Protein AF-0000000084537808 (afdb_homodimer)

pLDDT: mean 97.52, std 3.74, range [56.78, 99.0]

Sequence (458 aa):
MDVKEINKYGQELVDCLKLKTSPVAVKLIPKGGEIPEGMKEVDEAMRHCQLVDRVRRTGEEFYTLIDDQMCKGGAGAMGLGEMPPKVASGEFYFNKLKQFSTQGAARRTLERVPKLPPHSTEAILYSPLEKATFTPDVVVVISNPKQIMLLTQAAMYKTGGRIEASFAGKQSLCSDGVVNVYKEGKIGVTVGCSGSRTYSKIADEEMIMGIPIELLADVTAGLKEICPKMDVKEINKYGQELVDCLKLKTSPVAVKLIPKGGEIPEGMKEVDEAMRHCQLVDRVRRTGEEFYTLIDDQMCKGGAGAMGLGEMPPKVASGEFYFNKLKQFSTQGAARRTLERVPKLPPHSTEAILYSPLEKATFTPDVVVVISNPKQIMLLTQAAMYKTGGRIEASFAGKQSLCSDGVVNVYKEGKIGVTVGCSGSRTYSKIADEEMIMGIPIELLADVTAGLKEICPK

Nearest PDB structures (foldseek):
  2x5d-assembly1_C  TM=3.780E-01  e=2.005E+00  Pseudomonas aeruginosa PAO1
  2x5d-assembly1_C  TM=3.778E-01  e=1.940E+00  Pseudomonas aeruginosa PAO1

Radius of gyration: 22.18 Å; Cα contacts (8 Å, |Δi|>4): 1164; chains: 2; bounding box: 52×70×47 Å

Structure (mmCIF, N/CA/C/O backbone):
data_AF-0000000084537808-model_v1
#
loop_
_entity.id
_entity.type
_entity.pdbx_description
1 polymer 'DUF169 domain-containing protein'
#
loop_
_atom_site.group_PDB
_atom_site.id
_atom_site.type_symbol
_atom_site.label_atom_id
_atom_site.label_alt_id
_atom_site.label_comp_id
_atom_site.label_asym_id
_atom_site.label_entity_id
_atom_site.label_seq_id
_atom_site.pdbx_PDB_ins_code
_atom_site.Cartn_x
_atom_site.Cartn_y
_atom_site.Cartn_z
_atom_site.occupancy
_atom_site.B_iso_or_equiv
_atom_site.auth_seq_id
_atom_site.auth_comp_id
_atom_site.auth_asym_id
_atom_site.auth_atom_id
_atom_site.pdbx_PDB_model_num
ATOM 1 N N . MET A 1 1 ? -19.844 20.438 4.668 1 83.81 1 MET A N 1
ATOM 2 C CA . MET A 1 1 ? -19.906 19.531 5.812 1 83.81 1 MET A CA 1
ATOM 3 C C . MET A 1 1 ? -19.609 20.266 7.109 1 83.81 1 MET A C 1
ATOM 5 O O . MET A 1 1 ? -18.688 21.094 7.164 1 83.81 1 MET A O 1
ATOM 9 N N . ASP A 1 2 ? -20.484 20.078 8.062 1 93.62 2 ASP A N 1
ATOM 10 C CA . ASP A 1 2 ? -20.266 20.75 9.336 1 93.62 2 ASP A CA 1
ATOM 11 C C . ASP A 1 2 ? -19.328 19.953 10.234 1 93.62 2 ASP A C 1
ATOM 13 O O . ASP A 1 2 ? -19.203 18.734 10.078 1 93.62 2 ASP A O 1
ATOM 17 N N . VAL A 1 3 ? -18.578 20.641 11.109 1 97.62 3 VAL A N 1
ATOM 18 C CA . VAL A 1 3 ? -17.547 20.047 11.953 1 97.62 3 VAL A CA 1
ATOM 19 C C . VAL A 1 3 ? -18.156 18.938 12.805 1 97.62 3 VAL A C 1
ATOM 21 O O . VAL A 1 3 ? -17.5 17.922 13.062 1 97.62 3 VAL A O 1
ATOM 24 N N . LYS A 1 4 ? -19.406 19.078 13.234 1 97.81 4 LYS A N 1
ATOM 25 C CA . LYS A 1 4 ? -20.062 18.047 14.031 1 97.81 4 LYS A CA 1
ATOM 26 C C . LYS A 1 4 ? -20.25 16.766 13.227 1 97.81 4 LYS A C 1
ATOM 28 O O . LYS A 1 4 ? -20.094 15.664 13.75 1 97.81 4 LYS A O 1
ATOM 33 N N . GLU A 1 5 ? -20.641 16.906 12.039 1 98.12 5 GLU A N 1
ATOM 34 C CA . GLU A 1 5 ? -20.75 15.758 11.141 1 98.12 5 GLU A CA 1
ATOM 35 C C . GLU A 1 5 ? -19.406 15.078 10.93 1 98.12 5 GLU A C 1
ATOM 37 O O . GLU A 1 5 ? -19.312 13.852 10.914 1 98.12 5 GLU A O 1
ATOM 42 N N . ILE A 1 6 ? -18.375 15.906 10.805 1 98.69 6 ILE A N 1
ATOM 43 C CA . ILE A 1 6 ? -17.016 15.398 10.625 1 98.69 6 ILE A CA 1
ATOM 44 C C . ILE A 1 6 ? -16.609 14.594 11.852 1 98.69 6 ILE A C 1
ATOM 46 O O . ILE A 1 6 ? -16.031 13.508 11.727 1 98.69 6 ILE A O 1
ATOM 50 N N . ASN A 1 7 ? -16.953 15.109 13 1 98.88 7 ASN A N 1
ATOM 51 C CA . ASN A 1 7 ? -16.641 14.414 14.242 1 98.88 7 ASN A CA 1
ATOM 52 C C . ASN A 1 7 ? -17.344 13.062 14.32 1 98.88 7 ASN A C 1
ATOM 54 O O . ASN A 1 7 ? -16.766 12.07 14.766 1 98.88 7 ASN A O 1
ATOM 58 N N . LYS A 1 8 ? -18.562 13.055 13.875 1 98.56 8 LYS A N 1
ATOM 59 C CA . LYS A 1 8 ? -19.328 11.805 13.844 1 98.56 8 LYS A CA 1
ATOM 60 C C . LYS A 1 8 ? -18.672 10.789 12.914 1 98.56 8 LYS A C 1
ATOM 62 O O . LYS A 1 8 ? -18.547 9.609 13.266 1 98.56 8 LYS A O 1
ATOM 67 N N . TYR A 1 9 ? -18.25 11.25 11.727 1 98.75 9 TYR A N 1
ATOM 68 C CA . TYR A 1 9 ? -17.531 10.367 10.805 1 98.75 9 TYR A CA 1
ATOM 69 C C . TYR A 1 9 ? -16.266 9.836 11.445 1 98.75 9 TYR A C 1
ATOM 71 O O . TYR A 1 9 ? -15.922 8.656 11.281 1 98.75 9 TYR A O 1
ATOM 79 N N . GLY A 1 10 ? -15.531 10.719 12.156 1 98.81 10 GLY A N 1
ATOM 80 C CA . GLY A 1 10 ? -14.344 10.281 12.875 1 98.81 10 GLY A CA 1
ATOM 81 C C . GLY A 1 10 ? -14.625 9.156 13.859 1 98.81 10 GLY A C 1
ATOM 82 O O . GLY A 1 10 ? -13.898 8.164 13.898 1 98.81 10 GLY A O 1
ATOM 83 N N . GLN A 1 11 ? -15.695 9.336 14.609 1 98.56 11 GLN A N 1
ATOM 84 C CA . GLN A 1 11 ? -16.078 8.32 15.586 1 98.56 11 GLN A CA 1
ATOM 85 C C . GLN A 1 11 ? -16.469 7.02 14.898 1 98.56 11 GLN A C 1
ATOM 87 O O . GLN A 1 11 ? -16.156 5.93 15.383 1 98.56 11 GLN A O 1
ATOM 92 N N . GLU A 1 12 ? -17.188 7.129 13.828 1 98.12 12 GLU A N 1
ATOM 93 C CA . GLU A 1 12 ? -17.594 5.949 13.07 1 98.12 12 GLU A CA 1
ATOM 94 C C . GLU A 1 12 ? -16.375 5.188 12.547 1 98.12 12 GLU A C 1
ATOM 96 O O . GLU A 1 12 ? -16.359 3.955 12.555 1 98.12 12 GLU A O 1
ATOM 101 N N . LEU A 1 13 ? -15.352 5.898 12.047 1 98.69 13 LEU A N 1
ATOM 102 C CA . LEU A 1 13 ? -14.117 5.254 11.609 1 98.69 13 LEU A CA 1
ATOM 103 C C . LEU A 1 13 ? -13.484 4.469 12.75 1 98.69 13 LEU A C 1
ATOM 105 O O . LEU A 1 13 ? -13.102 3.307 12.578 1 98.69 13 LEU A O 1
ATOM 109 N N . VAL A 1 14 ? -13.406 5.113 13.898 1 98.56 14 VAL A N 1
ATOM 110 C CA . VAL A 1 14 ? -12.789 4.484 15.062 1 98.56 14 VAL A CA 1
ATOM 111 C C . VAL A 1 14 ? -13.57 3.225 15.438 1 98.56 14 VAL A C 1
ATOM 113 O O . VAL A 1 14 ? -12.977 2.162 15.648 1 98.56 14 VAL A O 1
ATOM 116 N N . ASP A 1 15 ? -14.859 3.348 15.492 1 97.62 15 ASP A N 1
ATOM 117 C CA . ASP A 1 15 ? -15.711 2.254 15.961 1 97.62 15 ASP A CA 1
ATOM 118 C C . ASP A 1 15 ? -15.711 1.101 14.961 1 97.62 15 ASP A C 1
ATOM 120 O O . ASP A 1 15 ? -15.508 -0.055 15.336 1 97.62 15 ASP A O 1
ATOM 124 N N . CYS A 1 16 ? -15.922 1.406 13.68 1 97.62 16 CYS A N 1
ATOM 125 C CA . CYS A 1 16 ? -16.062 0.37 12.664 1 97.62 16 CYS A CA 1
ATOM 126 C C . CYS A 1 16 ? -14.75 -0.359 12.438 1 97.62 16 CYS A C 1
ATOM 128 O O . CYS A 1 16 ? -14.734 -1.576 12.242 1 97.62 16 CYS A O 1
ATOM 130 N N . LEU A 1 17 ? -13.672 0.361 12.492 1 98.12 17 LEU A N 1
ATOM 131 C CA . LEU A 1 17 ? -12.367 -0.225 12.188 1 98.12 17 LEU A CA 1
ATOM 132 C C . LEU A 1 17 ? -11.672 -0.704 13.453 1 98.12 17 LEU A C 1
ATOM 134 O O . LEU A 1 17 ? -10.609 -1.318 13.391 1 98.12 17 LEU A O 1
ATOM 138 N N . LYS A 1 18 ? -12.289 -0.338 14.594 1 97.62 18 LYS A N 1
ATOM 139 C CA . LYS A 1 18 ? -11.672 -0.653 15.883 1 97.62 18 LYS A CA 1
ATOM 140 C C . LYS A 1 18 ? -10.242 -0.106 15.945 1 97.62 18 LYS A C 1
ATOM 142 O O . LYS A 1 18 ? -9.312 -0.828 16.312 1 97.62 18 LYS A O 1
ATOM 147 N N . LEU A 1 19 ? -10.133 1.111 15.602 1 98.31 19 LEU A N 1
ATOM 148 C CA . LEU A 1 19 ? -8.828 1.762 15.602 1 98.31 19 LEU A CA 1
ATOM 149 C C . LEU A 1 19 ? -8.305 1.921 17.031 1 98.31 19 LEU A C 1
ATOM 151 O O . LEU A 1 19 ? -9.07 2.236 17.938 1 98.31 19 LEU A O 1
ATOM 155 N N . LYS A 1 20 ? -6.969 1.734 17.188 1 97.81 20 LYS A N 1
ATOM 156 C CA . LYS A 1 20 ? -6.34 1.907 18.5 1 97.81 20 LYS A CA 1
ATOM 157 C C . LYS A 1 20 ? -6.035 3.379 18.766 1 97.81 20 LYS A C 1
ATOM 159 O O . LYS A 1 20 ? -5.918 3.789 19.922 1 97.81 20 LYS A O 1
ATOM 164 N N . THR A 1 21 ? -5.863 4.141 17.734 1 98.62 21 THR A N 1
ATOM 165 C CA . THR A 1 21 ? -5.605 5.574 17.828 1 98.62 21 THR A CA 1
ATOM 166 C C . THR A 1 21 ? -6.516 6.355 16.891 1 98.62 21 THR A C 1
ATOM 168 O O . THR A 1 21 ? -7.109 5.781 15.977 1 98.62 21 THR A O 1
ATOM 171 N N . SER A 1 22 ? -6.633 7.602 17.062 1 98.94 22 SER A N 1
ATOM 172 C CA . SER A 1 22 ? -7.582 8.438 16.344 1 98.94 22 SER A CA 1
ATOM 173 C C . SER A 1 22 ? -7.133 8.68 14.906 1 98.94 22 SER A C 1
ATOM 175 O O . SER A 1 22 ? -5.938 8.836 14.648 1 98.94 22 SER A O 1
ATOM 177 N N . PRO A 1 23 ? -8.094 8.664 13.922 1 98.94 23 PRO A N 1
ATOM 178 C CA . PRO A 1 23 ? -7.762 9.375 12.68 1 98.94 23 PRO A CA 1
ATOM 179 C C . PRO A 1 23 ? -7.418 10.844 12.914 1 98.94 23 PRO A C 1
ATOM 181 O O . PRO A 1 23 ? -7.969 11.477 13.82 1 98.94 23 PRO A O 1
ATOM 184 N N . VAL A 1 24 ? -6.555 11.383 12.133 1 99 24 VAL A N 1
ATOM 185 C CA . VAL A 1 24 ? -6.055 12.727 12.414 1 99 24 VAL A CA 1
ATOM 186 C C . VAL A 1 24 ? -6.516 13.695 11.328 1 99 24 VAL A C 1
ATOM 188 O O . VAL A 1 24 ? -6.32 13.438 10.133 1 99 24 VAL A O 1
ATOM 191 N N . ALA A 1 25 ? -7.152 14.773 11.719 1 98.94 25 ALA A N 1
ATOM 192 C CA . ALA A 1 25 ? -7.508 15.898 10.859 1 98.94 25 ALA A CA 1
ATOM 193 C C . ALA A 1 25 ? -6.309 16.812 10.617 1 98.94 25 ALA A C 1
ATOM 195 O O . ALA A 1 25 ? -5.691 17.297 11.57 1 98.94 25 ALA A O 1
ATOM 196 N N . VAL A 1 26 ? -5.973 17.062 9.391 1 99 26 VAL A N 1
ATOM 197 C CA . VAL A 1 26 ? -4.883 17.969 9.031 1 99 26 VAL A CA 1
ATOM 198 C C . VAL A 1 26 ? -5.41 19.062 8.109 1 99 26 VAL A C 1
ATOM 200 O O . VAL A 1 26 ? -6.078 18.797 7.113 1 99 26 VAL A O 1
ATOM 203 N N . LYS A 1 27 ? -5.184 20.25 8.438 1 98.94 27 LYS A N 1
ATOM 204 C CA . LYS A 1 27 ? -5.539 21.391 7.605 1 98.94 27 LYS A CA 1
ATOM 205 C C . LYS A 1 27 ? -4.309 22.234 7.254 1 98.94 27 LYS A C 1
ATOM 207 O O . LYS A 1 27 ? -3.523 22.578 8.133 1 98.94 27 LYS A O 1
ATOM 212 N N . LEU A 1 28 ? -4.082 22.484 6.027 1 98.94 28 LEU A N 1
ATOM 213 C CA . LEU A 1 28 ? -3.049 23.391 5.535 1 98.94 28 LEU A CA 1
ATOM 214 C C . LEU A 1 28 ? -3.611 24.797 5.332 1 98.94 28 LEU A C 1
ATOM 216 O O . LEU A 1 28 ? -4.316 25.047 4.352 1 98.94 28 LEU A O 1
ATOM 220 N N . ILE A 1 29 ? -3.307 25.688 6.238 1 98.88 29 ILE A N 1
ATOM 221 C CA . ILE A 1 29 ? -3.756 27.062 6.105 1 98.88 29 ILE A CA 1
ATOM 222 C C . ILE A 1 29 ? -2.943 27.766 5.023 1 98.88 29 ILE A C 1
ATOM 224 O O . ILE A 1 29 ? -1.716 27.859 5.117 1 98.88 29 ILE A O 1
ATOM 228 N N . PRO A 1 30 ? -3.547 28.25 3.984 1 98.5 30 PRO A N 1
ATOM 229 C CA . PRO A 1 30 ? -2.781 28.938 2.936 1 98.5 30 PRO A CA 1
ATOM 230 C C . PRO A 1 30 ? -2.123 30.219 3.424 1 98.5 30 PRO A C 1
ATOM 232 O O . PRO A 1 30 ? -2.557 30.797 4.422 1 98.5 30 PRO A O 1
ATOM 235 N N . LYS A 1 31 ? -1.129 30.609 2.664 1 98.25 31 LYS A N 1
ATOM 236 C CA . LYS A 1 31 ? -0.464 31.875 2.965 1 98.25 31 LYS A CA 1
ATOM 237 C C . LYS A 1 31 ? -1.479 33 3.143 1 98.25 31 LYS A C 1
ATOM 239 O O . LYS A 1 31 ? -2.371 33.188 2.311 1 98.25 31 LYS A O 1
ATOM 244 N N . GLY A 1 32 ? -1.34 33.719 4.211 1 97.56 32 GLY A N 1
ATOM 245 C CA . GLY A 1 32 ? -2.24 34.844 4.484 1 97.56 32 GLY A CA 1
ATOM 246 C C . GLY A 1 32 ? -3.533 34.406 5.152 1 97.56 32 GLY A C 1
ATOM 247 O O . GLY A 1 32 ? -4.348 35.25 5.539 1 97.56 32 GLY A O 1
ATOM 248 N N . GLY A 1 33 ? -3.736 33.062 5.297 1 97.94 33 GLY A N 1
ATOM 249 C CA . GLY A 1 33 ? -4.934 32.562 5.949 1 97.94 33 GLY A CA 1
ATOM 250 C C . GLY A 1 33 ? -4.91 32.719 7.457 1 97.94 33 GLY A C 1
ATOM 251 O O . GLY A 1 33 ? -3.869 33.062 8.031 1 97.94 33 GLY A O 1
ATOM 252 N N . GLU A 1 34 ? -6.039 32.531 8.094 1 97.12 34 GLU A N 1
ATOM 253 C CA . GLU A 1 34 ? -6.176 32.781 9.523 1 97.12 34 GLU A CA 1
ATOM 254 C C . GLU A 1 34 ? -6.156 31.469 10.305 1 97.12 34 GLU A C 1
ATOM 256 O O . GLU A 1 34 ? -6.742 30.469 9.875 1 97.12 34 GLU A O 1
ATOM 261 N N . ILE A 1 35 ? -5.508 31.453 11.344 1 97.75 35 ILE A N 1
ATOM 262 C CA . ILE A 1 35 ? -5.555 30.391 12.336 1 97.75 35 ILE A CA 1
ATOM 263 C C . ILE A 1 35 ? -6.773 30.578 13.242 1 97.75 35 ILE A C 1
ATOM 265 O O . ILE A 1 35 ? -7.074 31.688 13.672 1 97.75 35 ILE A O 1
ATOM 269 N N . PRO A 1 36 ? -7.477 29.562 13.438 1 97.25 36 PRO A N 1
ATOM 270 C CA . PRO A 1 36 ? -8.664 29.703 14.289 1 97.25 36 PRO A CA 1
ATOM 271 C C . PRO A 1 36 ? -8.352 30.312 15.648 1 97.25 36 PRO A C 1
ATOM 273 O O . PRO A 1 36 ? -7.355 29.953 16.281 1 97.25 36 PRO A O 1
ATOM 276 N N . GLU A 1 37 ? -9.273 31.188 16.031 1 96.69 37 GLU A N 1
ATOM 277 C CA . GLU A 1 37 ? -9.094 31.844 17.328 1 96.69 37 GLU A CA 1
ATOM 278 C C . GLU A 1 37 ? -9.086 30.844 18.469 1 96.69 37 GLU A C 1
ATOM 280 O O . GLU A 1 37 ? -9.898 29.906 18.484 1 96.69 37 GLU A O 1
ATOM 285 N N . GLY A 1 38 ? -8.141 31.016 19.359 1 97.06 38 GLY A N 1
ATOM 286 C CA . GLY A 1 38 ? -8.117 30.188 20.562 1 97.06 38 GLY A CA 1
ATOM 287 C C . GLY A 1 38 ? -7.297 28.922 20.406 1 97.06 38 GLY A C 1
ATOM 288 O O . GLY A 1 38 ? -6.941 28.281 21.391 1 97.06 38 GLY A O 1
ATOM 289 N N . MET A 1 39 ? -7.02 28.547 19.172 1 98.12 39 MET A N 1
ATOM 290 C CA . MET A 1 39 ? -6.195 27.359 18.984 1 98.12 39 MET A CA 1
ATOM 291 C C . MET A 1 39 ? -4.758 27.609 19.422 1 98.12 39 MET A C 1
ATOM 293 O O . MET A 1 39 ? -4.18 28.656 19.094 1 98.12 39 MET A O 1
ATOM 297 N N . LYS A 1 40 ? -4.242 26.688 20.125 1 98.44 40 LYS A N 1
ATOM 298 C CA . LYS A 1 40 ? -2.898 26.859 20.672 1 98.44 40 LYS A CA 1
ATOM 299 C C . LYS A 1 40 ? -1.844 26.359 19.688 1 98.44 40 LYS A C 1
ATOM 301 O O . LYS A 1 40 ? -2.076 25.391 18.953 1 98.44 40 LYS A O 1
ATOM 306 N N . GLU A 1 41 ? -0.771 27.016 19.688 1 98.69 41 GLU A N 1
ATOM 307 C CA . GLU A 1 41 ? 0.41 26.516 18.984 1 98.69 41 GLU A CA 1
ATOM 308 C C . GLU A 1 41 ? 1.021 25.328 19.719 1 98.69 41 GLU A C 1
ATOM 310 O O . GLU A 1 41 ? 0.918 25.234 20.938 1 98.69 41 GLU A O 1
ATOM 315 N N . VAL A 1 42 ? 1.579 24.438 19.016 1 98.81 42 VAL A N 1
ATOM 316 C CA . VAL A 1 42 ? 2.238 23.297 19.656 1 98.81 42 VAL A CA 1
ATOM 317 C C . VAL A 1 42 ? 3.291 23.781 20.641 1 98.81 42 VAL A C 1
ATOM 319 O O . VAL A 1 42 ? 3.889 24.844 20.438 1 98.81 42 VAL A O 1
ATOM 322 N N . ASP A 1 43 ? 3.549 23.031 21.609 1 98.5 43 ASP A N 1
ATOM 323 C CA . ASP A 1 43 ? 4.402 23.5 22.703 1 98.5 43 ASP A CA 1
ATOM 324 C C . ASP A 1 43 ? 5.848 23.047 22.5 1 98.5 43 ASP A C 1
ATOM 326 O O . ASP A 1 43 ? 6.734 23.438 23.266 1 98.5 43 ASP A O 1
ATOM 330 N N . GLU A 1 44 ? 6.078 22.188 21.578 1 98.12 44 GLU A N 1
ATOM 331 C CA . GLU A 1 44 ? 7.422 21.703 21.281 1 98.12 44 GLU A CA 1
ATOM 332 C C . GLU A 1 44 ? 7.586 21.406 19.797 1 98.12 44 GLU A C 1
ATOM 334 O O . GLU A 1 44 ? 6.668 20.891 19.156 1 98.12 44 GLU A O 1
ATOM 339 N N . ALA A 1 45 ? 8.773 21.781 19.266 1 98.5 45 ALA A N 1
ATOM 340 C CA . ALA A 1 45 ? 9.055 21.469 17.875 1 98.5 45 ALA A CA 1
ATOM 341 C C . ALA A 1 45 ? 9.164 19.969 17.641 1 98.5 45 ALA A C 1
ATOM 343 O O . ALA A 1 45 ? 9.773 19.266 18.438 1 98.5 45 ALA A O 1
ATOM 344 N N . MET A 1 46 ? 8.539 19.516 16.625 1 98.56 46 MET A N 1
ATOM 345 C CA . MET A 1 46 ? 8.555 18.109 16.234 1 98.56 46 MET A CA 1
ATOM 346 C C . MET A 1 46 ? 8.469 17.969 14.711 1 98.56 46 MET A C 1
ATOM 348 O O . MET A 1 46 ? 8.289 18.953 14 1 98.56 46 MET A O 1
ATOM 352 N N . ARG A 1 47 ? 8.734 16.797 14.258 1 98.62 47 ARG A N 1
ATOM 353 C CA . ARG A 1 47 ? 8.516 16.484 12.852 1 98.62 47 ARG A CA 1
ATOM 354 C C . ARG A 1 47 ? 7.035 16.312 12.555 1 98.62 47 ARG A C 1
ATOM 356 O O . ARG A 1 47 ? 6.27 15.875 13.414 1 98.62 47 ARG A O 1
ATOM 363 N N . HIS A 1 48 ? 6.602 16.609 11.328 1 98.88 48 HIS A N 1
ATOM 364 C CA . HIS A 1 48 ? 5.207 16.438 10.938 1 98.88 48 HIS A CA 1
ATOM 365 C C . HIS A 1 48 ? 4.699 15.055 11.32 1 98.88 48 HIS A C 1
ATOM 367 O O . HIS A 1 48 ? 3.602 14.914 11.867 1 98.88 48 HIS A O 1
ATOM 373 N N . CYS A 1 49 ? 5.527 14 11 1 98.88 49 CYS A N 1
ATOM 374 C CA . CYS A 1 49 ? 5.094 12.641 11.305 1 98.88 49 CYS A CA 1
ATOM 375 C C . CYS A 1 49 ? 4.949 12.438 12.812 1 98.88 49 CYS A C 1
ATOM 377 O O . CYS A 1 49 ? 4.059 11.719 13.258 1 98.88 49 CYS A O 1
ATOM 379 N N . GLN A 1 50 ? 5.758 13.094 13.609 1 98.81 50 GLN A N 1
ATOM 380 C CA . GLN A 1 50 ? 5.645 13.055 15.062 1 98.81 50 GLN A CA 1
ATOM 381 C C . GLN A 1 50 ? 4.395 13.789 15.531 1 98.81 50 GLN A C 1
ATOM 383 O O . GLN A 1 50 ? 3.75 13.375 16.5 1 98.81 50 GLN A O 1
ATOM 388 N N . LEU A 1 51 ? 4.145 14.883 14.875 1 98.94 51 LEU A N 1
ATOM 389 C CA . LEU A 1 51 ? 2.973 15.672 15.234 1 98.94 51 LEU A CA 1
ATOM 390 C C . LEU A 1 51 ? 1.691 14.883 14.984 1 98.94 51 LEU A C 1
ATOM 392 O O . LEU A 1 51 ? 0.798 14.852 15.836 1 98.94 51 LEU A O 1
ATOM 396 N N . VAL A 1 52 ? 1.624 14.219 13.844 1 98.94 52 VAL A N 1
ATOM 397 C CA . VAL A 1 52 ? 0.477 13.375 13.539 1 98.94 52 VAL A CA 1
ATOM 398 C C . VAL A 1 52 ? 0.376 12.25 14.562 1 98.94 52 VAL A C 1
ATOM 400 O O . VAL A 1 52 ? -0.708 11.961 15.07 1 98.94 52 VAL A O 1
ATOM 403 N N . ASP A 1 53 ? 1.541 11.656 14.867 1 98.88 53 ASP A N 1
ATOM 404 C CA . ASP A 1 53 ? 1.582 10.562 15.828 1 98.88 53 ASP A CA 1
ATOM 405 C C . ASP A 1 53 ? 1.138 11.031 17.219 1 98.88 53 ASP A C 1
ATOM 407 O O . ASP A 1 53 ? 0.394 10.328 17.906 1 98.88 53 ASP A O 1
ATOM 411 N N . ARG A 1 54 ? 1.602 12.156 17.609 1 98.81 54 ARG A N 1
ATOM 412 C CA . ARG A 1 54 ? 1.208 12.719 18.906 1 98.81 54 ARG A CA 1
ATOM 413 C C . ARG A 1 54 ? -0.302 12.914 18.969 1 98.81 54 ARG A C 1
ATOM 415 O O . ARG A 1 54 ? -0.944 12.492 19.938 1 98.81 54 ARG A O 1
ATOM 422 N N . VAL A 1 55 ? -0.866 13.461 18 1 98.88 55 VAL A N 1
ATOM 423 C CA . VAL A 1 55 ? -2.287 13.789 17.984 1 98.88 55 VAL A CA 1
ATOM 424 C C . VAL A 1 55 ? -3.115 12.5 18.016 1 98.88 55 VAL A C 1
ATOM 426 O O . VAL A 1 55 ? -4.078 12.398 18.781 1 98.88 55 VAL A O 1
ATOM 429 N N . ARG A 1 56 ? -2.721 11.492 17.188 1 98.88 56 ARG A N 1
ATOM 430 C CA . ARG A 1 56 ? -3.533 10.281 17.109 1 98.88 56 ARG A CA 1
ATOM 431 C C . ARG A 1 56 ? -3.541 9.539 18.438 1 98.88 56 ARG A C 1
ATOM 433 O O . ARG A 1 56 ? -4.492 8.82 18.75 1 98.88 56 ARG A O 1
ATOM 440 N N . ARG A 1 57 ? -2.514 9.711 19.266 1 98.62 57 ARG A N 1
ATOM 441 C CA . ARG A 1 57 ? -2.371 8.961 20.516 1 98.62 57 ARG A CA 1
ATOM 442 C C . ARG A 1 57 ? -2.928 9.758 21.703 1 98.62 57 ARG A C 1
ATOM 444 O O . ARG A 1 57 ? -3.5 9.188 22.625 1 98.62 57 ARG A O 1
ATOM 451 N N . THR A 1 58 ? -2.76 11.062 21.688 1 98.44 58 THR A N 1
ATOM 452 C CA . THR A 1 58 ? -3.043 11.859 22.891 1 98.44 58 THR A CA 1
ATOM 453 C C . THR A 1 58 ? -4.391 12.555 22.766 1 98.44 58 THR A C 1
ATOM 455 O O . THR A 1 58 ? -4.977 12.977 23.766 1 98.44 58 THR A O 1
ATOM 458 N N . GLY A 1 59 ? -4.797 12.875 21.547 1 98.69 59 GLY A N 1
ATOM 459 C CA . GLY A 1 59 ? -6.062 13.555 21.328 1 98.69 59 GLY A CA 1
ATOM 460 C C . GLY A 1 59 ? -5.949 15.062 21.391 1 98.69 59 GLY A C 1
ATOM 461 O O . GLY A 1 59 ? -6.961 15.766 21.453 1 98.69 59 GLY A O 1
ATOM 462 N N . GLU A 1 60 ? -4.762 15.57 21.312 1 98.62 60 GLU A N 1
ATOM 463 C CA . GLU A 1 60 ? -4.547 17.016 21.391 1 98.62 60 GLU A CA 1
ATOM 464 C C . GLU A 1 60 ? -4.871 17.688 20.062 1 98.62 60 GLU A C 1
ATOM 466 O O . GLU A 1 60 ? -4.875 17.047 19.016 1 98.62 60 GLU A O 1
ATOM 471 N N . GLU A 1 61 ? -5.199 18.922 20.156 1 98.81 61 GLU A N 1
ATOM 472 C CA . GLU A 1 61 ? -5.395 19.797 19 1 98.81 61 GLU A CA 1
ATOM 473 C C . GLU A 1 61 ? -4.465 21 19.078 1 98.81 61 GLU A C 1
ATOM 475 O O . GLU A 1 61 ? -4.332 21.641 20.125 1 98.81 61 GLU A O 1
ATOM 480 N N . PHE A 1 62 ? -3.775 21.328 18 1 98.94 62 PHE A N 1
ATOM 481 C CA . PHE A 1 62 ? -2.887 22.484 17.953 1 98.94 62 PHE A CA 1
ATOM 482 C C . PHE A 1 62 ? -2.545 22.859 16.516 1 98.94 62 PHE A C 1
ATOM 484 O O . PHE A 1 62 ? -2.91 22.141 15.586 1 98.94 62 PHE A O 1
ATOM 491 N N . TYR A 1 63 ? -1.96 24 16.328 1 98.94 63 TYR A N 1
ATOM 492 C CA . TYR A 1 63 ? -1.391 24.375 15.039 1 98.94 63 TYR A CA 1
ATOM 493 C C . TYR A 1 63 ? 0.127 24.484 15.125 1 98.94 63 TYR A C 1
ATOM 495 O O . TYR A 1 63 ? 0.695 24.5 16.219 1 98.94 63 TYR A O 1
ATOM 503 N N . THR A 1 64 ? 0.752 24.453 13.992 1 98.88 64 THR A N 1
ATOM 504 C CA . THR A 1 64 ? 2.199 24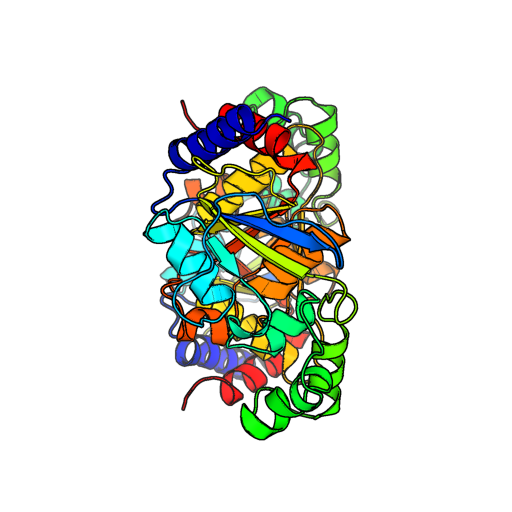.594 13.891 1 98.88 64 THR A CA 1
ATOM 505 C C . THR A 1 64 ? 2.568 25.625 12.82 1 98.88 64 THR A C 1
ATOM 507 O O . THR A 1 64 ? 1.832 25.797 11.844 1 98.88 64 THR A O 1
ATOM 510 N N . LEU A 1 65 ? 3.648 26.281 13.062 1 98.62 65 LEU A N 1
ATOM 511 C CA . LEU A 1 65 ? 4.328 27.141 12.094 1 98.62 65 LEU A CA 1
ATOM 512 C C . LEU A 1 65 ? 5.633 26.5 11.625 1 98.62 65 LEU A C 1
ATOM 514 O O . LEU A 1 65 ? 5.988 25.406 12.078 1 98.62 65 LEU A O 1
ATOM 518 N N . ILE A 1 66 ? 6.27 27.141 10.688 1 98.44 66 ILE A N 1
ATOM 519 C CA . ILE A 1 66 ? 7.48 26.578 10.086 1 98.44 66 ILE A CA 1
ATOM 520 C C . ILE A 1 66 ? 8.516 26.297 11.18 1 98.44 66 ILE A C 1
ATOM 522 O O . ILE A 1 66 ? 9.234 25.312 11.125 1 98.44 66 ILE A O 1
ATOM 526 N N . ASP A 1 67 ? 8.617 27.125 12.18 1 98.19 67 ASP A N 1
ATOM 527 C CA . ASP A 1 67 ? 9.633 27 13.219 1 98.19 67 ASP A CA 1
ATOM 528 C C . ASP A 1 67 ? 9.336 25.812 14.141 1 98.19 67 ASP A C 1
ATOM 530 O O . ASP A 1 67 ? 10.219 25.344 14.859 1 98.19 67 ASP A O 1
ATOM 534 N N . ASP A 1 68 ? 8.102 25.344 14.188 1 98.75 68 ASP A N 1
ATOM 535 C CA . ASP A 1 68 ? 7.699 24.219 15.016 1 98.75 68 ASP A CA 1
ATOM 536 C C . ASP A 1 68 ? 8.008 22.891 14.328 1 98.75 68 ASP A C 1
ATOM 538 O O . ASP A 1 68 ? 7.879 21.828 14.93 1 98.75 68 ASP A O 1
ATOM 542 N N . GLN A 1 69 ? 8.391 22.969 13.055 1 98.69 69 GLN A N 1
ATOM 543 C CA . GLN A 1 69 ? 8.664 21.766 12.266 1 98.69 69 GLN A CA 1
ATOM 544 C C . GLN A 1 69 ? 10.164 21.453 12.25 1 98.69 69 GLN A C 1
ATOM 546 O O . GLN A 1 69 ? 10.953 22.172 11.641 1 98.69 69 GLN A O 1
ATOM 551 N N . MET A 1 70 ? 10.5 20.312 12.852 1 98.44 70 MET A N 1
ATOM 552 C CA . MET A 1 70 ? 11.906 19.938 12.961 1 98.44 70 MET A CA 1
ATOM 553 C C . MET A 1 70 ? 12.422 19.391 11.633 1 98.44 70 MET A C 1
ATOM 555 O O . MET A 1 70 ? 13.586 19.594 11.281 1 98.44 70 MET A O 1
ATOM 559 N N . CYS A 1 71 ? 11.594 18.641 10.953 1 98.12 71 CYS A N 1
ATOM 560 C CA . CYS A 1 71 ? 11.977 18.141 9.633 1 98.12 71 CYS A CA 1
ATOM 561 C C . CYS A 1 71 ? 11.648 19.156 8.547 1 98.12 71 CYS A C 1
ATOM 563 O O . CYS A 1 71 ? 10.484 19.359 8.203 1 98.12 71 CYS A O 1
ATOM 565 N N . LYS A 1 72 ? 12.695 19.703 7.973 1 97.62 72 LYS A N 1
ATOM 566 C CA . LYS A 1 72 ? 12.492 20.766 6.996 1 97.62 72 LYS A CA 1
ATOM 567 C C . LYS A 1 72 ? 12.156 20.188 5.621 1 97.62 72 LYS A C 1
ATOM 569 O O . LYS A 1 72 ? 11.641 20.906 4.758 1 97.62 72 LYS A O 1
ATOM 574 N N . GLY A 1 73 ? 12.516 18.875 5.402 1 97.25 73 GLY A N 1
ATOM 575 C CA . GLY A 1 73 ? 12.039 18.219 4.195 1 97.25 73 GLY A CA 1
ATOM 576 C C . GLY A 1 73 ? 10.523 18.125 4.137 1 97.25 73 GLY A C 1
ATOM 577 O O . GLY A 1 73 ? 9.906 18.562 3.164 1 97.25 73 GLY A O 1
ATOM 578 N N . GLY A 1 74 ? 9.93 17.594 5.238 1 98.25 74 GLY A N 1
ATOM 579 C CA . GLY A 1 74 ? 8.484 17.484 5.32 1 98.25 74 GLY A CA 1
ATOM 580 C C . GLY A 1 74 ? 7.789 18.844 5.332 1 98.25 74 GLY A C 1
ATOM 581 O O . GLY A 1 74 ? 6.773 19.031 4.66 1 98.25 74 GLY A O 1
ATOM 582 N N . ALA A 1 75 ? 8.344 19.781 6.09 1 98.69 75 ALA A N 1
ATOM 583 C CA . ALA A 1 75 ? 7.77 21.125 6.148 1 98.69 75 ALA A CA 1
ATOM 584 C C . ALA A 1 75 ? 7.77 21.781 4.773 1 98.69 75 ALA A C 1
ATOM 586 O O . ALA A 1 75 ? 6.781 22.406 4.375 1 98.69 75 ALA A O 1
ATOM 587 N N . GLY A 1 76 ? 8.93 21.625 4.094 1 98.5 76 GLY A N 1
ATOM 588 C CA . GLY A 1 76 ? 9.031 22.172 2.75 1 98.5 76 GLY A CA 1
ATOM 589 C C . GLY A 1 76 ? 8.062 21.531 1.772 1 98.5 76 GLY A C 1
ATOM 590 O O . GLY A 1 76 ? 7.461 22.234 0.949 1 98.5 76 GLY A O 1
ATOM 591 N N . ALA A 1 77 ? 7.922 20.234 1.828 1 98.56 77 ALA A N 1
ATOM 592 C CA . ALA A 1 77 ? 6.977 19.547 0.954 1 98.56 77 ALA A CA 1
ATOM 593 C C . ALA A 1 77 ? 5.559 20.062 1.159 1 98.56 77 ALA A C 1
ATOM 595 O O . ALA A 1 77 ? 4.777 20.141 0.208 1 98.56 77 ALA A O 1
ATOM 596 N N . MET A 1 78 ? 5.234 20.453 2.42 1 98.81 78 MET A N 1
ATOM 597 C CA . MET A 1 78 ? 3.881 20.891 2.748 1 98.81 78 MET A CA 1
ATOM 598 C C . MET A 1 78 ? 3.732 22.406 2.568 1 98.81 78 MET A C 1
ATOM 600 O O . MET A 1 78 ? 2.699 22.969 2.92 1 98.81 78 MET A O 1
ATOM 604 N N . GLY A 1 79 ? 4.766 23.078 2.086 1 98.75 79 GLY A N 1
ATOM 605 C CA . GLY A 1 79 ? 4.664 24.453 1.629 1 98.75 79 GLY A CA 1
ATOM 606 C C . GLY A 1 79 ? 4.91 25.469 2.73 1 98.75 79 GLY A C 1
ATOM 607 O O . GLY A 1 79 ? 4.719 26.672 2.531 1 98.75 79 GLY A O 1
ATOM 608 N N . LEU A 1 80 ? 5.324 25.016 3.891 1 98.69 80 LEU A N 1
ATOM 609 C CA . LEU A 1 80 ? 5.57 25.938 4.988 1 98.69 80 LEU A CA 1
ATOM 610 C C . LEU A 1 80 ? 6.797 26.797 4.707 1 98.69 80 LEU A C 1
ATOM 612 O O . LEU A 1 80 ? 6.895 27.922 5.203 1 98.69 80 LEU A O 1
ATOM 616 N N . GLY A 1 81 ? 7.688 26.312 3.939 1 97.75 81 GLY A N 1
ATOM 617 C CA . GLY A 1 81 ? 8.938 26.938 3.547 1 97.75 81 GLY A CA 1
ATOM 618 C C . GLY A 1 81 ? 9.609 26.25 2.373 1 97.75 81 GLY A C 1
ATOM 619 O O . GLY A 1 81 ? 8.977 25.469 1.662 1 97.75 81 GLY A O 1
ATOM 620 N N . GLU A 1 82 ? 10.859 26.562 2.227 1 96.56 82 GLU A N 1
ATOM 621 C CA . GLU A 1 82 ? 11.633 25.906 1.182 1 96.56 82 GLU A CA 1
ATOM 622 C C . GLU A 1 82 ? 12.18 24.562 1.66 1 96.56 82 GLU A C 1
ATOM 624 O O . GLU A 1 82 ? 12.625 24.438 2.801 1 96.56 82 GLU A O 1
ATOM 629 N N . MET A 1 83 ? 12.039 23.562 0.787 1 95.62 83 MET A N 1
ATOM 630 C CA . MET A 1 83 ? 12.773 22.328 1.063 1 95.62 83 MET A CA 1
ATOM 631 C C . MET A 1 83 ? 14.281 22.562 0.981 1 95.62 83 MET A C 1
ATOM 633 O O . MET A 1 83 ? 14.766 23.188 0.037 1 95.62 83 MET A O 1
ATOM 637 N N . PRO A 1 84 ? 15 22.109 1.978 1 96.06 84 PRO A N 1
ATOM 638 C CA . PRO A 1 84 ? 16.453 22.281 1.886 1 96.06 84 PRO A CA 1
ATOM 639 C C . PRO A 1 84 ? 17.031 21.734 0.581 1 96.06 84 PRO A C 1
ATOM 641 O O . PRO A 1 84 ? 16.641 20.656 0.127 1 96.06 84 PRO A O 1
ATOM 644 N N . PRO A 1 85 ? 17.984 22.422 -0.002 1 95.81 85 PRO A N 1
ATOM 645 C CA . PRO A 1 85 ? 18.5 22.047 -1.323 1 95.81 85 PRO A CA 1
ATOM 646 C C . PRO A 1 85 ? 19.047 20.625 -1.356 1 95.81 85 PRO A C 1
ATOM 648 O O . PRO A 1 85 ? 18.828 19.891 -2.334 1 95.81 85 PRO A O 1
ATOM 651 N N . LYS A 1 86 ? 19.734 20.203 -0.303 1 95.25 86 LYS A N 1
ATOM 652 C CA . LYS A 1 86 ? 20.328 18.875 -0.279 1 95.25 86 LYS A CA 1
ATOM 653 C C . LYS A 1 86 ? 19.25 17.797 -0.217 1 95.25 86 LYS A C 1
ATOM 655 O O . LYS A 1 86 ? 19.453 16.672 -0.703 1 95.25 86 LYS A O 1
ATOM 660 N N . VAL A 1 87 ? 18.109 18.125 0.365 1 94.88 87 VAL A N 1
ATOM 661 C CA . VAL A 1 87 ? 16.969 17.203 0.39 1 94.88 87 VAL A CA 1
ATOM 662 C C . VAL A 1 87 ? 16.281 17.188 -0.975 1 94.88 87 VAL A C 1
ATOM 664 O O . VAL A 1 87 ? 16.031 16.125 -1.538 1 94.88 87 VAL A O 1
ATOM 667 N N . ALA A 1 88 ? 16.094 18.328 -1.555 1 94.75 88 ALA A N 1
ATOM 668 C CA . ALA A 1 88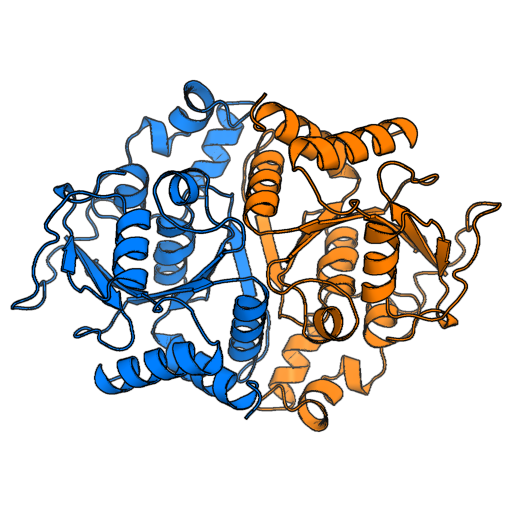 ? 15.383 18.484 -2.82 1 94.75 88 ALA A CA 1
ATOM 669 C C . ALA A 1 88 ? 16.141 17.812 -3.963 1 94.75 88 ALA A C 1
ATOM 671 O O . ALA A 1 88 ? 15.539 17.25 -4.871 1 94.75 88 ALA A O 1
ATOM 672 N N . SER A 1 89 ? 17.438 17.859 -3.896 1 94.88 89 SER A N 1
ATOM 673 C CA . SER A 1 89 ? 18.266 17.344 -4.984 1 94.88 89 SER A CA 1
ATOM 674 C C . SER A 1 89 ? 18.5 15.852 -4.832 1 94.88 89 SER A C 1
ATOM 676 O O . SER A 1 89 ? 19 15.195 -5.754 1 94.88 89 SER A O 1
ATOM 678 N N . GLY A 1 90 ? 18.188 15.328 -3.639 1 95.81 90 GLY A N 1
ATOM 679 C CA . GLY A 1 90 ? 18.453 13.93 -3.355 1 95.81 90 GLY A CA 1
ATOM 680 C C . GLY A 1 90 ? 19.844 13.695 -2.783 1 95.81 90 GLY A C 1
ATOM 681 O O . GLY A 1 90 ? 20.156 12.578 -2.369 1 95.81 90 GLY A O 1
ATOM 682 N N . GLU A 1 91 ? 20.641 14.766 -2.682 1 95.75 91 GLU A N 1
ATOM 683 C CA . GLU A 1 91 ? 22.016 14.641 -2.191 1 95.75 91 GLU A CA 1
ATOM 684 C C . GLU A 1 91 ? 22.047 14.102 -0.765 1 95.75 91 GLU A C 1
ATOM 686 O O . GLU A 1 91 ? 22.906 13.281 -0.424 1 95.75 91 GLU A O 1
ATOM 691 N N . PHE A 1 92 ? 21.188 14.547 0.018 1 94.19 92 PHE A N 1
ATOM 692 C CA . PHE A 1 92 ? 21.094 14.078 1.397 1 94.19 92 PHE A CA 1
ATOM 693 C C . PHE A 1 92 ? 20.875 12.578 1.45 1 94.19 92 PHE A C 1
ATOM 695 O O . PHE A 1 92 ? 21.547 11.867 2.195 1 94.19 92 PHE A O 1
ATOM 702 N N . TYR A 1 93 ? 20.016 12 0.645 1 93.75 93 TYR A N 1
ATOM 703 C CA . TYR A 1 93 ? 19.656 10.594 0.647 1 93.75 93 TYR A CA 1
ATOM 704 C C . TYR A 1 93 ? 20.75 9.742 0.024 1 93.75 93 TYR A C 1
ATOM 706 O O . TYR A 1 93 ? 20.984 8.602 0.441 1 93.75 93 TYR A O 1
ATOM 714 N N . PHE A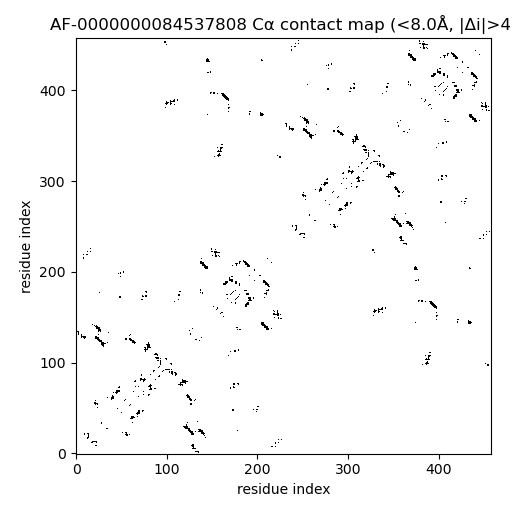 1 94 ? 21.453 10.289 -1.007 1 95.38 94 PHE A N 1
ATOM 715 C CA . PHE A 1 94 ? 22.516 9.562 -1.689 1 95.38 94 PHE A CA 1
ATOM 716 C C . PHE A 1 94 ? 23.812 9.602 -0.874 1 95.38 94 PHE A C 1
ATOM 718 O O . PHE A 1 94 ? 24.359 8.555 -0.537 1 95.38 94 PHE A O 1
ATOM 725 N N . ASN A 1 95 ? 24.203 10.742 -0.39 1 93.06 95 ASN A N 1
ATOM 726 C CA . ASN A 1 95 ? 25.516 10.914 0.225 1 93.06 95 ASN A CA 1
ATOM 727 C C . ASN A 1 95 ? 25.469 10.609 1.72 1 93.06 95 ASN A C 1
ATOM 729 O O . ASN A 1 95 ? 26.391 9.984 2.256 1 93.06 95 ASN A O 1
ATOM 733 N N . LYS A 1 96 ? 24.453 11.055 2.346 1 89 96 LYS A N 1
ATOM 734 C CA . LYS A 1 96 ? 24.422 10.922 3.801 1 89 96 LYS A CA 1
ATOM 735 C C . LYS A 1 96 ? 23.781 9.609 4.219 1 89 96 LYS A C 1
ATOM 737 O O . LYS A 1 96 ? 24.359 8.852 5.008 1 89 96 LYS A O 1
ATOM 742 N N . LEU A 1 97 ? 22.672 9.227 3.613 1 89.88 97 LEU A N 1
ATOM 743 C CA . LEU A 1 97 ? 21.938 8.055 4.07 1 89.88 97 LEU A CA 1
ATOM 744 C C . LEU A 1 97 ? 22.312 6.824 3.236 1 89.88 97 LEU A C 1
ATOM 746 O O . LEU A 1 97 ? 21.969 5.699 3.605 1 89.88 97 LEU A O 1
ATOM 750 N N . LYS A 1 98 ? 22.984 6.992 2.074 1 92.5 98 LYS A N 1
ATOM 751 C CA . LYS A 1 98 ? 23.422 5.918 1.189 1 92.5 98 LYS A CA 1
ATOM 752 C C . LYS A 1 98 ? 22.25 5.023 0.781 1 92.5 98 LYS A C 1
ATOM 754 O O . LYS A 1 98 ? 22.375 3.797 0.803 1 92.5 98 LYS A O 1
ATOM 759 N N . GLN A 1 99 ? 21.188 5.703 0.358 1 95.38 99 GLN A N 1
ATOM 760 C CA . GLN A 1 99 ? 19.953 4.965 0.074 1 95.38 99 GLN A CA 1
ATOM 761 C C . GLN A 1 99 ? 19.719 4.848 -1.429 1 95.38 99 GLN A C 1
ATOM 763 O O . GLN A 1 99 ? 18.672 4.379 -1.862 1 95.38 99 GLN A O 1
ATOM 768 N N . PHE A 1 100 ? 20.719 5.312 -2.184 1 97.75 100 PHE A N 1
ATOM 769 C CA . PHE A 1 100 ? 20.672 5.188 -3.635 1 97.75 100 PHE A CA 1
ATOM 770 C C . PHE A 1 100 ? 22.047 4.84 -4.191 1 97.75 100 PHE A C 1
ATOM 772 O O . PHE A 1 100 ? 23.078 5.148 -3.576 1 97.75 100 PHE A O 1
ATOM 779 N N . SER A 1 101 ? 22.031 4.238 -5.383 1 97.25 101 SER A N 1
ATOM 780 C CA . SER A 1 101 ? 23.281 3.832 -5.996 1 97.25 101 SER A CA 1
ATOM 781 C C . SER A 1 101 ? 23.969 5.004 -6.691 1 97.25 101 SER A C 1
ATOM 783 O O . SER A 1 101 ? 25.188 4.996 -6.883 1 97.25 101 SER A O 1
ATOM 785 N N . THR A 1 102 ? 23.172 6.039 -7.141 1 97.88 102 THR A N 1
ATOM 786 C CA . THR A 1 102 ? 23.703 7.223 -7.805 1 97.88 102 THR A CA 1
ATOM 787 C C . THR A 1 102 ? 22.938 8.469 -7.387 1 97.88 102 THR A C 1
ATOM 789 O O . THR A 1 102 ? 21.797 8.383 -6.938 1 97.88 102 THR A O 1
ATOM 792 N N . GLN A 1 103 ? 23.562 9.555 -7.617 1 97.38 103 GLN A N 1
ATOM 793 C CA . GLN A 1 103 ? 22.891 10.836 -7.402 1 97.38 103 GLN A CA 1
ATOM 794 C C . GLN A 1 103 ? 21.688 11 -8.328 1 97.38 103 GLN A C 1
ATOM 796 O O . GLN A 1 103 ? 20.688 11.609 -7.953 1 97.38 103 GLN A O 1
ATOM 801 N N . GLY A 1 104 ? 21.844 10.523 -9.578 1 98.19 104 GLY A N 1
ATOM 802 C CA . GLY A 1 104 ? 20.75 10.586 -10.523 1 98.19 104 GLY A CA 1
ATOM 803 C C . GLY A 1 104 ? 19.5 9.852 -10.039 1 98.19 104 GLY A C 1
ATOM 804 O O . GLY A 1 104 ? 18.391 10.359 -10.172 1 98.19 104 GLY A O 1
ATOM 805 N N . ALA A 1 105 ? 19.656 8.672 -9.43 1 98.19 105 ALA A N 1
ATOM 806 C CA . ALA A 1 105 ? 18.547 7.902 -8.883 1 98.19 105 ALA A CA 1
ATOM 807 C C . ALA A 1 105 ? 17.859 8.664 -7.758 1 98.19 105 ALA A C 1
ATOM 809 O O . ALA A 1 105 ? 16.625 8.719 -7.699 1 98.19 105 ALA A O 1
ATOM 810 N N . ALA A 1 106 ? 18.641 9.234 -6.891 1 97.81 106 ALA A N 1
ATOM 811 C CA . ALA A 1 106 ? 18.094 10.023 -5.785 1 97.81 106 ALA A CA 1
ATOM 812 C C . ALA A 1 106 ? 17.297 11.219 -6.297 1 97.81 106 ALA A C 1
ATOM 814 O O . ALA A 1 106 ? 16.172 11.469 -5.84 1 97.81 106 ALA A O 1
ATOM 815 N N . ARG A 1 107 ? 17.859 11.914 -7.266 1 97.56 107 ARG A N 1
ATOM 816 C CA . ARG A 1 107 ? 17.219 13.094 -7.832 1 97.56 107 ARG A CA 1
ATOM 817 C C . ARG A 1 107 ? 15.883 12.734 -8.469 1 97.56 107 ARG A C 1
ATOM 819 O O . ARG A 1 107 ? 14.883 13.43 -8.266 1 97.56 107 ARG A O 1
ATOM 826 N N . ARG A 1 108 ? 15.836 11.68 -9.25 1 97.56 108 ARG A N 1
ATOM 827 C CA . ARG A 1 108 ? 14.609 11.25 -9.914 1 97.56 108 ARG A CA 1
ATOM 828 C C . ARG A 1 108 ? 13.508 10.953 -8.891 1 97.56 108 ARG A C 1
ATOM 830 O O . ARG A 1 108 ? 12.336 11.25 -9.133 1 97.56 108 ARG A O 1
ATOM 837 N N . THR A 1 109 ? 13.898 10.344 -7.723 1 97.88 109 THR A N 1
ATOM 838 C CA . THR A 1 109 ? 12.945 10.016 -6.676 1 97.88 109 THR A CA 1
ATOM 839 C C . THR A 1 109 ? 12.398 11.281 -6.016 1 97.88 109 THR A C 1
ATOM 841 O O . THR A 1 109 ? 11.188 11.453 -5.898 1 97.88 109 THR A O 1
ATOM 844 N N . LEU A 1 110 ? 13.305 12.195 -5.688 1 96.69 110 LEU A N 1
ATOM 845 C CA . LEU A 1 110 ? 12.906 13.359 -4.902 1 96.69 110 LEU A CA 1
ATOM 846 C C . LEU A 1 110 ? 12.203 14.391 -5.777 1 96.69 110 LEU A C 1
ATOM 848 O O . LEU A 1 110 ? 11.328 15.117 -5.305 1 96.69 110 LEU A O 1
ATOM 852 N N . GLU A 1 111 ? 12.484 14.414 -7.082 1 96.38 111 GLU A N 1
ATOM 853 C CA . GLU A 1 111 ? 11.789 15.297 -8.008 1 96.38 111 GLU A CA 1
ATOM 854 C C . GLU A 1 111 ? 10.328 14.883 -8.18 1 96.38 111 GLU A C 1
ATOM 856 O O . GLU A 1 111 ? 9.477 15.703 -8.508 1 96.38 111 GLU A O 1
ATOM 861 N N . ARG A 1 112 ? 10.062 13.633 -7.926 1 96.69 112 ARG A N 1
ATOM 862 C CA . ARG A 1 112 ? 8.711 13.109 -8.125 1 96.69 112 ARG A CA 1
ATOM 863 C C . ARG A 1 112 ? 7.906 13.164 -6.832 1 96.69 112 ARG A C 1
ATOM 865 O O . ARG A 1 112 ? 6.723 12.82 -6.816 1 96.69 112 ARG A O 1
ATOM 872 N N . VAL A 1 113 ? 8.516 13.602 -5.766 1 96.44 113 VAL A N 1
ATOM 873 C CA . VAL A 1 113 ? 7.812 13.758 -4.496 1 96.44 113 VAL A CA 1
ATOM 874 C C . VAL A 1 113 ? 6.781 14.875 -4.609 1 96.44 113 VAL A C 1
ATOM 876 O O . VAL A 1 113 ? 7.109 16 -5.012 1 96.44 113 VAL A O 1
ATOM 879 N N . PRO A 1 114 ? 5.488 14.586 -4.297 1 98 114 PRO A N 1
ATOM 880 C CA . PRO A 1 114 ? 4.508 15.672 -4.285 1 98 114 PRO A CA 1
ATOM 881 C C . PRO A 1 114 ? 4.879 16.797 -3.316 1 98 114 PRO A C 1
ATOM 883 O O . PRO A 1 114 ? 5.254 16.531 -2.172 1 98 114 PRO A O 1
ATOM 886 N N . LYS A 1 115 ? 4.848 17.953 -3.754 1 98.25 115 LYS A N 1
ATOM 887 C CA . LYS A 1 115 ? 5.168 19.125 -2.93 1 98.25 115 LYS A CA 1
ATOM 888 C C . LYS A 1 115 ? 4.273 20.312 -3.275 1 98.25 115 LYS A C 1
ATOM 890 O O . LYS A 1 115 ? 3.74 20.391 -4.383 1 98.25 115 LYS A O 1
ATOM 895 N N . LEU A 1 116 ? 4.059 21.156 -2.316 1 98.69 116 LEU A N 1
ATOM 896 C CA . LEU A 1 116 ? 3.408 22.453 -2.537 1 98.69 116 LEU A CA 1
ATOM 897 C C . LEU A 1 116 ? 4.441 23.547 -2.77 1 98.69 116 LEU A C 1
ATOM 899 O O . LEU A 1 116 ? 5.598 23.422 -2.357 1 98.69 116 LEU A O 1
ATOM 903 N N . PRO A 1 117 ? 4.016 24.672 -3.422 1 98.44 117 PRO A N 1
ATOM 904 C CA . PRO A 1 117 ? 4.973 25.766 -3.592 1 98.44 117 PRO A CA 1
ATOM 905 C C . PRO A 1 117 ? 5.516 26.281 -2.264 1 98.44 117 PRO A C 1
ATOM 907 O O . PRO A 1 117 ? 4.77 26.375 -1.282 1 98.44 117 PRO A O 1
ATOM 910 N N . PRO A 1 118 ? 6.797 26.625 -2.275 1 98.44 118 PRO A N 1
ATOM 911 C CA . PRO A 1 118 ? 7.359 27.188 -1.041 1 98.44 118 PRO A CA 1
ATOM 912 C C . PRO A 1 118 ? 6.566 28.375 -0.515 1 98.44 118 PRO A C 1
ATOM 914 O O . PRO A 1 118 ? 6.133 29.219 -1.297 1 98.44 118 PRO A O 1
ATOM 917 N N . HIS A 1 119 ? 6.336 28.422 0.754 1 98.44 119 HIS A N 1
ATOM 918 C CA . HIS A 1 119 ? 5.711 29.5 1.494 1 98.44 119 HIS A CA 1
ATOM 919 C C . HIS A 1 119 ? 4.25 29.672 1.091 1 98.44 119 HIS A C 1
ATOM 921 O O . HIS A 1 119 ? 3.674 30.75 1.27 1 98.44 119 HIS A O 1
ATOM 927 N N . SER A 1 120 ? 3.66 28.641 0.503 1 98.81 120 SER A N 1
ATOM 928 C CA . SER A 1 120 ? 2.246 28.703 0.154 1 98.81 120 SER A CA 1
ATOM 929 C C . SER A 1 120 ? 1.368 28.312 1.341 1 98.81 120 SER A C 1
ATOM 931 O O . SER A 1 120 ? 0.158 28.547 1.326 1 98.81 120 SER A O 1
ATOM 933 N N . THR A 1 121 ? 1.909 27.734 2.395 1 98.88 121 THR A N 1
ATOM 934 C CA . THR A 1 121 ? 1.211 27.344 3.613 1 98.88 121 THR A CA 1
ATOM 935 C C . THR A 1 121 ? 1.642 28.219 4.789 1 98.88 121 THR A C 1
ATOM 937 O O . THR A 1 121 ? 2.838 28.391 5.031 1 98.88 121 THR A O 1
ATOM 940 N N . GLU A 1 122 ? 0.681 28.797 5.438 1 98.75 122 GLU A N 1
ATOM 941 C CA . GLU A 1 122 ? 0.935 29.656 6.586 1 98.75 122 GLU A CA 1
ATOM 942 C C . GLU A 1 122 ? 1.114 28.844 7.863 1 98.75 122 GLU A C 1
ATOM 944 O O . GLU A 1 122 ? 1.98 29.141 8.688 1 98.75 122 GLU A O 1
ATOM 949 N N . ALA A 1 123 ? 0.29 27.875 8.031 1 98.88 123 ALA A N 1
ATOM 950 C CA . ALA A 1 123 ? 0.235 27.047 9.234 1 98.88 123 ALA A CA 1
ATOM 951 C C . ALA A 1 123 ? -0.424 25.703 8.938 1 98.88 123 ALA A C 1
ATOM 953 O O . ALA A 1 123 ? -1.116 25.547 7.93 1 98.88 123 ALA A O 1
ATOM 954 N N . ILE A 1 124 ? -0.13 24.734 9.758 1 98.94 124 ILE A N 1
ATOM 955 C CA . ILE A 1 124 ? -0.798 23.438 9.672 1 98.94 124 ILE A CA 1
ATOM 956 C C . ILE A 1 124 ? -1.528 23.141 10.977 1 98.94 124 ILE A C 1
ATOM 958 O O . ILE A 1 124 ? -0.966 23.312 12.062 1 98.94 124 ILE A O 1
ATOM 962 N N . LEU A 1 125 ? -2.764 22.781 10.898 1 98.94 125 LEU A N 1
ATOM 963 C CA . LEU A 1 125 ? -3.582 22.406 12.055 1 98.94 125 LEU A CA 1
ATOM 964 C C . LEU A 1 125 ? -3.701 20.891 12.188 1 98.94 125 LEU A C 1
ATOM 966 O O . LEU A 1 125 ? -3.83 20.188 11.18 1 98.94 125 LEU A O 1
ATOM 970 N N . TYR A 1 126 ? -3.645 20.438 13.422 1 98.94 126 TYR A N 1
ATOM 971 C CA . TYR A 1 126 ? -3.785 19.016 13.734 1 98.94 126 TYR A CA 1
ATOM 972 C C . TYR A 1 126 ? -4.848 18.797 14.812 1 98.94 126 TYR A C 1
ATOM 974 O O . TYR A 1 126 ? -4.926 19.562 15.773 1 98.94 126 TYR A O 1
ATOM 982 N N . SER A 1 127 ? -5.617 17.75 14.664 1 98.94 127 SER A N 1
ATOM 983 C CA . SER A 1 127 ? -6.598 17.344 15.664 1 98.94 127 SER A CA 1
ATOM 984 C C . SER A 1 127 ? -7.051 15.906 15.445 1 98.94 127 SER A C 1
ATOM 986 O O . SER A 1 127 ? -7.035 15.406 14.32 1 98.94 127 SER A O 1
ATOM 988 N N . PRO A 1 128 ? -7.383 15.18 16.547 1 98.94 128 PRO A N 1
ATOM 989 C CA . PRO A 1 128 ? -8.18 13.984 16.266 1 98.94 128 PRO A CA 1
ATOM 990 C C . PRO A 1 128 ? -9.469 14.297 15.516 1 98.94 128 PRO A C 1
ATOM 992 O O . PRO A 1 128 ? -10.133 15.297 15.805 1 98.94 128 PRO A O 1
ATOM 995 N N . LEU A 1 129 ? -9.773 13.461 14.578 1 98.94 129 LEU A N 1
ATOM 996 C CA . LEU A 1 129 ? -10.898 13.758 13.695 1 98.94 129 LEU A CA 1
ATOM 997 C C . LEU A 1 129 ? -12.195 13.859 14.484 1 98.94 129 LEU A C 1
ATOM 999 O O . LEU A 1 129 ? -13.039 14.711 14.188 1 98.94 129 LEU A O 1
ATOM 1003 N N . GLU A 1 130 ? -12.391 13.008 15.492 1 98.75 130 GLU A N 1
ATOM 1004 C CA . GLU A 1 130 ? -13.648 12.906 16.234 1 98.75 130 GLU A CA 1
ATOM 1005 C C . GLU A 1 130 ? -13.844 14.094 17.156 1 98.75 130 GLU A C 1
ATOM 1007 O O . GLU A 1 130 ? -14.914 14.258 17.75 1 98.75 130 GLU A O 1
ATOM 1012 N N . LYS A 1 131 ? -12.82 14.992 17.25 1 98.31 131 LYS A N 1
ATOM 1013 C CA . LYS A 1 131 ? -12.922 16.141 18.156 1 98.31 131 LYS A CA 1
ATOM 1014 C C . LYS A 1 131 ? -12.453 17.422 17.453 1 98.31 131 LYS A C 1
ATOM 1016 O O . LYS A 1 131 ? -12.25 18.453 18.109 1 98.31 131 LYS A O 1
ATOM 1021 N N . ALA A 1 132 ? -12.188 17.359 16.219 1 98.62 132 ALA A N 1
ATOM 1022 C CA . ALA A 1 132 ? -11.641 18.5 15.492 1 98.62 132 ALA A CA 1
ATOM 1023 C C . ALA A 1 132 ? -12.578 19.703 15.57 1 98.62 132 ALA A C 1
ATOM 1025 O O . ALA A 1 132 ? -13.797 19.547 15.484 1 98.62 132 ALA A O 1
ATOM 1026 N N . THR A 1 133 ? -12.086 20.859 15.695 1 98.56 133 THR A N 1
ATOM 1027 C CA . THR A 1 133 ? -12.883 22.094 15.773 1 98.56 133 THR A CA 1
ATOM 1028 C C . THR A 1 133 ? -12.789 22.875 14.469 1 98.56 133 THR A C 1
ATOM 1030 O O . THR A 1 133 ? -13.242 24.016 14.398 1 98.56 133 THR A O 1
ATOM 1033 N N . PHE A 1 134 ? -12.164 22.406 13.516 1 98.31 134 PHE A N 1
ATOM 1034 C CA . PHE A 1 134 ? -12 22.984 12.188 1 98.31 134 PHE A CA 1
ATOM 1035 C C . PHE A 1 134 ? -12.297 21.953 11.109 1 98.31 134 PHE A C 1
ATOM 1037 O O . PHE A 1 134 ? -12.336 20.75 11.383 1 98.31 134 PHE A O 1
ATOM 1044 N N . THR A 1 135 ? -12.586 22.391 9.883 1 98.5 135 THR A N 1
ATOM 1045 C CA . THR A 1 135 ? -12.719 21.5 8.742 1 98.5 135 THR A CA 1
ATOM 1046 C C . THR A 1 135 ? -11.344 21.156 8.164 1 98.5 135 THR A C 1
ATOM 1048 O O . THR A 1 135 ? -10.648 22.031 7.648 1 98.5 135 THR A O 1
ATOM 1051 N N . PRO A 1 136 ? -10.953 19.922 8.242 1 98.81 136 PRO A N 1
ATOM 1052 C CA . PRO A 1 136 ? -9.648 19.562 7.699 1 98.81 136 PRO A CA 1
ATOM 1053 C C . PRO A 1 136 ? -9.641 19.5 6.172 1 98.81 136 PRO A C 1
ATOM 1055 O O . PRO A 1 136 ? -10.703 19.484 5.547 1 98.81 136 PRO A O 1
ATOM 1058 N N . ASP A 1 137 ? -8.438 19.547 5.566 1 98.88 137 ASP A N 1
ATOM 1059 C CA . ASP A 1 137 ? -8.258 19.266 4.148 1 98.88 137 ASP A CA 1
ATOM 1060 C C . ASP A 1 137 ? -8.102 17.766 3.904 1 98.88 137 ASP A C 1
ATOM 1062 O O . ASP A 1 137 ? -8.594 17.234 2.908 1 98.88 137 ASP A O 1
ATOM 1066 N N . VAL A 1 138 ? -7.395 17.094 4.824 1 98.94 138 VAL A N 1
ATOM 1067 C CA . VAL A 1 138 ? -7.039 15.688 4.691 1 98.94 138 VAL A CA 1
ATOM 1068 C C . VAL A 1 138 ? -7.25 14.977 6.027 1 98.94 138 VAL A C 1
ATOM 1070 O O . VAL A 1 138 ? -6.941 15.523 7.086 1 98.94 138 VAL A O 1
ATOM 1073 N N . VAL A 1 139 ? -7.777 13.805 5.98 1 98.94 139 VAL A N 1
ATOM 1074 C CA . VAL A 1 139 ? -7.832 12.891 7.121 1 98.94 139 VAL A CA 1
ATOM 1075 C C . VAL A 1 139 ? -6.758 11.82 6.973 1 98.94 139 VAL A C 1
ATOM 1077 O O . VAL A 1 139 ? -6.699 11.125 5.953 1 98.94 139 VAL A O 1
ATOM 1080 N N . VAL A 1 140 ? -5.906 11.711 7.969 1 98.94 140 VAL A N 1
ATOM 1081 C CA . VAL A 1 140 ? -4.832 10.727 7.953 1 98.94 140 VAL A CA 1
ATOM 1082 C C . VAL A 1 140 ? -5.18 9.57 8.891 1 98.94 140 VAL A C 1
ATOM 1084 O O . VAL A 1 140 ? -5.418 9.781 10.086 1 98.94 140 VAL A O 1
ATOM 1087 N N . VAL A 1 141 ? -5.23 8.406 8.352 1 98.94 141 VAL A N 1
ATOM 1088 C CA . VAL A 1 141 ? -5.461 7.195 9.133 1 98.94 141 VAL A CA 1
ATOM 1089 C C . VAL A 1 141 ? -4.191 6.344 9.156 1 98.94 141 VAL A C 1
ATOM 1091 O O . VAL A 1 141 ? -3.648 6.008 8.102 1 98.94 141 VAL A O 1
ATOM 1094 N N . ILE A 1 142 ? -3.658 6.09 10.289 1 98.88 142 ILE A N 1
ATOM 1095 C CA . ILE A 1 142 ? -2.545 5.168 10.492 1 98.88 142 ILE A CA 1
ATOM 1096 C C . ILE A 1 142 ? -3.053 3.869 11.109 1 98.88 142 ILE A C 1
ATOM 1098 O O . ILE A 1 142 ? -3.566 3.871 12.234 1 98.88 142 ILE A O 1
ATOM 1102 N N . SER A 1 143 ? -2.988 2.789 10.422 1 98.69 143 SER A N 1
ATOM 1103 C CA . SER A 1 143 ? -3.559 1.528 10.883 1 98.69 143 SER A CA 1
ATOM 1104 C C . SER A 1 143 ? -2.975 0.343 10.125 1 98.69 143 SER A C 1
ATOM 1106 O O . SER A 1 143 ? -2.01 0.497 9.367 1 98.69 143 SER A O 1
ATOM 1108 N N . ASN A 1 144 ? -3.432 -0.897 10.43 1 98.75 144 ASN A N 1
ATOM 1109 C CA . ASN A 1 144 ? -2.861 -2.094 9.82 1 98.75 144 ASN A CA 1
ATOM 1110 C C . ASN A 1 144 ? -3.463 -2.361 8.445 1 98.75 144 ASN A C 1
ATOM 1112 O O . ASN A 1 144 ? -4.461 -1.746 8.062 1 98.75 144 ASN A O 1
ATOM 1116 N N . PRO A 1 145 ? -2.867 -3.275 7.66 1 98.81 145 PRO A N 1
ATOM 1117 C CA . PRO A 1 145 ? -3.285 -3.535 6.281 1 98.81 145 PRO A CA 1
ATOM 1118 C C . PRO A 1 145 ? -4.734 -4.008 6.184 1 98.81 145 PRO A C 1
ATOM 1120 O O . PRO A 1 145 ? -5.438 -3.66 5.23 1 98.81 145 PRO A O 1
ATOM 1123 N N . LYS A 1 146 ? -5.234 -4.781 7.129 1 98.62 146 LYS A N 1
ATOM 1124 C CA . LYS A 1 146 ? -6.633 -5.203 7.078 1 98.62 146 LYS A CA 1
ATOM 1125 C C . LYS A 1 146 ? -7.57 -4.004 7.156 1 98.62 146 LYS A C 1
ATOM 1127 O O . LYS A 1 146 ? -8.539 -3.914 6.402 1 98.62 146 LYS A O 1
ATOM 1132 N N . GLN A 1 147 ? -7.305 -3.129 8.07 1 98.56 147 GLN A N 1
ATOM 1133 C CA . GLN A 1 147 ? -8.125 -1.936 8.234 1 98.56 147 GLN A CA 1
ATOM 1134 C C . GLN A 1 147 ? -8.062 -1.045 6.996 1 98.56 147 GLN A C 1
ATOM 1136 O O . GLN A 1 147 ? -9.07 -0.485 6.574 1 98.56 147 GLN A O 1
ATOM 1141 N N . ILE A 1 148 ? -6.879 -0.944 6.398 1 98.81 148 ILE A N 1
ATOM 1142 C CA . ILE A 1 148 ? -6.73 -0.172 5.168 1 98.81 148 ILE A CA 1
ATOM 1143 C C . ILE A 1 148 ? -7.477 -0.865 4.031 1 98.81 148 ILE A C 1
ATOM 1145 O O . ILE A 1 148 ? -8.047 -0.204 3.16 1 98.81 148 ILE A O 1
ATOM 1149 N N . MET A 1 149 ? -7.477 -2.184 4.012 1 98.5 149 MET A N 1
ATOM 1150 C CA . MET A 1 149 ? -8.281 -2.928 3.047 1 98.5 149 MET A CA 1
ATOM 1151 C C . MET A 1 149 ? -9.758 -2.564 3.172 1 98.5 149 MET A C 1
ATOM 1153 O O . MET A 1 149 ? -10.422 -2.291 2.17 1 98.5 149 MET A O 1
ATOM 1157 N N . LEU A 1 150 ? -10.25 -2.533 4.398 1 98.19 150 LEU A N 1
ATOM 1158 C CA . LEU A 1 150 ? -11.656 -2.199 4.621 1 98.19 150 LEU A CA 1
ATOM 1159 C C . LEU A 1 150 ? -11.953 -0.777 4.16 1 98.19 150 LEU A C 1
ATOM 1161 O O . LEU A 1 150 ? -12.992 -0.528 3.533 1 98.19 150 LEU A O 1
ATOM 1165 N N . LEU A 1 151 ? -11.062 0.113 4.438 1 98.69 151 LEU A N 1
ATOM 1166 C CA . LEU A 1 151 ? -11.227 1.49 3.984 1 98.69 151 LEU A CA 1
ATOM 1167 C C . LEU A 1 151 ? -11.211 1.568 2.461 1 98.69 151 LEU A C 1
ATOM 1169 O O . LEU A 1 151 ? -11.953 2.354 1.868 1 98.69 151 LEU A O 1
ATOM 1173 N N . THR A 1 152 ? -10.328 0.789 1.854 1 98.56 152 THR A N 1
ATOM 1174 C CA . THR A 1 152 ? -10.258 0.717 0.399 1 98.56 152 THR A CA 1
ATOM 1175 C C . THR A 1 152 ? -11.586 0.236 -0.181 1 98.56 152 THR A C 1
ATOM 1177 O O . THR A 1 152 ? -12.125 0.853 -1.101 1 98.56 152 THR A O 1
ATOM 1180 N N . GLN A 1 153 ? -12.086 -0.833 0.393 1 98.06 153 GLN A N 1
ATOM 1181 C CA . GLN A 1 153 ? -13.367 -1.376 -0.057 1 98.06 153 GLN A CA 1
ATOM 1182 C C . GLN A 1 153 ? -14.492 -0.373 0.158 1 98.06 153 GLN A C 1
ATOM 1184 O O . GLN A 1 153 ? -15.375 -0.227 -0.694 1 98.06 153 GLN A O 1
ATOM 1189 N N . ALA A 1 154 ? -14.469 0.312 1.266 1 98.44 154 ALA A N 1
ATOM 1190 C CA . ALA A 1 154 ? -15.461 1.343 1.565 1 98.44 154 ALA A CA 1
ATOM 1191 C C . ALA A 1 154 ? -15.414 2.465 0.532 1 98.44 154 ALA A C 1
ATOM 1193 O O . ALA A 1 154 ? -16.453 2.963 0.102 1 98.44 154 ALA A O 1
ATOM 1194 N N . ALA A 1 155 ? -14.227 2.828 0.143 1 98.44 155 ALA A N 1
ATOM 1195 C CA . ALA A 1 155 ? -14.039 3.904 -0.828 1 98.44 155 ALA A CA 1
ATOM 1196 C C . ALA A 1 155 ? -14.625 3.525 -2.186 1 98.44 155 ALA A C 1
ATOM 1198 O O . ALA A 1 155 ? -15.023 4.395 -2.959 1 98.44 155 ALA A O 1
ATOM 1199 N N . MET A 1 156 ? -14.656 2.223 -2.48 1 97.81 156 MET A N 1
ATOM 1200 C CA . MET A 1 156 ? -15.148 1.747 -3.77 1 97.81 156 MET A CA 1
ATOM 1201 C C . MET A 1 156 ? -16.656 1.501 -3.717 1 97.81 156 MET A C 1
ATOM 1203 O O . MET A 1 156 ? -17.281 1.282 -4.75 1 97.81 156 MET A O 1
ATOM 1207 N N . TYR A 1 157 ? -17.281 1.637 -2.57 1 98.12 157 TYR A N 1
ATOM 1208 C CA . TYR A 1 157 ? -18.641 1.185 -2.357 1 98.12 157 TYR A CA 1
ATOM 1209 C C . TYR A 1 157 ? -19.609 1.938 -3.258 1 98.12 157 TYR A C 1
ATOM 1211 O O . TYR A 1 157 ? -20.469 1.331 -3.904 1 98.12 157 TYR A O 1
ATOM 1219 N N . LYS A 1 158 ? -19.453 3.182 -3.291 1 97.81 158 LYS A N 1
ATOM 1220 C CA . LYS A 1 158 ? -20.438 4.016 -3.967 1 97.81 158 LYS A CA 1
ATOM 1221 C C . LYS A 1 158 ? -20.203 4.035 -5.473 1 97.81 158 LYS A C 1
ATOM 1223 O O . LYS A 1 158 ? -21.141 3.863 -6.258 1 97.81 158 LYS A O 1
ATOM 1228 N N . THR A 1 159 ? -18.969 4.203 -5.938 1 97.69 159 THR A N 1
ATOM 1229 C CA . THR A 1 159 ? -18.734 4.484 -7.352 1 97.69 159 THR A CA 1
ATOM 1230 C C . THR A 1 159 ? -17.906 3.375 -7.992 1 97.69 159 THR A C 1
ATOM 1232 O O . THR A 1 159 ? -17.828 3.281 -9.219 1 97.69 159 THR A O 1
ATOM 1235 N N . GLY A 1 160 ? -17.359 2.52 -7.219 1 97.94 160 GLY A N 1
ATOM 1236 C CA . GLY A 1 160 ? -16.453 1.517 -7.746 1 97.94 160 GLY A CA 1
ATOM 1237 C C . GLY A 1 160 ? -15.094 2.08 -8.117 1 97.94 160 GLY A C 1
ATOM 1238 O O . GLY A 1 160 ? -14.734 3.18 -7.691 1 97.94 160 GLY A O 1
ATOM 1239 N N . GLY A 1 161 ? -14.297 1.234 -8.742 1 97.75 161 GLY A N 1
ATOM 1240 C CA . GLY A 1 161 ? -12.984 1.667 -9.188 1 97.75 161 GLY A CA 1
ATOM 1241 C C . GLY A 1 161 ? -11.852 0.986 -8.445 1 97.75 161 GLY A C 1
ATOM 1242 O O . GLY A 1 161 ? -11.945 -0.196 -8.102 1 97.75 161 GLY A O 1
ATOM 1243 N N . ARG A 1 162 ? -10.742 1.644 -8.375 1 98.12 162 ARG A N 1
ATOM 1244 C CA . ARG A 1 162 ? -9.531 1.195 -7.703 1 98.12 162 ARG A CA 1
ATOM 1245 C C . ARG A 1 162 ? -8.812 2.361 -7.031 1 98.12 162 ARG A C 1
ATOM 1247 O O . ARG A 1 162 ? -8.969 3.514 -7.441 1 98.12 162 ARG A O 1
ATOM 1254 N N . ILE A 1 163 ? -8.094 2.111 -5.973 1 98.31 163 ILE A N 1
ATOM 1255 C CA . ILE A 1 163 ? -7.141 3.08 -5.434 1 98.31 163 ILE A CA 1
ATOM 1256 C C . ILE A 1 163 ? -5.836 3.018 -6.227 1 98.31 163 ILE A C 1
ATOM 1258 O O . ILE A 1 163 ? -5.293 1.934 -6.449 1 98.31 163 ILE A O 1
ATOM 1262 N N . GLU A 1 164 ? -5.402 4.203 -6.688 1 98.19 164 GLU A N 1
ATOM 1263 C CA . GLU A 1 164 ? -4.074 4.367 -7.277 1 98.19 164 GLU A CA 1
ATOM 1264 C C . GLU A 1 164 ? -3.113 5.023 -6.293 1 98.19 164 GLU A C 1
ATOM 1266 O O . GLU A 1 164 ? -3.211 6.223 -6.027 1 98.19 164 GLU A O 1
ATOM 1271 N N . ALA A 1 165 ? -2.215 4.223 -5.762 1 98 165 ALA A N 1
ATOM 1272 C CA . ALA A 1 165 ? -1.257 4.711 -4.773 1 98 165 ALA A CA 1
ATOM 1273 C C . ALA A 1 165 ? 0.122 4.906 -5.398 1 98 165 ALA A C 1
ATOM 1275 O O . ALA A 1 165 ? 0.521 4.152 -6.289 1 98 165 ALA A O 1
ATOM 1276 N N . SER A 1 166 ? 0.832 5.914 -4.973 1 98.19 166 SER A N 1
ATOM 1277 C CA . SER A 1 166 ? 2.186 6.23 -5.414 1 98.19 166 SER A CA 1
ATOM 1278 C C . SER A 1 166 ? 3.088 6.57 -4.234 1 98.19 166 SER A C 1
ATOM 1280 O O . SER A 1 166 ? 2.816 7.516 -3.49 1 98.19 166 SER A O 1
ATOM 1282 N N . PHE A 1 167 ? 4.133 5.734 -4.055 1 98.5 167 PHE A N 1
ATOM 1283 C CA . PHE A 1 167 ? 5.008 5.992 -2.914 1 98.5 167 PHE A CA 1
ATOM 1284 C C . PHE A 1 167 ? 6.414 5.473 -3.178 1 98.5 167 PHE A C 1
ATOM 1286 O O . PHE A 1 167 ? 6.613 4.633 -4.059 1 98.5 167 PHE A O 1
ATOM 1293 N N . ALA A 1 168 ? 7.406 6 -2.406 1 97.75 168 ALA A N 1
ATOM 1294 C CA . ALA A 1 168 ? 8.805 5.609 -2.574 1 97.75 168 ALA A CA 1
ATOM 1295 C C . ALA A 1 168 ? 9.406 5.148 -1.252 1 97.75 168 ALA A C 1
ATOM 1297 O O . ALA A 1 168 ? 10.602 4.848 -1.179 1 97.75 168 ALA A O 1
ATOM 1298 N N . GLY A 1 169 ? 8.57 5.078 -0.224 1 96.88 169 GLY A N 1
ATOM 1299 C CA . GLY A 1 169 ? 9.125 4.809 1.094 1 96.88 169 GLY A CA 1
ATOM 1300 C C . GLY A 1 169 ? 9.93 5.969 1.648 1 96.88 169 GLY A C 1
ATOM 1301 O O . GLY A 1 169 ? 10.82 5.773 2.482 1 96.88 169 GLY A O 1
ATOM 1302 N N . LYS A 1 170 ? 9.781 7.09 1.064 1 95.81 170 LYS A N 1
ATOM 1303 C CA . LYS A 1 170 ? 10.367 8.375 1.428 1 95.81 170 LYS A CA 1
ATOM 1304 C C . LYS A 1 170 ? 9.32 9.477 1.443 1 95.81 170 LYS A C 1
ATOM 1306 O O . LYS A 1 170 ? 8.375 9.453 0.655 1 95.81 170 LYS A O 1
ATOM 1311 N N . GLN A 1 171 ? 9.5 10.43 2.361 1 96.19 171 GLN A N 1
ATOM 1312 C CA . GLN A 1 171 ? 8.555 11.539 2.438 1 96.19 171 GLN A CA 1
ATOM 1313 C C . GLN A 1 171 ? 7.113 11.023 2.395 1 96.19 171 GLN A C 1
ATOM 1315 O O . GLN A 1 171 ? 6.32 11.461 1.56 1 96.19 171 GLN A O 1
ATOM 1320 N N . SER A 1 172 ? 6.816 10.18 3.377 1 97.69 172 SER A N 1
ATOM 1321 C CA . SER A 1 172 ? 5.586 9.398 3.301 1 97.69 172 SER A CA 1
ATOM 1322 C C . SER A 1 172 ? 4.426 10.125 3.975 1 97.69 172 SER A C 1
ATOM 1324 O O . SER A 1 172 ? 3.49 10.562 3.305 1 97.69 172 SER A O 1
ATOM 1326 N N . LEU A 1 173 ? 4.492 10.359 5.273 1 98.5 173 LEU A N 1
ATOM 1327 C CA . LEU A 1 173 ? 3.367 10.93 6.004 1 98.5 173 LEU A CA 1
ATOM 1328 C C . LEU A 1 173 ? 3.094 12.359 5.547 1 98.5 173 LEU A C 1
ATOM 1330 O O . LEU A 1 173 ? 1.94 12.797 5.512 1 98.5 173 LEU A O 1
ATOM 1334 N N . CYS A 1 174 ? 4.168 13.078 5.168 1 98.81 174 CYS A N 1
ATOM 1335 C CA . CYS A 1 174 ? 4.031 14.477 4.773 1 98.81 174 CYS A CA 1
ATOM 1336 C C . CYS A 1 174 ? 3.605 14.594 3.316 1 98.81 174 CYS A C 1
ATOM 1338 O O . CYS A 1 174 ? 2.553 15.156 3.016 1 98.81 174 CYS A O 1
ATOM 1340 N N . SER A 1 175 ? 4.359 13.977 2.418 1 98.69 175 SER A N 1
ATOM 1341 C CA . SER A 1 175 ? 4.098 14.148 0.994 1 98.69 175 SER A CA 1
ATOM 1342 C C . SER A 1 175 ? 3.018 13.195 0.508 1 98.69 175 SER A C 1
ATOM 1344 O O . SER A 1 175 ? 1.981 13.625 -0.002 1 98.69 175 SER A O 1
ATOM 1346 N N . ASP A 1 176 ? 3.23 11.93 0.708 1 98.62 176 ASP A N 1
ATOM 1347 C CA . ASP A 1 176 ? 2.291 10.938 0.19 1 98.62 176 ASP A CA 1
ATOM 1348 C C . ASP A 1 176 ? 0.963 11 0.943 1 98.62 176 ASP A C 1
ATOM 1350 O O . ASP A 1 176 ? -0.106 10.906 0.336 1 98.62 176 ASP A O 1
ATOM 1354 N N . GLY A 1 177 ? 1.02 11.156 2.252 1 98.62 177 GLY A N 1
ATOM 1355 C CA . GLY A 1 177 ? -0.163 11.062 3.094 1 98.62 177 GLY A CA 1
ATOM 1356 C C . GLY A 1 177 ? -0.971 12.344 3.135 1 98.62 177 GLY A C 1
ATOM 1357 O O . GLY A 1 177 ? -2.18 12.312 3.373 1 98.62 177 GLY A O 1
ATOM 1358 N N . VAL A 1 178 ? -0.302 13.508 2.898 1 98.94 178 VAL A N 1
ATOM 1359 C CA . VAL A 1 178 ? -1.021 14.773 3.045 1 98.94 178 VAL A CA 1
ATOM 1360 C C . VAL A 1 178 ? -0.991 15.539 1.724 1 98.94 178 VAL A C 1
ATOM 1362 O O . VAL A 1 178 ? -2.039 15.812 1.132 1 98.94 178 VAL A O 1
ATOM 1365 N N . VAL A 1 179 ? 0.177 15.789 1.196 1 98.94 179 VAL A N 1
ATOM 1366 C CA . VAL A 1 179 ? 0.312 16.719 0.077 1 98.94 179 VAL A CA 1
ATOM 1367 C C . VAL A 1 179 ? -0.341 16.125 -1.168 1 98.94 179 VAL A C 1
ATOM 1369 O O . VAL A 1 179 ? -1.128 16.781 -1.844 1 98.94 179 VAL A O 1
ATOM 1372 N N . ASN A 1 180 ? 0.01 14.891 -1.47 1 98.81 180 ASN A N 1
ATOM 1373 C CA . ASN A 1 180 ? -0.565 14.242 -2.643 1 98.81 180 ASN A CA 1
ATOM 1374 C C . ASN A 1 180 ? -2.09 14.211 -2.578 1 98.81 180 ASN A C 1
ATOM 1376 O O . ASN A 1 180 ? -2.762 14.492 -3.572 1 98.81 180 ASN A O 1
ATOM 1380 N N . VAL A 1 181 ? -2.629 13.914 -1.447 1 98.88 181 VAL A N 1
ATOM 1381 C CA . VAL A 1 181 ? -4.066 13.828 -1.209 1 98.88 181 VAL A CA 1
ATOM 1382 C C . VAL A 1 181 ? -4.699 15.211 -1.359 1 98.88 181 VAL A C 1
ATOM 1384 O O . VAL A 1 181 ? -5.73 15.359 -2.02 1 98.88 181 VAL A O 1
ATOM 1387 N N . TYR A 1 182 ? -4.043 16.172 -0.797 1 98.81 182 TYR A N 1
ATOM 1388 C CA . TYR A 1 182 ? -4.492 17.562 -0.86 1 98.81 182 TYR A CA 1
ATOM 1389 C C . TYR A 1 182 ? -4.512 18.062 -2.299 1 98.81 182 TYR A C 1
ATOM 1391 O O . TYR A 1 182 ? -5.496 18.656 -2.74 1 98.81 182 TYR A O 1
ATOM 1399 N N . LYS A 1 183 ? -3.467 17.75 -3.09 1 98.38 183 LYS A N 1
ATOM 1400 C CA . LYS A 1 183 ? -3.297 18.25 -4.445 1 98.38 183 LYS A CA 1
ATOM 1401 C C . LYS A 1 183 ? -4.246 17.547 -5.418 1 98.38 183 LYS A C 1
ATOM 1403 O O . LYS A 1 183 ? -4.828 18.188 -6.297 1 98.38 183 LYS A O 1
ATOM 1408 N N . GLU A 1 184 ? -4.426 16.281 -5.254 1 98.19 184 GLU A N 1
ATOM 1409 C CA . GLU A 1 184 ? -5.105 15.484 -6.27 1 98.19 184 GLU A CA 1
ATOM 1410 C C . GLU A 1 184 ? -6.582 15.297 -5.926 1 98.19 184 GLU A C 1
ATOM 1412 O O . GLU A 1 184 ? -7.387 14.945 -6.789 1 98.19 184 GLU A O 1
ATOM 1417 N N . GLY A 1 185 ? -6.941 15.5 -4.68 1 98.38 185 GLY A N 1
ATOM 1418 C CA . GLY A 1 185 ? -8.305 15.219 -4.254 1 98.38 185 GLY A CA 1
ATOM 1419 C C . GLY A 1 185 ? -8.656 13.75 -4.32 1 98.38 185 GLY A C 1
ATOM 1420 O O . GLY A 1 185 ? -9.812 13.391 -4.559 1 98.38 185 GLY A O 1
ATOM 1421 N N . LYS A 1 186 ? -7.688 12.883 -4.234 1 98.56 186 LYS A N 1
ATOM 1422 C CA . LYS A 1 186 ? -7.848 11.43 -4.266 1 98.56 186 LYS A CA 1
ATOM 1423 C C . LYS A 1 186 ? -7.219 10.781 -3.039 1 98.56 186 LYS A C 1
ATOM 1425 O O . LYS A 1 186 ? -6.332 11.367 -2.408 1 98.56 186 LYS A O 1
ATOM 1430 N N . ILE A 1 187 ? -7.676 9.641 -2.736 1 98.81 187 ILE A N 1
ATOM 1431 C CA . ILE A 1 187 ? -7.141 8.883 -1.607 1 98.81 187 ILE A CA 1
ATOM 1432 C C . ILE A 1 187 ? -5.691 8.5 -1.882 1 98.81 187 ILE A C 1
ATOM 1434 O O . ILE A 1 187 ? -5.348 8.094 -2.996 1 98.81 187 ILE A O 1
ATOM 1438 N N . GLY A 1 188 ? -4.848 8.742 -0.897 1 98.56 188 GLY A N 1
ATOM 1439 C CA . GLY A 1 188 ? -3.473 8.273 -0.95 1 98.56 188 GLY A CA 1
ATOM 1440 C C . GLY A 1 188 ? -3.178 7.172 0.049 1 98.56 188 GLY A C 1
ATOM 1441 O O . GLY A 1 188 ? -3.715 7.172 1.159 1 98.56 188 GLY A O 1
ATOM 1442 N N . VAL A 1 189 ? -2.375 6.211 -0.365 1 98.81 189 VAL A N 1
ATOM 1443 C CA . VAL A 1 189 ? -1.919 5.141 0.518 1 98.81 189 VAL A CA 1
ATOM 1444 C C . VAL A 1 189 ? -0.399 5.023 0.442 1 98.81 189 VAL A C 1
ATOM 1446 O O . VAL A 1 189 ? 0.186 5.137 -0.638 1 98.81 189 VAL A O 1
ATOM 1449 N N . THR A 1 190 ? 0.26 4.867 1.577 1 98.81 190 THR A N 1
ATOM 1450 C CA . THR A 1 190 ? 1.709 4.707 1.615 1 98.81 190 THR A CA 1
ATOM 1451 C C . THR A 1 190 ? 2.121 3.789 2.764 1 98.81 190 THR A C 1
ATOM 1453 O O . THR A 1 190 ? 1.331 3.535 3.676 1 98.81 190 THR A O 1
ATOM 1456 N N . VAL A 1 191 ? 3.301 3.324 2.713 1 98.69 191 VAL A N 1
ATOM 1457 C CA . VAL A 1 191 ? 3.787 2.328 3.662 1 98.69 191 VAL A CA 1
ATOM 1458 C C . VAL A 1 191 ? 4.691 2.998 4.695 1 98.69 191 VAL A C 1
ATOM 1460 O O . VAL A 1 191 ? 5.367 2.318 5.473 1 98.69 191 VAL A O 1
ATOM 1463 N N . GLY A 1 192 ? 4.719 4.316 4.766 1 98.12 192 GLY A N 1
ATOM 1464 C CA . GLY A 1 192 ? 5.617 5.031 5.656 1 98.12 192 GLY A CA 1
ATOM 1465 C C . GLY A 1 192 ? 7.023 5.172 5.105 1 98.12 192 GLY A C 1
ATOM 1466 O O . GLY A 1 192 ? 7.293 4.77 3.971 1 98.12 192 GLY A O 1
ATOM 1467 N N . CYS A 1 193 ? 7.891 5.852 5.824 1 97.75 193 CYS A N 1
ATOM 1468 C CA . CYS A 1 193 ? 9.297 6 5.461 1 97.75 193 CYS A CA 1
ATOM 1469 C C . CYS A 1 193 ? 10.203 5.758 6.664 1 97.75 193 CYS A C 1
ATOM 1471 O O . CYS A 1 193 ? 9.719 5.633 7.793 1 97.75 193 CYS A O 1
ATOM 1473 N N . SER A 1 194 ? 11.461 5.652 6.414 1 95.44 194 SER A N 1
ATOM 1474 C CA . SER A 1 194 ? 12.406 5.387 7.492 1 95.44 194 SER A CA 1
ATOM 1475 C C . SER A 1 194 ? 12.336 6.465 8.57 1 95.44 194 SER A C 1
ATOM 1477 O O . SER A 1 194 ? 12.398 6.164 9.766 1 95.44 194 SER A O 1
ATOM 1479 N N . GLY A 1 195 ? 12.18 7.711 8.156 1 95.62 195 GLY A N 1
ATOM 1480 C CA . GLY A 1 195 ? 12.086 8.805 9.109 1 95.62 195 GLY A CA 1
ATOM 1481 C C . GLY A 1 195 ? 10.859 8.711 10 1 95.62 195 GLY A C 1
ATOM 1482 O O . GLY A 1 195 ? 10.961 8.836 11.219 1 95.62 195 GLY A O 1
ATOM 1483 N N . SER A 1 196 ? 9.711 8.477 9.383 1 96.88 196 SER A N 1
ATOM 1484 C CA . SER A 1 196 ? 8.484 8.391 10.18 1 96.88 196 SER A CA 1
ATOM 1485 C C . SER A 1 196 ? 8.555 7.234 11.164 1 96.88 196 SER A C 1
ATOM 1487 O O . SER A 1 196 ? 8.023 7.328 12.273 1 96.88 196 SER A O 1
ATOM 1489 N N . ARG A 1 197 ? 9.18 6.152 10.812 1 97.19 197 ARG A N 1
ATOM 1490 C CA . ARG A 1 197 ? 9.242 5.008 11.719 1 97.19 197 ARG A CA 1
ATOM 1491 C C . ARG A 1 197 ? 10.328 5.203 12.773 1 97.19 197 ARG A C 1
ATOM 1493 O O . ARG A 1 197 ? 10.195 4.723 13.898 1 97.19 197 ARG A O 1
ATOM 1500 N N . THR A 1 198 ? 11.359 5.934 12.477 1 97.12 198 THR A N 1
ATOM 1501 C CA . THR A 1 198 ? 12.43 6.203 13.43 1 97.12 198 THR A CA 1
ATOM 1502 C C . THR A 1 198 ? 11.977 7.199 14.492 1 97.12 198 THR A C 1
ATOM 1504 O O . THR A 1 198 ? 12.305 7.055 15.672 1 97.12 198 THR A O 1
ATOM 1507 N N . TYR A 1 199 ? 11.148 8.18 14.086 1 97.94 199 TYR A N 1
ATOM 1508 C CA . TYR A 1 199 ? 10.938 9.336 14.953 1 97.94 199 TYR A CA 1
ATOM 1509 C C . TYR A 1 199 ? 9.531 9.32 15.547 1 97.94 199 TYR A C 1
ATOM 1511 O O . TYR A 1 199 ? 9.172 10.211 16.328 1 97.94 199 TYR A O 1
ATOM 1519 N N . SER A 1 200 ? 8.742 8.406 15.18 1 98.12 200 SER A N 1
ATOM 1520 C CA . SER A 1 200 ? 7.398 8.289 15.742 1 98.12 200 SER A CA 1
ATOM 1521 C C . SER A 1 200 ? 7.152 6.891 16.297 1 98.12 200 SER A C 1
ATOM 1523 O O . SER A 1 200 ? 8.078 6.082 16.391 1 98.12 200 SER A O 1
ATOM 1525 N N . LYS A 1 201 ? 5.941 6.637 16.781 1 98.25 201 LYS A N 1
ATOM 1526 C CA . LYS A 1 201 ? 5.57 5.336 17.328 1 98.25 201 LYS A CA 1
ATOM 1527 C C . LYS A 1 201 ? 4.777 4.516 16.312 1 98.25 201 LYS A C 1
ATOM 1529 O O . LYS A 1 201 ? 4.004 3.635 16.688 1 98.25 201 LYS A O 1
ATOM 1534 N N . ILE A 1 202 ? 4.91 4.949 15.039 1 98.19 202 ILE A N 1
ATOM 1535 C CA . ILE A 1 202 ? 4.305 4.121 14 1 98.19 202 ILE A CA 1
ATOM 1536 C C . ILE A 1 202 ? 4.922 2.727 14.023 1 98.19 202 ILE A C 1
ATOM 1538 O O . ILE A 1 202 ? 6.137 2.576 13.867 1 98.19 202 ILE A O 1
ATOM 1542 N N . ALA A 1 203 ? 4.09 1.733 14.219 1 98.38 203 ALA A N 1
ATOM 1543 C CA . ALA A 1 203 ? 4.555 0.359 14.383 1 98.38 203 ALA A CA 1
ATOM 1544 C C . ALA A 1 203 ? 4.914 -0.265 13.039 1 98.38 203 ALA A C 1
ATOM 1546 O O . ALA A 1 203 ? 4.535 0.254 11.984 1 98.38 203 ALA A O 1
ATOM 1547 N N . ASP A 1 204 ? 5.66 -1.354 13.125 1 98.38 204 ASP A N 1
ATOM 1548 C CA . ASP A 1 204 ? 6.098 -2.074 11.93 1 98.38 204 ASP A CA 1
ATOM 1549 C C . ASP A 1 204 ? 4.902 -2.541 11.102 1 98.38 204 ASP A C 1
ATOM 1551 O O . ASP A 1 204 ? 4.984 -2.619 9.875 1 98.38 204 ASP A O 1
ATOM 1555 N N . GLU A 1 205 ? 3.764 -2.721 11.797 1 98.69 205 GLU A N 1
ATOM 1556 C CA . GLU A 1 205 ? 2.582 -3.332 11.195 1 98.69 205 GLU A CA 1
ATOM 1557 C C . GLU A 1 205 ? 1.604 -2.271 10.695 1 98.69 205 GLU A C 1
ATOM 1559 O O . GLU A 1 205 ? 0.524 -2.6 10.203 1 98.69 205 GLU A O 1
ATOM 1564 N N . GLU A 1 206 ? 2.027 -1.043 10.797 1 98.81 206 GLU A N 1
ATOM 1565 C CA . GLU A 1 206 ? 1.111 0.035 10.438 1 98.81 206 GLU A CA 1
ATOM 1566 C C . GLU A 1 20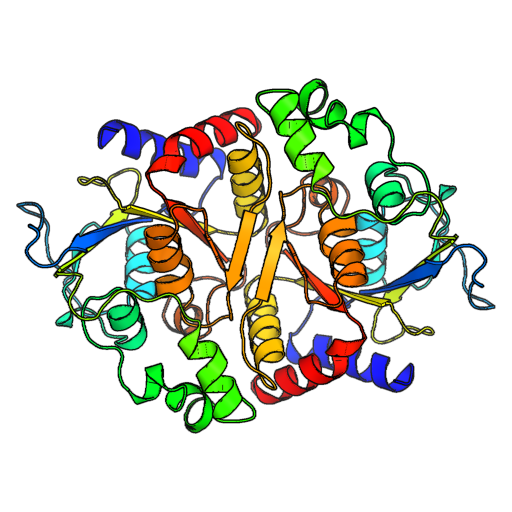6 ? 1.506 0.672 9.109 1 98.81 206 GLU A C 1
ATOM 1568 O O . GLU A 1 206 ? 2.68 0.667 8.734 1 98.81 206 GLU A O 1
ATOM 1573 N N . MET A 1 207 ? 0.521 1.154 8.383 1 98.81 207 MET A N 1
ATOM 1574 C CA . MET A 1 207 ? 0.651 1.965 7.172 1 98.81 207 MET A CA 1
ATOM 1575 C C . MET A 1 207 ? -0.325 3.137 7.195 1 98.81 207 MET A C 1
ATOM 1577 O O . MET A 1 207 ? -1.016 3.355 8.188 1 98.81 207 MET A O 1
ATOM 1581 N N . ILE A 1 208 ? -0.297 4.004 6.113 1 98.88 208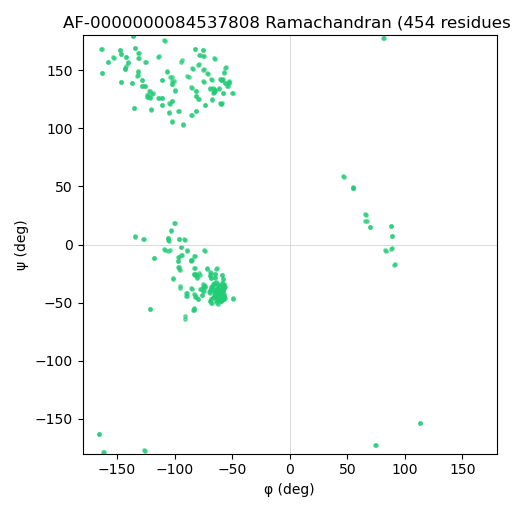 ILE A N 1
ATOM 1582 C CA . ILE A 1 208 ? -0.976 5.293 6.176 1 98.88 208 ILE A CA 1
ATOM 1583 C C . ILE A 1 208 ? -1.94 5.426 5 1 98.88 208 ILE A C 1
ATOM 1585 O O . ILE A 1 208 ? -1.604 5.062 3.869 1 98.88 208 ILE A O 1
ATOM 1589 N N . MET A 1 209 ? -3.096 5.902 5.277 1 98.94 209 MET A N 1
ATOM 1590 C CA . MET A 1 209 ? -4.047 6.34 4.258 1 98.94 209 MET A CA 1
ATOM 1591 C C . MET A 1 209 ? -4.453 7.793 4.484 1 98.94 209 MET A C 1
ATOM 1593 O O . MET A 1 209 ? -4.75 8.188 5.609 1 98.94 209 MET A O 1
ATOM 1597 N N . GLY A 1 210 ? -4.344 8.602 3.453 1 98.94 210 GLY A N 1
ATOM 1598 C CA . GLY A 1 210 ? -4.922 9.938 3.434 1 98.94 210 GLY A CA 1
ATOM 1599 C C . GLY A 1 210 ? -6.238 10.008 2.682 1 98.94 210 GLY A C 1
ATOM 1600 O O . GLY A 1 210 ? -6.363 9.453 1.588 1 98.94 210 GLY A O 1
ATOM 1601 N N . ILE A 1 211 ? -7.203 10.633 3.273 1 98.94 211 ILE A N 1
ATOM 1602 C CA . ILE A 1 211 ? -8.523 10.789 2.676 1 98.94 211 ILE A CA 1
ATOM 1603 C C . ILE A 1 211 ? -8.852 12.273 2.535 1 98.94 211 ILE A C 1
ATOM 1605 O O . ILE A 1 211 ? -8.906 13 3.529 1 98.94 211 ILE A O 1
ATOM 1609 N N . PRO A 1 212 ? -9.016 12.758 1.268 1 98.88 212 PRO A N 1
ATOM 1610 C CA . PRO A 1 212 ? -9.492 14.141 1.163 1 98.88 212 PRO A CA 1
ATOM 1611 C C . PRO A 1 212 ? -10.859 14.344 1.806 1 98.88 212 PRO A C 1
ATOM 1613 O O . PRO A 1 212 ? -11.719 13.469 1.717 1 98.88 212 PRO A O 1
ATOM 1616 N N . ILE A 1 213 ? -11.07 15.422 2.412 1 98.75 213 ILE A N 1
ATOM 1617 C CA . ILE A 1 213 ? -12.25 15.664 3.227 1 98.75 213 ILE A CA 1
ATOM 1618 C C . ILE A 1 213 ? -13.508 15.492 2.373 1 98.75 213 ILE A C 1
ATOM 1620 O O . ILE A 1 213 ? -14.547 15.047 2.867 1 98.75 213 ILE A O 1
ATOM 1624 N N . GLU A 1 214 ? -13.43 15.766 1.072 1 98.5 214 GLU A N 1
ATOM 1625 C CA . GLU A 1 214 ? -14.562 15.68 0.154 1 98.5 214 GLU A CA 1
ATOM 1626 C C . GLU A 1 214 ? -15.07 14.242 0.043 1 98.5 214 GLU A C 1
ATOM 1628 O O . GLU A 1 214 ? -16.234 14.016 -0.292 1 98.5 214 GLU A O 1
ATOM 1633 N N . LEU A 1 215 ? -14.211 13.266 0.398 1 98.69 215 LEU A N 1
ATOM 1634 C CA . LEU A 1 215 ? -14.57 11.859 0.216 1 98.69 215 LEU A CA 1
ATOM 1635 C C . LEU A 1 215 ? -14.938 11.219 1.549 1 98.69 215 LEU A C 1
ATOM 1637 O O . LEU A 1 215 ? -15.398 10.07 1.584 1 98.69 215 LEU A O 1
ATOM 1641 N N . LEU A 1 216 ? -14.797 11.914 2.604 1 98.81 216 LEU A N 1
ATOM 1642 C CA . LEU A 1 216 ? -14.938 11.336 3.934 1 98.81 216 LEU A CA 1
ATOM 1643 C C . LEU A 1 216 ? -16.328 10.75 4.129 1 98.81 216 LEU A C 1
ATOM 1645 O O . LEU A 1 216 ? -16.484 9.625 4.613 1 98.81 216 LEU A O 1
ATOM 1649 N N . ALA A 1 217 ? -17.328 11.5 3.801 1 98.44 217 ALA A N 1
ATOM 1650 C CA . ALA A 1 217 ? -18.703 11.062 3.992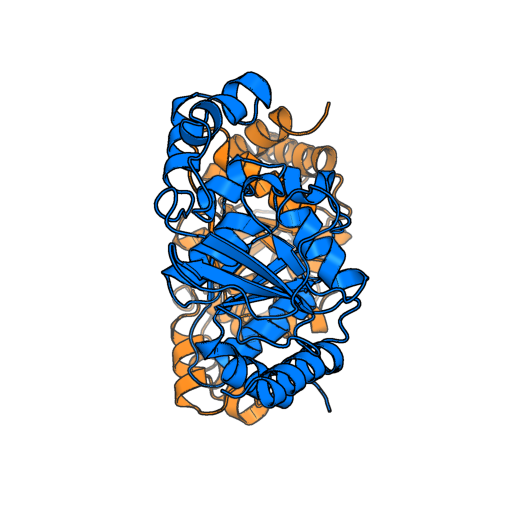 1 98.44 217 ALA A CA 1
ATOM 1651 C C . ALA A 1 217 ? -18.984 9.758 3.238 1 98.44 217 ALA A C 1
ATOM 1653 O O . ALA A 1 217 ? -19.562 8.82 3.791 1 98.44 217 ALA A O 1
ATOM 1654 N N . ASP A 1 218 ? -18.578 9.711 1.995 1 98.31 218 ASP A N 1
ATOM 1655 C CA . ASP A 1 218 ? -18.797 8.523 1.173 1 98.31 218 ASP A CA 1
ATOM 1656 C C . ASP A 1 218 ? -18.031 7.324 1.721 1 98.31 218 ASP A C 1
ATOM 1658 O O . ASP A 1 218 ? -18.562 6.211 1.768 1 98.31 218 ASP A O 1
ATOM 1662 N N . VAL A 1 219 ? -16.797 7.539 2.117 1 98.69 219 VAL A N 1
ATOM 1663 C CA . VAL A 1 219 ? -15.977 6.453 2.648 1 98.69 219 VAL A CA 1
ATOM 1664 C C . VAL A 1 219 ? -16.609 5.906 3.924 1 98.69 219 VAL A C 1
ATOM 1666 O O . VAL A 1 219 ? -16.734 4.688 4.094 1 98.69 219 VAL A O 1
ATOM 1669 N N . THR A 1 220 ? -17.031 6.785 4.793 1 98.38 220 THR A N 1
ATOM 1670 C CA . THR A 1 220 ? -17.625 6.348 6.055 1 98.38 220 THR A CA 1
ATOM 1671 C C . THR A 1 220 ? -18.953 5.645 5.816 1 98.38 220 THR A C 1
ATOM 1673 O O . THR A 1 220 ? -19.281 4.672 6.5 1 98.38 220 THR A O 1
ATOM 1676 N N . ALA A 1 221 ? -19.75 6.137 4.871 1 97.44 221 ALA A N 1
ATOM 1677 C CA . ALA A 1 221 ? -21 5.473 4.523 1 97.44 221 ALA A CA 1
ATOM 1678 C C . ALA A 1 221 ? -20.75 4.059 4.016 1 97.44 221 ALA A C 1
ATOM 1680 O O . ALA A 1 221 ? -21.453 3.119 4.402 1 97.44 221 ALA A O 1
ATOM 1681 N N . GLY A 1 222 ? -19.75 3.951 3.109 1 98.06 222 GLY A N 1
ATOM 1682 C CA . GLY A 1 222 ? -19.359 2.629 2.635 1 98.06 222 GLY A CA 1
ATOM 1683 C C . GLY A 1 222 ? -18.906 1.706 3.744 1 98.06 222 GLY A C 1
ATOM 1684 O O . GLY A 1 222 ? -19.25 0.525 3.764 1 98.06 222 GLY A O 1
ATOM 1685 N N . LEU A 1 223 ? -18.109 2.27 4.617 1 98.06 223 LEU A N 1
ATOM 1686 C CA . LEU A 1 223 ? -17.578 1.486 5.727 1 98.06 223 LEU A CA 1
ATOM 1687 C C . LEU A 1 223 ? -18.703 0.954 6.605 1 98.06 223 LEU A C 1
ATOM 1689 O O . LEU A 1 223 ? -18.656 -0.194 7.051 1 98.06 223 LEU A O 1
ATOM 1693 N N . LYS A 1 224 ? -19.656 1.725 6.895 1 96.12 224 LYS A N 1
ATOM 1694 C CA . LYS A 1 224 ? -20.797 1.326 7.707 1 96.12 224 LYS A CA 1
ATOM 1695 C C . LYS A 1 224 ? -21.531 0.14 7.086 1 96.12 224 LYS A C 1
ATOM 1697 O O . LYS A 1 224 ? -22.031 -0.732 7.801 1 96.12 224 LYS A O 1
ATOM 1702 N N . GLU A 1 225 ? -21.594 0.122 5.789 1 95.62 225 GLU A N 1
ATOM 1703 C CA . GLU A 1 225 ? -22.312 -0.933 5.078 1 95.62 225 GLU A CA 1
ATOM 1704 C C . GLU A 1 225 ? -21.516 -2.238 5.086 1 95.62 225 GLU A C 1
ATOM 1706 O O . GLU A 1 225 ? -22.094 -3.322 5.168 1 95.62 225 GLU A O 1
ATOM 1711 N N . ILE A 1 226 ? -20.203 -2.066 4.992 1 92.75 226 ILE A N 1
ATOM 1712 C CA . ILE A 1 226 ? -19.453 -3.297 4.781 1 92.75 226 ILE A CA 1
ATOM 1713 C C . ILE A 1 226 ? -18.938 -3.832 6.117 1 92.75 226 ILE A C 1
ATOM 1715 O O . ILE A 1 226 ? -18.516 -4.984 6.211 1 92.75 226 ILE A O 1
ATOM 1719 N N . CYS A 1 227 ? -18.844 -2.996 7.066 1 86.12 227 CYS A N 1
ATOM 1720 C CA . CYS A 1 227 ? -18.438 -3.449 8.391 1 86.12 227 CYS A CA 1
ATOM 1721 C C . CYS A 1 227 ? -19.5 -4.359 9.008 1 86.12 227 CYS A C 1
ATOM 1723 O O . CYS A 1 227 ? -20.688 -4.098 8.883 1 86.12 227 CYS A O 1
ATOM 1725 N N . PRO A 1 228 ? -19.031 -5.453 9.477 1 70.19 228 PRO A N 1
ATOM 1726 C CA . PRO A 1 228 ? -20 -6.359 10.078 1 70.19 228 PRO A CA 1
ATOM 1727 C C . PRO A 1 228 ? -20.766 -5.723 11.234 1 70.19 228 PRO A C 1
ATOM 1729 O O . PRO A 1 228 ? -20.172 -5.02 12.062 1 70.19 228 PRO A O 1
ATOM 1732 N N . LYS A 1 229 ? -22.078 -5.66 11.18 1 57.47 229 LYS A N 1
ATOM 1733 C CA . LYS A 1 229 ? -22.906 -5.164 12.281 1 57.47 229 LYS A CA 1
ATOM 1734 C C . LYS A 1 229 ? -22.844 -6.105 13.477 1 57.47 229 LYS A C 1
ATOM 1736 O O . LYS A 1 229 ? -22.672 -7.316 13.32 1 57.47 229 LYS A O 1
ATOM 1741 N N . MET B 1 1 ? 18.906 -15.508 -15.617 1 83.5 1 MET B N 1
ATOM 1742 C CA . MET B 1 1 ? 19.172 -15.805 -14.211 1 83.5 1 MET B CA 1
ATOM 1743 C C . MET B 1 1 ? 18.984 -17.297 -13.93 1 83.5 1 MET B C 1
ATOM 1745 O O . MET B 1 1 ? 18.031 -17.922 -14.406 1 83.5 1 MET B O 1
ATOM 1749 N N . ASP B 1 2 ? 19.984 -17.859 -13.305 1 93.5 2 ASP B N 1
ATOM 1750 C CA . ASP B 1 2 ? 19.891 -19.281 -13 1 93.5 2 ASP B CA 1
ATOM 1751 C C . ASP B 1 2 ? 19.141 -19.516 -11.688 1 93.5 2 ASP B C 1
ATOM 1753 O O . ASP B 1 2 ? 19.094 -18.641 -10.836 1 93.5 2 ASP B O 1
ATOM 1757 N N . VAL B 1 3 ? 18.484 -20.672 -11.562 1 97.56 3 VAL B N 1
ATOM 1758 C CA . VAL B 1 3 ? 17.625 -21.016 -10.43 1 97.56 3 VAL B CA 1
ATOM 1759 C C . VAL B 1 3 ? 18.422 -20.922 -9.133 1 97.56 3 VAL B C 1
ATOM 1761 O O . VAL B 1 3 ? 17.875 -20.516 -8.102 1 97.56 3 VAL B O 1
ATOM 1764 N N . LYS B 1 4 ? 19.703 -21.266 -9.133 1 97.75 4 LYS B N 1
ATOM 1765 C CA . LYS B 1 4 ? 20.531 -21.172 -7.941 1 97.75 4 LYS B CA 1
ATOM 1766 C C . LYS B 1 4 ? 20.703 -19.719 -7.492 1 97.75 4 LYS B C 1
ATOM 1768 O O . LYS B 1 4 ? 20.688 -19.438 -6.293 1 97.75 4 LYS B O 1
ATOM 1773 N N . GLU B 1 5 ? 20.906 -18.875 -8.398 1 98.19 5 GLU B N 1
ATOM 1774 C CA . GLU B 1 5 ? 20.969 -17.453 -8.094 1 98.19 5 GLU B CA 1
ATOM 1775 C C . GLU B 1 5 ? 19.656 -16.953 -7.52 1 98.19 5 GLU B C 1
ATOM 1777 O O . GLU B 1 5 ? 19.641 -16.156 -6.574 1 98.19 5 GLU B O 1
ATOM 1782 N N . ILE B 1 6 ? 18.562 -17.438 -8.094 1 98.69 6 ILE B N 1
ATOM 1783 C CA . ILE B 1 6 ? 17.234 -17.062 -7.625 1 98.69 6 ILE B CA 1
ATOM 1784 C C . ILE B 1 6 ? 17.062 -17.516 -6.18 1 98.69 6 ILE B C 1
ATOM 1786 O O . ILE B 1 6 ? 16.547 -16.766 -5.344 1 98.69 6 ILE B O 1
ATOM 1790 N N . ASN B 1 7 ? 17.516 -18.703 -5.906 1 98.88 7 ASN B N 1
ATOM 1791 C CA . ASN B 1 7 ? 17.438 -19.234 -4.547 1 98.88 7 ASN B CA 1
ATOM 1792 C C . ASN B 1 7 ? 18.234 -18.375 -3.564 1 98.88 7 ASN B C 1
ATOM 1794 O O . ASN B 1 7 ? 17.781 -18.125 -2.445 1 98.88 7 ASN B O 1
ATOM 1798 N N . LYS B 1 8 ? 19.375 -17.953 -4.012 1 98.56 8 LYS B N 1
ATOM 1799 C CA . LYS B 1 8 ? 20.203 -17.078 -3.176 1 98.56 8 LYS B CA 1
ATOM 1800 C C . LYS B 1 8 ? 19.484 -15.766 -2.889 1 98.56 8 LYS B C 1
ATOM 1802 O O . LYS B 1 8 ? 19.484 -15.289 -1.75 1 98.56 8 LYS B O 1
ATOM 1807 N N . TYR B 1 9 ? 18.875 -15.172 -3.93 1 98.75 9 TYR B N 1
ATOM 1808 C CA . TYR B 1 9 ? 18.109 -13.953 -3.732 1 98.75 9 TYR B CA 1
ATOM 1809 C C . TYR B 1 9 ? 16.969 -14.188 -2.742 1 98.75 9 TYR B C 1
ATOM 1811 O O . TYR B 1 9 ? 16.688 -13.328 -1.9 1 98.75 9 TYR B O 1
ATOM 1819 N N . GLY B 1 10 ? 16.297 -15.352 -2.877 1 98.81 10 GLY B N 1
ATOM 1820 C CA . GLY B 1 10 ? 15.258 -15.695 -1.921 1 98.81 10 GLY B CA 1
ATOM 1821 C C . GLY B 1 10 ? 15.75 -15.719 -0.486 1 98.81 10 GLY B C 1
ATOM 1822 O O . GLY B 1 10 ? 15.102 -15.156 0.404 1 98.81 10 GLY B O 1
ATOM 1823 N N . GLN B 1 11 ? 16.891 -16.328 -0.291 1 98.56 11 GLN B N 1
ATOM 1824 C CA . GLN B 1 11 ? 17.469 -16.406 1.047 1 98.56 11 GLN B CA 1
ATOM 1825 C C . GLN B 1 11 ? 17.859 -15.023 1.557 1 98.56 11 GLN B C 1
ATOM 1827 O O . GLN B 1 11 ? 17.672 -14.719 2.736 1 98.56 11 GLN B O 1
ATOM 1832 N N . GLU B 1 12 ? 18.406 -14.227 0.698 1 98.12 12 GLU B N 1
ATOM 1833 C CA . GLU B 1 12 ? 18.781 -12.867 1.069 1 98.12 12 GLU B CA 1
ATOM 1834 C C . GLU B 1 12 ? 17.547 -12.055 1.493 1 98.12 12 GLU B C 1
ATOM 1836 O O . GLU B 1 12 ? 17.625 -11.273 2.445 1 98.12 12 GLU B O 1
ATOM 1841 N N . LEU B 1 13 ? 16.422 -12.195 0.775 1 98.69 13 LEU B N 1
ATOM 1842 C CA . LEU B 1 13 ? 15.18 -11.531 1.172 1 98.69 13 LEU B CA 1
ATOM 1843 C C . LEU B 1 13 ? 14.766 -11.945 2.58 1 98.69 13 LEU B C 1
ATOM 1845 O O . LEU B 1 13 ? 14.445 -11.094 3.412 1 98.69 13 LEU B O 1
ATOM 1849 N N . VAL B 1 14 ? 14.82 -13.242 2.814 1 98.56 14 VAL B N 1
ATOM 1850 C CA . VAL B 1 14 ? 14.414 -13.766 4.113 1 98.56 14 VAL B CA 1
ATOM 1851 C C . VAL B 1 14 ? 15.312 -13.203 5.207 1 98.56 14 VAL B C 1
ATOM 1853 O O . VAL B 1 14 ? 14.828 -12.719 6.23 1 98.56 14 VAL B O 1
ATOM 1856 N N . ASP B 1 15 ? 16.594 -13.234 4.969 1 97.62 15 ASP B N 1
ATOM 1857 C CA . ASP B 1 15 ? 17.562 -12.828 5.977 1 97.62 15 ASP B CA 1
ATOM 1858 C C . ASP B 1 15 ? 17.5 -11.328 6.23 1 97.62 15 ASP B C 1
ATOM 1860 O O . ASP B 1 15 ? 17.422 -10.883 7.379 1 97.62 15 ASP B O 1
ATOM 1864 N N . CYS B 1 16 ? 17.516 -10.531 5.164 1 97.56 16 CYS B N 1
ATOM 1865 C CA . CYS B 1 16 ? 17.578 -9.078 5.297 1 97.56 16 CYS B CA 1
ATOM 1866 C C . CYS B 1 16 ? 16.297 -8.523 5.895 1 97.56 16 CYS B C 1
ATOM 1868 O O . CYS B 1 16 ? 16.328 -7.598 6.707 1 97.56 16 CYS B O 1
ATOM 1870 N N . LEU B 1 17 ? 15.195 -9.109 5.531 1 98.12 17 LEU B N 1
ATOM 1871 C CA . LEU B 1 17 ? 13.906 -8.586 5.969 1 98.12 17 LEU B CA 1
ATOM 1872 C C . LEU B 1 17 ? 13.43 -9.289 7.23 1 98.12 17 LEU B C 1
ATOM 1874 O O . LEU B 1 17 ? 12.406 -8.922 7.809 1 98.12 17 LEU B O 1
ATOM 1878 N N . LYS B 1 18 ? 14.172 -10.359 7.586 1 97.56 18 LYS B N 1
ATOM 1879 C CA . LYS B 1 18 ? 13.75 -11.18 8.719 1 97.56 18 LYS B CA 1
ATOM 1880 C C . LYS B 1 18 ? 12.32 -11.68 8.547 1 97.56 18 LYS B C 1
ATOM 1882 O O . LYS B 1 18 ? 11.5 -11.555 9.453 1 97.56 18 LYS B O 1
ATOM 1887 N N . LEU B 1 19 ? 12.086 -12.195 7.414 1 98.31 19 LEU B N 1
ATOM 1888 C CA . LEU B 1 19 ? 10.758 -12.703 7.102 1 98.31 19 LEU B CA 1
ATOM 1889 C C . LEU B 1 19 ? 10.43 -13.93 7.945 1 98.31 19 LEU B C 1
ATOM 1891 O O . LEU B 1 19 ? 11.289 -14.781 8.172 1 98.31 19 LEU B O 1
ATOM 1895 N N . LYS B 1 20 ? 9.148 -14.023 8.383 1 97.81 20 LYS B N 1
ATOM 1896 C CA . LYS B 1 20 ? 8.688 -15.18 9.156 1 97.81 20 LYS B CA 1
ATOM 1897 C C . LYS B 1 20 ? 8.336 -16.344 8.242 1 97.81 20 LYS B C 1
ATOM 1899 O O . LYS B 1 20 ? 8.359 -17.5 8.672 1 97.81 20 LYS B O 1
ATOM 1904 N N . THR B 1 21 ? 7.969 -16.062 7.039 1 98.62 21 THR B N 1
ATOM 1905 C CA . THR B 1 21 ? 7.629 -17.062 6.043 1 98.62 21 THR B CA 1
ATOM 1906 C C . THR B 1 21 ? 8.352 -16.781 4.727 1 98.62 21 THR B C 1
ATOM 1908 O O . THR B 1 21 ? 8.844 -15.68 4.504 1 98.62 21 THR B O 1
ATOM 1911 N N . SER B 1 22 ? 8.398 -17.703 3.855 1 98.94 22 SER B N 1
ATOM 1912 C CA . SER B 1 22 ? 9.18 -17.625 2.627 1 98.94 22 SER B CA 1
ATOM 1913 C C . SER B 1 22 ? 8.516 -16.703 1.609 1 98.94 22 SER B C 1
ATOM 1915 O O . SER B 1 22 ? 7.289 -16.688 1.491 1 98.94 22 SER B O 1
ATOM 1917 N N . PRO B 1 23 ? 9.328 -15.875 0.865 1 98.94 23 PRO B N 1
ATOM 1918 C CA . PRO B 1 23 ? 8.781 -15.398 -0.408 1 98.94 23 PRO B CA 1
ATOM 1919 C C . PRO B 1 23 ? 8.375 -16.547 -1.341 1 98.94 23 PRO B C 1
ATOM 1921 O O . PRO B 1 23 ? 9.008 -17.594 -1.333 1 98.94 23 PRO B O 1
ATOM 1924 N N . VAL B 1 24 ? 7.387 -16.344 -2.137 1 99 24 VAL B N 1
ATOM 1925 C CA . VAL B 1 24 ? 6.844 -17.453 -2.916 1 99 24 VAL B CA 1
ATOM 1926 C C . VAL B 1 24 ? 7.082 -17.203 -4.402 1 99 24 VAL B C 1
ATOM 1928 O O . VAL B 1 24 ? 6.738 -16.141 -4.926 1 99 24 VAL B O 1
ATOM 1931 N N . ALA B 1 25 ? 7.688 -18.156 -5.07 1 98.94 25 ALA B N 1
ATOM 1932 C CA . ALA B 1 25 ? 7.848 -18.188 -6.52 1 98.94 25 ALA B CA 1
ATOM 1933 C C . ALA B 1 25 ? 6.562 -18.672 -7.199 1 98.94 25 ALA B C 1
ATOM 1935 O O . ALA B 1 25 ? 6.055 -19.75 -6.895 1 98.94 25 ALA B O 1
ATOM 1936 N N . VAL B 1 26 ? 6.039 -17.906 -8.117 1 99 26 VAL B N 1
ATOM 1937 C CA . VAL B 1 26 ? 4.852 -18.281 -8.883 1 99 26 VAL B CA 1
ATOM 1938 C C . VAL B 1 26 ? 5.168 -18.25 -10.375 1 99 26 VAL B C 1
ATOM 1940 O O . VAL B 1 26 ? 5.707 -17.266 -10.883 1 99 26 VAL B O 1
ATOM 1943 N N . LYS B 1 27 ? 4.918 -19.266 -11.047 1 98.94 27 LYS B N 1
ATOM 1944 C CA . LYS B 1 27 ? 5.078 -19.344 -12.492 1 98.94 27 LYS B CA 1
ATOM 1945 C C . LYS B 1 27 ? 3.758 -19.688 -13.18 1 98.94 27 LYS B C 1
ATOM 1947 O O . LYS B 1 27 ? 3.08 -20.641 -12.789 1 98.94 27 LYS B O 1
ATOM 1952 N N . LEU B 1 28 ? 3.338 -18.922 -14.109 1 98.94 28 LEU B N 1
ATOM 1953 C CA . LEU B 1 28 ? 2.189 -19.188 -14.969 1 98.94 28 LEU B CA 1
ATOM 1954 C C . LEU B 1 28 ? 2.625 -19.891 -16.25 1 98.94 28 LEU B C 1
ATOM 1956 O O . LEU B 1 28 ? 3.162 -19.266 -17.156 1 98.94 28 LEU B O 1
ATOM 1960 N N . ILE B 1 29 ? 2.393 -21.172 -16.312 1 98.88 29 ILE B N 1
ATOM 1961 C CA . ILE B 1 29 ? 2.727 -21.922 -17.516 1 98.88 29 ILE B CA 1
ATOM 1962 C C . ILE B 1 29 ? 1.725 -21.594 -18.625 1 98.88 29 ILE B C 1
ATOM 1964 O O . ILE B 1 29 ? 0.52 -21.797 -18.453 1 98.88 29 ILE B O 1
ATOM 1968 N N . PRO B 1 30 ? 2.148 -21.078 -19.734 1 98.5 30 PRO B N 1
ATOM 1969 C CA . PRO B 1 30 ? 1.2 -20.75 -20.812 1 98.5 30 PRO B CA 1
ATOM 1970 C C . PRO B 1 30 ? 0.535 -22 -21.391 1 98.5 30 PRO B C 1
ATOM 1972 O O . PRO B 1 30 ? 1.067 -23.094 -21.281 1 98.5 30 PRO B O 1
ATOM 1975 N N . LYS B 1 31 ? -0.579 -21.734 -22.031 1 98.25 31 LYS B N 1
ATOM 1976 C CA . LYS B 1 31 ? -1.276 -22.812 -22.719 1 98.25 31 LYS B CA 1
ATOM 1977 C C . LYS B 1 31 ? -0.323 -23.609 -23.609 1 98.25 31 LYS B C 1
ATOM 1979 O O . LYS B 1 31 ? 0.427 -23.016 -24.391 1 98.25 31 LYS B O 1
ATOM 1984 N N . GLY B 1 32 ? -0.361 -24.891 -23.469 1 97.56 32 GLY B N 1
ATOM 1985 C CA . GLY B 1 32 ? 0.495 -25.766 -24.266 1 97.56 32 GLY B CA 1
ATOM 1986 C C . GLY B 1 32 ? 1.894 -25.906 -23.703 1 97.56 32 GLY B C 1
ATOM 1987 O O . GLY B 1 32 ? 2.701 -26.672 -24.219 1 97.56 32 GLY B O 1
ATOM 1988 N N . GLY B 1 33 ? 2.207 -25.156 -22.625 1 97.88 33 GLY B N 1
ATOM 1989 C CA . GLY B 1 33 ? 3.518 -25.25 -22 1 97.88 33 GLY B CA 1
ATOM 1990 C C . GLY B 1 33 ? 3.695 -26.516 -21.172 1 97.88 33 GLY B C 1
ATOM 1991 O O . GLY B 1 33 ? 2.729 -27.234 -20.922 1 97.88 33 GLY B O 1
ATOM 1992 N N . GLU B 1 34 ? 4.91 -26.797 -20.797 1 97.06 34 GLU B N 1
ATOM 1993 C CA . GLU B 1 34 ? 5.234 -28.047 -20.109 1 97.06 34 GLU B CA 1
ATOM 1994 C C . GLU B 1 34 ? 5.41 -27.812 -18.609 1 97.06 34 GLU B C 1
ATOM 1996 O O . GLU B 1 34 ? 5.992 -26.797 -18.203 1 97.06 34 GLU B O 1
ATOM 2001 N N . ILE B 1 35 ? 4.918 -28.641 -17.859 1 97.69 35 ILE B N 1
ATOM 2002 C CA . ILE B 1 35 ? 5.168 -28.719 -16.422 1 97.69 35 ILE B CA 1
ATOM 2003 C C . ILE B 1 35 ? 6.488 -29.438 -16.156 1 97.69 35 ILE B C 1
ATOM 2005 O O . ILE B 1 35 ? 6.773 -30.453 -16.797 1 97.69 35 ILE B O 1
ATOM 2009 N N . PRO B 1 36 ? 7.277 -28.891 -15.352 1 97.25 36 PRO B N 1
ATOM 2010 C CA . PRO B 1 36 ? 8.555 -29.547 -15.086 1 97.25 36 PRO B CA 1
ATOM 2011 C C . PRO B 1 36 ? 8.398 -31 -14.664 1 97.25 36 PRO B C 1
ATOM 2013 O O . PRO B 1 36 ? 7.52 -31.328 -13.859 1 97.25 36 PRO B O 1
ATOM 2016 N N . GLU B 1 37 ? 9.297 -31.797 -15.219 1 96.69 37 GLU B N 1
ATOM 2017 C CA . GLU B 1 37 ? 9.258 -33.219 -14.898 1 96.69 37 GLU B CA 1
ATOM 2018 C C . GLU B 1 37 ? 9.477 -33.469 -13.406 1 96.69 37 GLU B C 1
ATOM 2020 O O . GLU B 1 37 ? 10.336 -32.844 -12.789 1 96.69 37 GLU B O 1
ATOM 2025 N N . GLY B 1 38 ? 8.648 -34.312 -12.852 1 97 38 GLY B N 1
ATOM 2026 C CA . GLY B 1 38 ? 8.844 -34.719 -11.469 1 97 38 GLY B CA 1
ATOM 2027 C C . GLY B 1 38 ? 8.094 -33.844 -10.484 1 97 38 GLY B C 1
ATOM 2028 O O . GLY B 1 38 ? 7.918 -34.219 -9.32 1 97 38 GLY B O 1
ATOM 2029 N N . MET B 1 39 ? 7.68 -32.688 -10.922 1 98.12 39 MET B N 1
ATOM 2030 C CA . MET B 1 39 ? 6.914 -31.828 -10.016 1 98.12 39 MET B CA 1
ATOM 2031 C C . MET B 1 39 ? 5.539 -32.406 -9.734 1 98.12 39 MET B C 1
ATOM 2033 O O . MET B 1 39 ? 4.852 -32.844 -10.664 1 98.12 39 MET B O 1
ATOM 2037 N N . LYS B 1 40 ? 5.188 -32.406 -8.508 1 98.44 40 LYS B N 1
ATOM 2038 C CA . LYS B 1 40 ? 3.92 -33 -8.109 1 98.44 40 LYS B CA 1
ATOM 2039 C C . LYS B 1 40 ? 2.775 -32 -8.195 1 98.44 40 LYS B C 1
ATOM 2041 O O . LYS B 1 40 ? 2.967 -30.812 -7.945 1 98.44 40 LYS B O 1
ATOM 2046 N N . GLU B 1 41 ? 1.666 -32.5 -8.562 1 98.69 41 GLU B N 1
ATOM 2047 C CA . GLU B 1 41 ? 0.436 -31.734 -8.453 1 98.69 41 GLU B CA 1
ATOM 2048 C C . GLU B 1 41 ? 0.014 -31.562 -6.996 1 98.69 41 GLU B C 1
ATOM 2050 O O . GLU B 1 41 ? 0.3 -32.438 -6.16 1 98.69 41 GLU B O 1
ATOM 2055 N N . VAL B 1 42 ? -0.574 -30.484 -6.664 1 98.81 42 VAL B N 1
ATOM 2056 C CA . VAL B 1 42 ? -1.061 -30.297 -5.305 1 98.81 42 VAL B CA 1
ATOM 2057 C C . VAL B 1 42 ? -1.992 -31.438 -4.914 1 98.81 42 VAL B C 1
ATOM 2059 O O . VAL B 1 42 ? -2.68 -32 -5.766 1 98.81 42 VAL B O 1
ATOM 2062 N N . ASP B 1 43 ? -2.062 -31.703 -3.688 1 98.44 43 ASP B N 1
ATOM 2063 C CA . ASP B 1 43 ? -2.783 -32.906 -3.246 1 98.44 43 ASP B CA 1
ATOM 2064 C C . ASP B 1 43 ? -4.211 -32.562 -2.826 1 98.44 43 ASP B C 1
ATOM 2066 O O . ASP B 1 43 ? -5.008 -33.438 -2.523 1 98.44 43 ASP B O 1
ATOM 2070 N N . GLU B 1 44 ? -4.512 -31.328 -2.709 1 98.12 44 GLU B N 1
ATOM 2071 C CA . GLU B 1 44 ? -5.852 -30.875 -2.34 1 98.12 44 GLU B CA 1
ATOM 2072 C C . GLU B 1 44 ? -6.195 -29.547 -3.018 1 98.12 44 GLU B C 1
ATOM 2074 O O . GLU B 1 44 ? -5.34 -28.672 -3.15 1 98.12 44 GLU B O 1
ATOM 2079 N N . ALA B 1 45 ? -7.469 -29.453 -3.467 1 98.5 45 ALA B N 1
ATOM 2080 C CA . ALA B 1 45 ? -7.914 -28.203 -4.078 1 98.5 45 ALA B CA 1
ATOM 2081 C C . ALA B 1 45 ? -7.957 -27.078 -3.051 1 98.5 45 ALA B C 1
ATOM 2083 O O . ALA B 1 45 ? -8.398 -27.281 -1.918 1 98.5 45 ALA B O 1
ATOM 2084 N N . MET B 1 46 ? -7.445 -25.969 -3.426 1 98.56 46 MET B N 1
ATOM 2085 C CA . MET B 1 46 ? -7.418 -24.781 -2.59 1 98.56 46 MET B CA 1
ATOM 2086 C C . MET B 1 46 ? -7.535 -23.516 -3.441 1 98.56 46 MET B C 1
ATOM 2088 O O . MET B 1 46 ? -7.52 -23.594 -4.672 1 98.56 46 MET B O 1
ATOM 2092 N N . ARG B 1 47 ? -7.773 -22.438 -2.793 1 98.62 47 ARG B N 1
ATOM 2093 C CA . ARG B 1 47 ? -7.734 -21.141 -3.469 1 98.62 47 ARG B CA 1
ATOM 2094 C C . ARG B 1 47 ? -6.297 -20.703 -3.73 1 98.62 47 ARG B C 1
ATOM 2096 O O . ARG B 1 47 ? -5.391 -21.031 -2.967 1 98.62 47 ARG B O 1
ATOM 2103 N N . HIS B 1 48 ? -6.062 -19.938 -4.785 1 98.88 48 HIS B N 1
ATOM 2104 C CA . HIS B 1 48 ? -4.727 -19.438 -5.094 1 98.88 48 HIS B CA 1
ATOM 2105 C C . HIS B 1 48 ? -4.078 -18.812 -3.861 1 98.88 48 HIS B C 1
ATOM 2107 O O . HIS B 1 48 ? -2.908 -19.062 -3.572 1 98.88 48 HIS B O 1
ATOM 2113 N N . CYS B 1 49 ? -4.883 -17.938 -3.145 1 98.88 49 CYS B N 1
ATOM 2114 C CA . CYS B 1 49 ? -4.32 -17.281 -1.972 1 98.88 49 CYS B CA 1
ATOM 2115 C C . CYS B 1 49 ? -3.951 -18.297 -0.896 1 98.88 49 CYS B C 1
ATOM 2117 O O . CYS B 1 49 ? -2.963 -18.109 -0.183 1 98.88 49 CYS B O 1
ATOM 2119 N N . GLN B 1 50 ? -4.68 -19.375 -0.779 1 98.81 50 GLN B N 1
ATOM 2120 C CA . GLN B 1 50 ? -4.359 -20.453 0.149 1 98.81 50 GLN B CA 1
ATOM 2121 C C . GLN B 1 50 ? -3.113 -21.203 -0.294 1 98.81 50 GLN B C 1
ATOM 2123 O O . GLN B 1 50 ? -2.312 -21.641 0.54 1 98.81 50 GLN B O 1
ATOM 2128 N N . LEU B 1 51 ? -3.029 -21.375 -1.584 1 98.94 51 LEU B N 1
ATOM 2129 C CA . LEU B 1 51 ? -1.872 -22.078 -2.123 1 98.94 51 LEU B CA 1
ATOM 2130 C C . LEU B 1 51 ? -0.588 -21.312 -1.858 1 98.94 51 LEU B C 1
ATOM 2132 O O . LEU B 1 51 ? 0.415 -21.875 -1.427 1 98.94 51 LEU B O 1
ATOM 2136 N N . VAL B 1 52 ? -0.636 -20 -2.076 1 98.94 52 VAL B N 1
ATOM 2137 C CA . VAL B 1 52 ? 0.51 -19.156 -1.783 1 98.94 52 VAL B CA 1
ATOM 2138 C C . VAL B 1 52 ? 0.829 -19.203 -0.291 1 98.94 52 VAL B C 1
ATOM 2140 O O . VAL B 1 52 ? 1.991 -19.344 0.098 1 98.94 52 VAL B O 1
ATOM 2143 N N . ASP B 1 53 ? -0.244 -19.141 0.516 1 98.88 53 ASP B N 1
ATOM 2144 C CA . ASP B 1 53 ? -0.078 -19.188 1.965 1 98.88 53 ASP B CA 1
ATOM 2145 C C . ASP B 1 53 ? 0.522 -20.516 2.412 1 98.88 53 ASP B C 1
ATOM 2147 O O . ASP B 1 53 ? 1.404 -20.547 3.273 1 98.88 53 ASP B O 1
ATOM 2151 N N . ARG B 1 54 ? 0.046 -21.578 1.87 1 98.81 54 ARG B N 1
ATOM 2152 C CA . ARG B 1 54 ? 0.576 -22.891 2.195 1 98.81 54 ARG B CA 1
ATOM 2153 C C . ARG B 1 54 ? 2.064 -22.984 1.874 1 98.81 54 ARG B C 1
ATOM 2155 O O . ARG B 1 54 ? 2.861 -23.406 2.713 1 98.81 54 ARG B O 1
ATOM 2162 N N . VAL B 1 55 ? 2.443 -22.547 0.772 1 98.88 55 VAL B N 1
ATOM 2163 C CA . VAL B 1 55 ? 3.822 -22.656 0.308 1 98.88 55 VAL B CA 1
ATOM 2164 C C . VAL B 1 55 ? 4.73 -21.797 1.196 1 98.88 55 VAL B C 1
ATOM 2166 O O . VAL B 1 55 ? 5.793 -22.266 1.622 1 98.88 55 VAL B O 1
ATOM 2169 N N . ARG B 1 56 ? 4.301 -20.547 1.5 1 98.88 56 ARG B N 1
ATOM 2170 C CA . ARG B 1 56 ? 5.172 -19.656 2.264 1 98.88 56 ARG B CA 1
ATOM 2171 C C . ARG B 1 56 ? 5.414 -20.203 3.668 1 98.88 56 ARG B C 1
ATOM 2173 O O . ARG B 1 56 ? 6.445 -19.922 4.281 1 98.88 56 ARG B O 1
ATOM 2180 N N . ARG B 1 57 ? 4.504 -21.016 4.199 1 98.69 57 ARG B N 1
ATOM 2181 C CA . ARG B 1 57 ? 4.586 -21.5 5.57 1 98.69 57 ARG B CA 1
ATOM 2182 C C . ARG B 1 57 ? 5.246 -22.875 5.621 1 98.69 57 ARG B C 1
ATOM 2184 O O . ARG B 1 57 ? 5.992 -23.172 6.559 1 98.69 57 ARG B O 1
ATOM 2191 N N . THR B 1 58 ? 4.984 -23.719 4.652 1 98.5 58 THR B N 1
ATOM 2192 C CA . THR B 1 58 ? 5.379 -25.125 4.754 1 98.5 58 THR B CA 1
ATOM 2193 C C . THR B 1 58 ? 6.645 -25.391 3.945 1 98.5 58 THR B C 1
ATOM 2195 O O . THR B 1 58 ? 7.336 -26.391 4.172 1 98.5 58 THR B O 1
ATOM 2198 N N . GLY B 1 59 ? 6.852 -24.625 2.881 1 98.69 59 GLY B N 1
ATOM 2199 C CA . GLY B 1 59 ? 8.031 -24.812 2.047 1 98.69 59 GLY B CA 1
ATOM 2200 C C . GLY B 1 59 ? 7.828 -25.844 0.946 1 98.69 59 GLY B C 1
ATOM 2201 O O . GLY B 1 59 ? 8.789 -26.266 0.302 1 98.69 59 GLY B O 1
ATOM 2202 N N . GLU B 1 60 ? 6.602 -26.172 0.673 1 98.62 60 GLU B N 1
ATOM 2203 C CA . GLU B 1 60 ? 6.305 -27.172 -0.354 1 98.62 60 GLU B CA 1
ATOM 2204 C C . GLU B 1 60 ? 6.398 -26.562 -1.752 1 98.62 60 GLU B C 1
ATOM 2206 O O . GLU B 1 60 ? 6.301 -25.344 -1.915 1 98.62 60 GLU B O 1
ATOM 2211 N N . GLU B 1 61 ? 6.656 -27.391 -2.684 1 98.81 61 GLU B N 1
ATOM 2212 C CA . GLU B 1 61 ? 6.629 -27.062 -4.105 1 98.81 61 GLU B CA 1
ATOM 2213 C C . GLU B 1 61 ? 5.637 -27.953 -4.859 1 98.81 61 GLU B C 1
ATOM 2215 O O . GLU B 1 61 ? 5.609 -29.172 -4.664 1 98.81 61 GLU B O 1
ATOM 2220 N N . PHE B 1 62 ? 4.793 -27.375 -5.688 1 98.94 62 PHE B N 1
ATOM 2221 C CA . PHE B 1 62 ? 3.828 -28.141 -6.469 1 98.94 62 PHE B CA 1
ATOM 2222 C C . PHE B 1 62 ? 3.268 -27.297 -7.609 1 98.94 62 PHE B C 1
ATOM 2224 O O . PHE B 1 62 ? 3.551 -26.109 -7.703 1 98.94 62 PHE B O 1
ATOM 2231 N N . TYR B 1 63 ? 2.576 -27.922 -8.516 1 98.94 63 TYR B N 1
ATOM 2232 C CA . TYR B 1 63 ? 1.811 -27.219 -9.531 1 98.94 63 TYR B CA 1
ATOM 2233 C C . TYR B 1 63 ? 0.315 -27.453 -9.352 1 98.94 63 TYR B C 1
ATOM 2235 O O . TYR B 1 63 ? -0.094 -28.344 -8.609 1 98.94 63 TYR B O 1
ATOM 2243 N N . THR B 1 64 ? -0.451 -26.594 -9.945 1 98.88 64 THR B N 1
ATOM 2244 C CA . THR B 1 64 ? -1.904 -26.719 -9.922 1 98.88 64 THR B CA 1
ATOM 2245 C C . THR B 1 64 ? -2.484 -26.562 -11.32 1 98.88 64 THR B C 1
ATOM 2247 O O . THR B 1 64 ? -1.904 -25.875 -12.172 1 98.88 64 THR B O 1
ATOM 2250 N N . LEU B 1 65 ? -3.568 -27.234 -11.523 1 98.62 65 LEU B N 1
ATOM 2251 C CA . LEU B 1 65 ? -4.434 -27.078 -12.688 1 98.62 65 LEU B CA 1
ATOM 2252 C C . LEU B 1 65 ? -5.742 -26.406 -12.305 1 98.62 65 LEU B C 1
ATOM 2254 O O . LEU B 1 65 ? -5.957 -26.078 -11.141 1 98.62 65 LEU B O 1
ATOM 2258 N N . ILE B 1 66 ? -6.551 -26.141 -13.305 1 98.44 66 ILE B N 1
ATOM 2259 C CA . ILE B 1 66 ? -7.793 -25.406 -13.078 1 98.44 66 ILE B CA 1
ATOM 2260 C C . ILE B 1 66 ? -8.641 -26.141 -12.039 1 98.44 66 ILE B C 1
ATOM 2262 O O . ILE B 1 66 ? -9.297 -25.5 -11.203 1 98.44 66 ILE B O 1
ATOM 2266 N N . ASP B 1 67 ? -8.664 -27.438 -12.023 1 98.19 67 ASP B N 1
ATOM 2267 C CA . ASP B 1 67 ? -9.508 -28.219 -11.133 1 98.19 67 ASP B CA 1
ATOM 2268 C C . ASP B 1 67 ? -9.008 -28.156 -9.695 1 98.19 67 ASP B C 1
ATOM 2270 O O . ASP B 1 67 ? -9.742 -28.453 -8.758 1 98.19 67 ASP B O 1
ATOM 2274 N N . ASP B 1 68 ? -7.75 -27.812 -9.477 1 98.75 68 ASP B N 1
ATOM 2275 C CA . ASP B 1 68 ? -7.156 -27.688 -8.148 1 98.75 68 ASP B CA 1
ATOM 2276 C C . ASP B 1 68 ? -7.465 -26.344 -7.523 1 98.75 68 ASP B C 1
ATOM 2278 O O . ASP B 1 68 ? -7.172 -26.109 -6.348 1 98.75 68 ASP B O 1
ATOM 2282 N N . GLN B 1 69 ? -8.023 -25.438 -8.32 1 98.69 69 GLN B N 1
ATOM 2283 C CA . GLN B 1 69 ? -8.328 -24.078 -7.863 1 98.69 69 GLN B CA 1
ATOM 2284 C C . GLN B 1 69 ? -9.781 -23.969 -7.422 1 98.69 69 GLN B C 1
ATOM 2286 O O . GLN B 1 69 ? -10.695 -24.016 -8.25 1 98.69 69 GLN B O 1
ATOM 2291 N N . MET B 1 70 ? -9.961 -23.719 -6.129 1 98.44 70 MET B N 1
ATOM 2292 C CA . MET B 1 70 ? -11.312 -23.656 -5.578 1 98.44 70 MET B CA 1
ATOM 2293 C C . MET B 1 70 ? -11.969 -22.312 -5.918 1 98.44 70 MET B C 1
ATOM 2295 O O . MET B 1 70 ? -13.18 -22.25 -6.137 1 98.44 70 MET B O 1
ATOM 2299 N N . CYS B 1 71 ? -11.195 -21.266 -5.871 1 98.12 71 CYS B N 1
ATOM 2300 C CA . CYS B 1 71 ? -11.719 -19.969 -6.262 1 98.12 71 CYS B CA 1
ATOM 2301 C C . CYS B 1 71 ? -11.625 -19.766 -7.77 1 98.12 71 CYS B C 1
ATOM 2303 O O . CYS B 1 71 ? -10.531 -19.562 -8.305 1 98.12 71 CYS B O 1
ATOM 2305 N N . LYS B 1 72 ? -12.773 -19.734 -8.391 1 97.56 72 LYS B N 1
ATOM 2306 C CA . LYS B 1 72 ? -12.781 -19.656 -9.844 1 97.56 72 LYS B CA 1
ATOM 2307 C C . LYS B 1 72 ? -12.609 -18.219 -10.32 1 97.56 72 LYS B C 1
ATOM 2309 O O . LYS B 1 72 ? -12.281 -17.969 -11.484 1 97.56 72 LYS B O 1
ATOM 2314 N N . GLY B 1 73 ? -12.906 -17.234 -9.398 1 97.25 73 GLY B N 1
ATOM 2315 C CA . GLY B 1 73 ? -12.555 -15.867 -9.727 1 97.25 73 GLY B CA 1
ATOM 2316 C C . GLY B 1 73 ? -11.062 -15.648 -9.891 1 97.25 73 GLY B C 1
ATOM 2317 O O . GLY B 1 73 ? -10.617 -15.141 -10.922 1 97.25 73 GLY B O 1
ATOM 2318 N N . GLY B 1 74 ? -10.289 -16.109 -8.883 1 98.19 74 GLY B N 1
ATOM 2319 C CA . GLY B 1 74 ? -8.836 -16.016 -8.953 1 98.19 74 GLY B CA 1
ATOM 2320 C C . GLY B 1 74 ? -8.234 -16.844 -10.078 1 98.19 74 GLY B C 1
ATOM 2321 O O . GLY B 1 74 ? -7.344 -16.375 -10.789 1 98.19 74 GLY B O 1
ATOM 2322 N N . ALA B 1 75 ? -8.742 -18.062 -10.25 1 98.62 75 ALA B N 1
ATOM 2323 C CA . ALA B 1 75 ? -8.258 -18.922 -11.32 1 98.62 75 ALA B CA 1
ATOM 2324 C C . ALA B 1 75 ? -8.492 -18.297 -12.688 1 98.62 75 ALA B C 1
ATOM 2326 O O . ALA B 1 75 ? -7.613 -18.328 -13.555 1 98.62 75 ALA B O 1
ATOM 2327 N N . GLY B 1 76 ? -9.719 -17.75 -12.828 1 98.5 76 GLY B N 1
ATOM 2328 C CA . GLY B 1 76 ? -10.055 -17.078 -14.07 1 98.5 76 GLY B CA 1
ATOM 2329 C C . GLY B 1 76 ? -9.188 -15.859 -14.336 1 98.5 76 GLY B C 1
ATOM 2330 O O . GLY B 1 76 ? -8.758 -15.633 -15.469 1 98.5 76 GLY B O 1
ATOM 2331 N N . ALA B 1 77 ? -8.953 -15.062 -13.336 1 98.5 77 ALA B N 1
ATOM 2332 C CA . ALA B 1 77 ? -8.102 -13.891 -13.484 1 98.5 77 ALA B CA 1
ATOM 2333 C C . ALA B 1 77 ? -6.703 -14.281 -13.953 1 98.5 77 ALA B C 1
ATOM 2335 O O . ALA B 1 77 ? -6.07 -13.562 -14.727 1 98.5 77 ALA B O 1
ATOM 2336 N N . MET B 1 78 ? -6.234 -15.484 -13.516 1 98.81 78 MET B N 1
ATOM 2337 C CA . MET B 1 78 ? -4.879 -15.922 -13.836 1 98.81 78 MET B CA 1
ATOM 2338 C C . MET B 1 78 ? -4.859 -16.734 -15.117 1 98.81 78 MET B C 1
ATOM 2340 O O . MET B 1 78 ? -3.828 -17.312 -15.484 1 98.81 78 MET B O 1
ATOM 2344 N N . GLY B 1 79 ? -5.996 -16.859 -15.797 1 98.75 79 GLY B N 1
ATOM 2345 C CA . GLY B 1 79 ? -6.055 -17.391 -17.156 1 98.75 79 GLY B CA 1
ATOM 2346 C C . GLY B 1 79 ? -6.211 -18.906 -17.203 1 98.75 79 GLY B C 1
ATOM 2347 O O . GLY B 1 79 ? -6.129 -19.5 -18.266 1 98.75 79 GLY B O 1
ATOM 2348 N N . LEU B 1 80 ? -6.418 -19.516 -16.062 1 98.69 80 LEU B N 1
ATOM 2349 C CA . LEU B 1 80 ? -6.566 -20.969 -16.047 1 98.69 80 LEU B CA 1
ATOM 2350 C C . LEU B 1 80 ? -7.875 -21.391 -16.703 1 98.69 80 LEU B C 1
ATOM 2352 O O . LEU B 1 80 ? -7.98 -22.5 -17.234 1 98.69 80 LEU B O 1
ATOM 2356 N N . GLY B 1 81 ? -8.836 -20.547 -16.688 1 97.69 81 GLY B N 1
ATOM 2357 C CA . GLY B 1 81 ? -10.164 -20.734 -17.234 1 97.69 81 GLY B CA 1
ATOM 2358 C C . GLY B 1 81 ? -10.953 -19.438 -17.359 1 97.69 81 GLY B C 1
ATOM 2359 O O . GLY B 1 81 ? -10.383 -18.344 -17.281 1 97.69 81 GLY B O 1
ATOM 2360 N N . GLU B 1 82 ? -12.227 -19.609 -17.5 1 96.44 82 GLU B N 1
ATOM 2361 C CA . GLU B 1 82 ? -13.094 -18.438 -17.547 1 96.44 82 GLU B CA 1
ATOM 2362 C C . GLU B 1 82 ? -13.477 -17.984 -16.141 1 96.44 82 GLU B C 1
ATOM 2364 O O . GLU B 1 82 ? -13.75 -18.812 -15.266 1 96.44 82 GLU B O 1
ATOM 2369 N N . MET B 1 83 ? -13.398 -16.672 -15.945 1 95.5 83 MET B N 1
ATOM 2370 C CA . MET B 1 83 ? -14.008 -16.141 -14.727 1 95.5 83 MET B CA 1
ATOM 2371 C C . MET B 1 83 ? -15.523 -16.328 -14.75 1 95.5 83 MET B C 1
ATOM 2373 O O . MET B 1 83 ? -16.172 -16.031 -15.75 1 95.5 83 MET B O 1
ATOM 2377 N N . PRO B 1 84 ? -16.062 -16.844 -13.664 1 96 84 PRO B N 1
ATOM 2378 C CA . PRO B 1 84 ? -17.516 -16.969 -13.648 1 96 84 PRO B CA 1
ATOM 2379 C C . PRO B 1 84 ? -18.234 -15.664 -13.969 1 96 84 PRO B C 1
ATOM 2381 O O . PRO B 1 84 ? -17.844 -14.602 -13.492 1 96 84 PRO B O 1
ATOM 2384 N N . PRO B 1 85 ? -19.312 -15.719 -14.734 1 95.75 85 PRO B N 1
ATOM 2385 C CA . PRO B 1 85 ? -19.969 -14.5 -15.203 1 95.75 85 PRO B CA 1
ATOM 2386 C C . PRO B 1 85 ? -20.422 -13.602 -14.055 1 95.75 85 PRO B C 1
ATOM 2388 O O . PRO B 1 85 ? -20.312 -12.375 -14.141 1 95.75 85 PRO B O 1
ATOM 2391 N N . LYS B 1 86 ? -20.922 -14.195 -12.969 1 95.19 86 LYS B N 1
ATOM 2392 C CA . LYS B 1 86 ? -21.422 -13.406 -11.852 1 95.19 86 LYS B CA 1
ATOM 2393 C C . LYS B 1 86 ? -20.266 -12.688 -11.141 1 95.19 86 LYS B C 1
ATOM 2395 O O . LYS B 1 86 ? -20.469 -11.625 -10.555 1 95.19 86 LYS B O 1
ATOM 2400 N N . VAL B 1 87 ? -19.078 -13.266 -11.18 1 94.75 87 VAL B N 1
ATOM 2401 C CA . VAL B 1 87 ? -17.906 -12.625 -10.625 1 94.75 87 VAL B CA 1
ATOM 2402 C C . VAL B 1 87 ? -17.422 -11.523 -11.57 1 94.75 87 VAL B C 1
ATOM 2404 O O . VAL B 1 87 ? -17.172 -10.391 -11.141 1 94.75 87 VAL B O 1
ATOM 2407 N N . ALA B 1 88 ? -17.391 -11.797 -12.828 1 94.69 88 ALA B N 1
ATOM 2408 C CA . ALA B 1 88 ? -16.875 -10.875 -13.836 1 94.69 88 ALA B CA 1
ATOM 2409 C C . ALA B 1 88 ? -17.75 -9.633 -13.938 1 94.69 88 ALA B C 1
ATOM 2411 O O . ALA B 1 88 ? -17.234 -8.523 -14.148 1 94.69 88 ALA B O 1
ATOM 2412 N N . SER B 1 89 ? -19.031 -9.789 -13.75 1 94.81 89 SER B N 1
ATOM 2413 C CA . SER B 1 89 ? -19.953 -8.68 -13.914 1 94.81 89 SER B CA 1
ATOM 2414 C C . SER B 1 89 ? -20.062 -7.859 -12.633 1 94.81 89 SER B C 1
ATOM 2416 O O . SER B 1 89 ? -20.641 -6.77 -12.641 1 94.81 89 SER B O 1
ATOM 2418 N N . GLY B 1 90 ? -19.531 -8.438 -11.539 1 95.88 90 GLY B N 1
ATOM 2419 C CA . GLY B 1 90 ? -19.672 -7.785 -10.25 1 95.88 90 GLY B CA 1
ATOM 2420 C C . GLY B 1 90 ? -20.938 -8.164 -9.516 1 95.88 90 GLY B C 1
ATOM 2421 O O . GLY B 1 90 ? -21.141 -7.793 -8.359 1 95.88 90 GLY B O 1
ATOM 2422 N N . GLU B 1 91 ? -21.797 -8.961 -10.156 1 95.81 91 GLU B N 1
ATOM 2423 C CA . GLU B 1 91 ? -23.078 -9.344 -9.562 1 95.81 91 GLU B CA 1
ATOM 2424 C C . GLU B 1 91 ? -22.875 -10.094 -8.242 1 95.81 91 GLU B C 1
ATOM 2426 O O . GLU B 1 91 ? -23.609 -9.891 -7.281 1 95.81 91 GLU B O 1
ATOM 2431 N N . PHE B 1 92 ? -21.938 -10.938 -8.219 1 94.06 92 PHE B N 1
ATOM 2432 C CA . PHE B 1 92 ? -21.609 -11.688 -7.016 1 94.06 92 PHE B CA 1
ATOM 2433 C C . PHE B 1 92 ? -21.297 -10.75 -5.859 1 94.06 92 PHE B C 1
ATOM 2435 O O . PHE B 1 92 ? -21.828 -10.914 -4.754 1 94.06 92 PHE B O 1
ATOM 2442 N N . TYR B 1 93 ? -20.516 -9.711 -6.047 1 93.69 93 TYR B N 1
ATOM 2443 C CA . TYR B 1 93 ? -20.078 -8.781 -5.02 1 93.69 93 TYR B CA 1
ATOM 2444 C C . TYR B 1 93 ? -21.188 -7.836 -4.605 1 93.69 93 TYR B C 1
ATOM 2446 O O . TYR B 1 93 ? -21.281 -7.445 -3.439 1 93.69 93 TYR B O 1
ATOM 2454 N N . PHE B 1 94 ? -22.062 -7.441 -5.578 1 95.38 94 PHE B N 1
ATOM 2455 C CA . PHE B 1 94 ? -23.156 -6.523 -5.301 1 95.38 94 PHE B CA 1
ATOM 2456 C C . PHE B 1 94 ? -24.328 -7.254 -4.633 1 95.38 94 PHE B C 1
ATOM 2458 O O . PHE B 1 94 ? -24.75 -6.879 -3.541 1 95.38 94 PHE B O 1
ATOM 2465 N N . ASN B 1 95 ? -24.719 -8.383 -5.141 1 93.12 95 ASN B N 1
ATOM 2466 C CA . ASN B 1 95 ? -25.938 -9.047 -4.699 1 93.12 95 ASN B CA 1
ATOM 2467 C C . ASN B 1 95 ? -25.672 -10 -3.537 1 93.12 95 ASN B C 1
ATOM 2469 O O . ASN B 1 95 ? -26.469 -10.07 -2.594 1 93.12 95 ASN B O 1
ATOM 2473 N N . LYS B 1 96 ? -24.609 -10.703 -3.631 1 89.06 96 LYS B N 1
ATOM 2474 C CA . LYS B 1 96 ? -24.359 -11.727 -2.625 1 89.06 96 LYS B CA 1
ATOM 2475 C C . LYS B 1 96 ? -23.578 -11.164 -1.442 1 89.06 96 LYS B C 1
ATOM 2477 O O . LYS B 1 96 ? -23.984 -11.32 -0.289 1 89.06 96 LYS B O 1
ATOM 2482 N N . LEU B 1 97 ? -22.547 -10.383 -1.682 1 89.81 97 LEU B N 1
ATOM 2483 C CA . LEU B 1 97 ? -21.672 -9.93 -0.598 1 89.81 97 LEU B CA 1
ATOM 2484 C C . LEU B 1 97 ? -22.078 -8.531 -0.13 1 89.81 97 LEU B C 1
ATOM 2486 O O . LEU B 1 97 ? -21.625 -8.07 0.92 1 89.81 97 LEU B O 1
ATOM 2490 N N . LYS B 1 98 ? -22.922 -7.801 -0.898 1 92.56 98 LYS B N 1
ATOM 2491 C CA . LYS B 1 98 ? -23.406 -6.465 -0.569 1 92.56 98 LYS B CA 1
ATOM 2492 C C . LYS B 1 98 ? -22.25 -5.504 -0.305 1 92.56 98 LYS B C 1
ATOM 2494 O O . LYS B 1 98 ? -22.281 -4.742 0.665 1 92.56 98 LYS B O 1
ATOM 2499 N N . GLN B 1 99 ? -21.297 -5.543 -1.239 1 95.44 99 GLN B N 1
ATOM 2500 C CA . GLN B 1 99 ? -20.078 -4.773 -1.027 1 95.44 99 GLN B CA 1
ATOM 2501 C C . GLN B 1 99 ? -20.062 -3.527 -1.909 1 95.44 99 GLN B C 1
ATOM 2503 O O . GLN B 1 99 ? -19.047 -2.826 -1.975 1 95.44 99 GLN B O 1
ATOM 2508 N N . PHE B 1 100 ? -21.188 -3.314 -2.6 1 97.75 100 PHE B N 1
ATOM 2509 C CA . PHE B 1 100 ? -21.344 -2.119 -3.422 1 97.75 100 PHE B CA 1
ATOM 2510 C C . PHE B 1 100 ? -22.75 -1.559 -3.309 1 97.75 100 PHE B C 1
ATOM 2512 O O . PHE B 1 100 ? -23.703 -2.293 -3.012 1 97.75 100 PHE B O 1
ATOM 2519 N N . SER B 1 101 ? -22.844 -0.26 -3.604 1 97.25 101 SER B N 1
ATOM 2520 C CA . SER B 1 101 ? -24.156 0.389 -3.496 1 97.25 101 SER B CA 1
ATOM 2521 C C . SER B 1 101 ? -25 0.129 -4.734 1 97.25 101 SER B C 1
ATOM 2523 O O . SER B 1 101 ? -26.234 0.205 -4.676 1 97.25 101 SER B O 1
ATOM 2525 N N . THR B 1 102 ? -24.359 -0.141 -5.918 1 97.88 102 THR B N 1
ATOM 2526 C CA . THR B 1 102 ? -25.047 -0.425 -7.168 1 97.88 102 THR B CA 1
ATOM 2527 C C . THR B 1 102 ? -24.312 -1.495 -7.969 1 97.88 102 THR B C 1
ATOM 2529 O O . THR B 1 102 ? -23.109 -1.703 -7.781 1 97.88 102 THR B O 1
ATOM 2532 N N . GLN B 1 103 ? -25.031 -2.057 -8.859 1 97.44 103 GLN B N 1
ATOM 2533 C CA . GLN B 1 103 ? -24.438 -2.998 -9.797 1 97.44 103 GLN B CA 1
ATOM 2534 C C . GLN B 1 103 ? -23.391 -2.312 -10.672 1 97.44 103 GLN B C 1
ATOM 2536 O O . GLN B 1 103 ? -22.391 -2.926 -11.055 1 97.44 103 GLN B O 1
ATOM 2541 N N . GLY B 1 104 ? -23.688 -1.062 -11.07 1 98.19 104 GLY B N 1
ATOM 2542 C CA . GLY B 1 104 ? -22.734 -0.305 -11.875 1 98.19 104 GLY B CA 1
ATOM 2543 C C . GLY B 1 104 ? -21.391 -0.121 -11.188 1 98.19 104 GLY B C 1
ATOM 2544 O O . GLY B 1 104 ? -20.344 -0.27 -11.82 1 98.19 104 GLY B O 1
ATOM 2545 N N . ALA B 1 105 ? -21.375 0.154 -9.883 1 98.19 105 ALA B N 1
ATOM 2546 C CA . ALA B 1 105 ? -20.156 0.304 -9.109 1 98.19 105 ALA B CA 1
ATOM 2547 C C . ALA B 1 105 ? -19.359 -1.001 -9.07 1 98.19 105 ALA B C 1
ATOM 2549 O O . ALA B 1 105 ? -18.141 -1 -9.258 1 98.19 105 ALA B O 1
ATOM 2550 N N . ALA B 1 106 ? -20.047 -2.076 -8.859 1 97.88 106 ALA B N 1
ATOM 2551 C CA . ALA B 1 106 ? -19.406 -3.389 -8.836 1 97.88 106 ALA B CA 1
ATOM 2552 C C . ALA B 1 106 ? -18.766 -3.713 -10.188 1 97.88 106 ALA B C 1
ATOM 2554 O O . ALA B 1 106 ? -17.625 -4.152 -10.25 1 97.88 106 ALA B O 1
ATOM 2555 N N . ARG B 1 107 ? -19.516 -3.463 -11.258 1 97.5 107 ARG B N 1
ATOM 2556 C CA . ARG B 1 107 ? -19.031 -3.75 -12.602 1 97.5 107 ARG B CA 1
ATOM 2557 C C . ARG B 1 107 ? -17.781 -2.939 -12.93 1 97.5 107 ARG B C 1
ATOM 2559 O O . ARG B 1 107 ? -16.812 -3.475 -13.469 1 97.5 107 ARG B O 1
ATOM 2566 N N . ARG B 1 108 ? -17.781 -1.662 -12.617 1 97.56 108 ARG B N 1
ATOM 2567 C CA . ARG B 1 108 ? -16.625 -0.798 -12.867 1 97.56 108 ARG B CA 1
ATOM 2568 C C . ARG B 1 108 ? -15.383 -1.317 -12.156 1 97.56 108 ARG B C 1
ATOM 2570 O O . ARG B 1 108 ? -14.281 -1.248 -12.703 1 97.56 108 ARG B O 1
ATOM 2577 N N . THR B 1 109 ? -15.57 -1.835 -10.906 1 97.88 109 THR B N 1
ATOM 2578 C CA . THR B 1 109 ? -14.453 -2.361 -10.125 1 97.88 109 THR B CA 1
ATOM 2579 C C . THR B 1 109 ? -13.906 -3.639 -10.758 1 97.88 109 THR B C 1
ATOM 2581 O O . THR B 1 109 ? -12.703 -3.76 -10.992 1 97.88 109 THR B O 1
ATOM 2584 N N . LEU B 1 110 ? -14.812 -4.539 -11.117 1 96.69 110 LEU B N 1
ATOM 2585 C CA . LEU B 1 110 ? -14.375 -5.855 -11.562 1 96.69 110 LEU B CA 1
ATOM 2586 C C . LEU B 1 110 ? -13.883 -5.809 -13.008 1 96.69 110 LEU B C 1
ATOM 2588 O O . LEU B 1 110 ? -12.992 -6.574 -13.391 1 96.69 110 LEU B O 1
ATOM 2592 N N . GLU B 1 111 ? -14.344 -4.848 -13.805 1 96.31 111 GLU B N 1
ATOM 2593 C CA . GLU B 1 111 ? -13.852 -4.66 -15.164 1 96.31 111 GLU B CA 1
ATOM 2594 C C . GLU B 1 111 ? -12.414 -4.16 -15.164 1 96.31 111 GLU B C 1
ATOM 2596 O O . GLU B 1 111 ? -11.672 -4.371 -16.125 1 96.31 111 GLU B O 1
ATOM 2601 N N . ARG B 1 112 ? -12.016 -3.539 -14.086 1 96.62 112 ARG B N 1
ATOM 2602 C CA . ARG B 1 112 ? -10.68 -2.957 -14.008 1 96.62 112 ARG B CA 1
ATOM 2603 C C . ARG B 1 112 ? -9.703 -3.924 -13.352 1 96.62 112 ARG B C 1
ATOM 2605 O O . ARG B 1 112 ? -8.508 -3.631 -13.242 1 96.62 112 ARG B O 1
ATOM 2612 N N . VAL B 1 113 ? -10.188 -5.066 -12.93 1 96.31 113 VAL B N 1
ATOM 2613 C CA . VAL B 1 113 ? -9.32 -6.086 -12.352 1 96.31 113 VAL B CA 1
ATOM 2614 C C . VAL B 1 113 ? -8.391 -6.645 -13.43 1 96.31 113 VAL B C 1
ATOM 2616 O O . VAL B 1 113 ? -8.844 -7.074 -14.492 1 96.31 113 VAL B O 1
ATOM 2619 N N . PRO B 1 114 ? -7.035 -6.598 -13.188 1 98 114 PRO B N 1
ATOM 2620 C CA . PRO B 1 114 ? -6.137 -7.234 -14.148 1 98 114 PRO B CA 1
ATOM 2621 C C . PRO B 1 114 ? -6.438 -8.719 -14.344 1 98 114 PRO B C 1
ATOM 2623 O O . PRO B 1 114 ? -6.625 -9.445 -13.367 1 98 114 PRO B O 1
ATOM 2626 N N . LYS B 1 115 ? -6.555 -9.133 -15.523 1 98.25 115 LYS B N 1
ATOM 2627 C CA . LYS B 1 115 ? -6.828 -10.523 -15.844 1 98.25 115 LYS B CA 1
ATOM 2628 C C . LYS B 1 115 ? -6.074 -10.961 -17.094 1 98.25 115 LYS B C 1
ATOM 2630 O O . LYS B 1 115 ? -5.711 -10.125 -17.922 1 98.25 115 LYS B O 1
ATOM 2635 N N . LEU B 1 116 ? -5.789 -12.234 -17.188 1 98.62 116 LEU B N 1
ATOM 2636 C CA . LEU B 1 116 ? -5.262 -12.852 -18.391 1 98.62 116 LEU B CA 1
ATOM 2637 C C . LEU B 1 116 ? -6.391 -13.445 -19.234 1 98.62 116 LEU B C 1
ATOM 2639 O O . LEU B 1 116 ? -7.465 -13.75 -18.719 1 98.62 116 LEU B O 1
ATOM 2643 N N . PRO B 1 117 ? -6.137 -13.625 -20.562 1 98.38 117 PRO B N 1
ATOM 2644 C CA . PRO B 1 117 ? -7.18 -14.258 -21.375 1 98.38 117 PRO B CA 1
ATOM 2645 C C . PRO B 1 117 ? -7.562 -15.648 -20.875 1 98.38 117 PRO B C 1
ATOM 2647 O O . PRO B 1 117 ? -6.695 -16.406 -20.438 1 98.38 117 PRO B O 1
ATOM 2650 N N . PRO B 1 118 ? -8.859 -15.945 -20.953 1 98.44 118 PRO B N 1
ATOM 2651 C CA . PRO B 1 118 ? -9.273 -17.281 -20.516 1 98.44 118 PRO B CA 1
ATOM 2652 C C . PRO B 1 118 ? -8.5 -18.391 -21.219 1 98.44 118 PRO B C 1
ATOM 2654 O O . PRO B 1 118 ? -8.242 -18.312 -22.422 1 98.44 118 PRO B O 1
ATOM 2657 N N . HIS B 1 119 ? -8.078 -19.375 -20.484 1 98.44 119 HIS B N 1
ATOM 2658 C CA . HIS B 1 119 ? -7.43 -20.594 -20.953 1 98.44 119 HIS B CA 1
ATOM 2659 C C . HIS B 1 119 ? -6.055 -20.297 -21.547 1 98.44 119 HIS B C 1
ATOM 2661 O O . HIS B 1 119 ? -5.535 -21.078 -22.344 1 98.44 119 HIS B O 1
ATOM 2667 N N . SER B 1 120 ? -5.496 -19.156 -21.203 1 98.81 120 SER B N 1
ATOM 2668 C CA . SER B 1 120 ? -4.152 -18.828 -21.672 1 98.81 120 SER B CA 1
ATOM 2669 C C . SER B 1 120 ? -3.092 -19.422 -20.75 1 98.81 120 SER B C 1
ATOM 2671 O O . SER B 1 120 ? -1.914 -19.484 -21.109 1 98.81 120 SER B O 1
ATOM 2673 N N . THR B 1 121 ? -3.443 -19.891 -19.562 1 98.88 121 THR B N 1
ATOM 2674 C CA . THR B 1 121 ? -2.555 -20.516 -18.594 1 98.88 121 THR B CA 1
ATOM 2675 C C . THR B 1 121 ? -2.869 -22.016 -18.469 1 98.88 121 THR B C 1
ATOM 2677 O O . THR B 1 121 ? -4.027 -22.391 -18.281 1 98.88 121 THR B O 1
ATOM 2680 N N . GLU B 1 122 ? -1.864 -22.812 -18.641 1 98.75 122 GLU B N 1
ATOM 2681 C CA . GLU B 1 122 ? -2.006 -24.266 -18.547 1 98.75 122 GLU B CA 1
ATOM 2682 C C . GLU B 1 122 ? -1.951 -24.734 -17.094 1 98.75 122 GLU B C 1
ATOM 2684 O O . GLU B 1 122 ? -2.713 -25.609 -16.688 1 98.75 122 GLU B O 1
ATOM 2689 N N . ALA B 1 123 ? -1.045 -24.188 -16.359 1 98.88 123 ALA B N 1
ATOM 2690 C CA . ALA B 1 123 ? -0.768 -24.578 -14.984 1 98.88 123 ALA B CA 1
ATOM 2691 C C . ALA B 1 123 ? -0.071 -23.453 -14.227 1 98.88 123 ALA B C 1
ATOM 2693 O O . ALA B 1 123 ? 0.477 -22.531 -14.844 1 98.88 123 ALA B O 1
ATOM 2694 N N . ILE B 1 124 ? -0.18 -23.469 -12.938 1 98.94 124 ILE B N 1
ATOM 2695 C CA . ILE B 1 124 ? 0.553 -22.547 -12.094 1 98.94 124 ILE B CA 1
ATOM 2696 C C . ILE B 1 124 ? 1.478 -23.312 -11.156 1 98.94 124 ILE B C 1
ATOM 2698 O O . ILE B 1 124 ? 1.062 -24.281 -10.531 1 98.94 124 ILE B O 1
ATOM 2702 N N . LEU B 1 125 ? 2.707 -22.922 -11.094 1 98.94 125 LEU B N 1
ATOM 2703 C CA . LEU B 1 125 ? 3.703 -23.531 -10.211 1 98.94 125 LEU B CA 1
ATOM 2704 C C . LEU B 1 125 ? 3.938 -22.656 -8.984 1 98.94 125 LEU B C 1
ATOM 2706 O O . LEU B 1 125 ? 3.971 -21.422 -9.094 1 98.94 125 LEU B O 1
ATOM 2710 N N . TYR B 1 126 ? 4.086 -23.312 -7.844 1 98.94 126 TYR B N 1
ATOM 2711 C CA . TYR B 1 126 ? 4.363 -22.641 -6.578 1 98.94 126 TYR B CA 1
ATOM 2712 C C . TYR B 1 126 ? 5.574 -23.25 -5.887 1 98.94 126 TYR B C 1
ATOM 2714 O O . TYR B 1 126 ? 5.738 -24.469 -5.875 1 98.94 126 TYR B O 1
ATOM 2722 N N . SER B 1 127 ? 6.383 -22.422 -5.281 1 98.94 127 SER B N 1
ATOM 2723 C CA . SER B 1 127 ? 7.52 -22.859 -4.48 1 98.94 127 SER B CA 1
ATOM 2724 C C . SER B 1 127 ? 8.031 -21.75 -3.58 1 98.94 127 SER B C 1
ATOM 2726 O O . SER B 1 127 ? 7.891 -20.562 -3.904 1 98.94 127 SER B O 1
ATOM 2728 N N . PRO B 1 128 ? 8.562 -22.109 -2.383 1 98.94 128 PRO B N 1
ATOM 2729 C CA . PRO B 1 128 ? 9.391 -21.078 -1.757 1 98.94 128 PRO B CA 1
ATOM 2730 C C . PRO B 1 128 ? 10.539 -20.609 -2.654 1 98.94 128 PRO B C 1
ATOM 2732 O O . PRO B 1 128 ? 11.156 -21.422 -3.34 1 98.94 128 PRO B O 1
ATOM 2735 N N . LEU B 1 129 ? 10.766 -19.328 -2.639 1 98.94 129 LEU B N 1
ATOM 2736 C CA . LEU B 1 129 ? 11.727 -18.766 -3.58 1 98.94 129 LEU B CA 1
ATOM 2737 C C . LEU B 1 129 ? 13.117 -19.344 -3.35 1 98.94 129 LEU B C 1
ATOM 2739 O O . LEU B 1 129 ? 13.852 -19.609 -4.305 1 98.94 129 LEU B O 1
ATOM 2743 N N . GLU B 1 130 ? 13.5 -19.562 -2.094 1 98.75 130 GLU B N 1
ATOM 2744 C CA . GLU B 1 130 ? 14.852 -19.969 -1.734 1 98.75 130 GLU B CA 1
ATOM 2745 C C . GLU B 1 130 ? 15.094 -21.438 -2.076 1 98.75 130 GLU B C 1
ATOM 2747 O O . GLU B 1 130 ? 16.219 -21.922 -1.977 1 98.75 130 GLU B O 1
ATOM 2752 N N . LYS B 1 131 ? 14.039 -22.156 -2.557 1 98.31 131 LYS B N 1
ATOM 2753 C CA . LYS B 1 131 ? 14.188 -23.578 -2.887 1 98.31 131 LYS B CA 1
ATOM 2754 C C . LYS B 1 131 ? 13.547 -23.891 -4.234 1 98.31 131 LYS B C 1
ATOM 2756 O O . LYS B 1 131 ? 13.367 -25.062 -4.582 1 98.31 131 LYS B O 1
ATOM 2761 N N . ALA B 1 132 ? 13.117 -22.922 -4.926 1 98.69 132 ALA B N 1
ATOM 2762 C CA . ALA B 1 132 ? 12.391 -23.141 -6.18 1 98.69 132 ALA B CA 1
ATOM 2763 C C . ALA B 1 132 ? 13.25 -23.906 -7.184 1 98.69 132 ALA B C 1
ATOM 2765 O O . ALA B 1 132 ? 14.453 -23.656 -7.301 1 98.69 132 ALA B O 1
ATOM 2766 N N . THR B 1 133 ? 12.703 -24.781 -7.914 1 98.56 133 THR B N 1
ATOM 2767 C CA . THR B 1 133 ? 13.414 -25.578 -8.914 1 98.56 133 THR B CA 1
ATOM 2768 C C . THR B 1 133 ? 13.094 -25.078 -10.32 1 98.56 133 THR B C 1
ATOM 2770 O O . THR B 1 133 ? 13.453 -25.719 -11.305 1 98.56 133 THR B O 1
ATOM 2773 N N . PHE B 1 134 ? 12.367 -24.094 -10.484 1 98.31 134 PHE B N 1
ATOM 2774 C CA . PHE B 1 134 ? 11.992 -23.453 -11.734 1 98.31 134 PHE B CA 1
ATOM 2775 C C . PHE B 1 134 ? 12.195 -21.953 -11.664 1 98.31 134 PHE B C 1
ATOM 2777 O O . PHE B 1 134 ? 12.344 -21.391 -10.578 1 98.31 134 PHE B O 1
ATOM 2784 N N . THR B 1 135 ? 12.289 -21.281 -12.812 1 98.5 135 THR B N 1
ATOM 2785 C CA . THR B 1 135 ? 12.32 -19.828 -12.859 1 98.5 135 THR B CA 1
ATOM 2786 C C . THR B 1 135 ? 10.914 -19.25 -12.773 1 98.5 135 THR B C 1
ATOM 2788 O O . THR B 1 135 ? 10.086 -19.469 -13.664 1 98.5 135 THR B O 1
ATOM 2791 N N . PRO B 1 136 ? 10.617 -18.547 -11.734 1 98.81 136 PRO B N 1
ATOM 2792 C CA . PRO B 1 136 ? 9.273 -17.969 -11.609 1 98.81 136 PRO B CA 1
ATOM 2793 C C . PRO B 1 136 ? 9.055 -16.766 -12.523 1 98.81 136 PRO B C 1
ATOM 2795 O O . PRO B 1 136 ? 10.016 -16.219 -13.055 1 98.81 136 PRO B O 1
ATOM 2798 N N . ASP B 1 137 ? 7.777 -16.406 -12.758 1 98.88 137 ASP B N 1
ATOM 2799 C CA . ASP B 1 137 ? 7.418 -15.148 -13.406 1 98.88 137 ASP B CA 1
ATOM 2800 C C . ASP B 1 137 ? 7.328 -14.016 -12.391 1 98.88 137 ASP B C 1
ATOM 2802 O O . ASP B 1 137 ? 7.715 -12.883 -12.68 1 98.88 137 ASP B O 1
ATOM 2806 N N . VAL B 1 138 ? 6.809 -14.344 -11.203 1 98.94 138 VAL B N 1
ATOM 2807 C CA . VAL B 1 138 ? 6.535 -13.367 -10.156 1 98.94 138 VAL B CA 1
ATOM 2808 C C . VAL B 1 138 ? 6.977 -13.922 -8.805 1 98.94 138 VAL B C 1
ATOM 2810 O O . VAL B 1 138 ? 6.781 -15.102 -8.516 1 98.94 138 VAL B O 1
ATOM 2813 N N . VAL B 1 139 ? 7.566 -13.102 -8.008 1 98.94 139 VAL B N 1
ATOM 2814 C CA . VAL B 1 139 ? 7.84 -13.383 -6.605 1 98.94 139 VAL B CA 1
ATOM 2815 C C . VAL B 1 139 ? 6.828 -12.656 -5.723 1 98.94 139 VAL B C 1
ATOM 2817 O O . VAL B 1 139 ? 6.668 -11.438 -5.828 1 98.94 139 VAL B O 1
ATOM 2820 N N . VAL B 1 140 ? 6.133 -13.414 -4.902 1 98.94 140 VAL B N 1
ATOM 2821 C CA . VAL B 1 140 ? 5.133 -12.844 -4.004 1 98.94 140 VAL B CA 1
ATOM 2822 C C . VAL B 1 140 ? 5.684 -12.797 -2.58 1 98.94 140 VAL B C 1
ATOM 2824 O O . VAL B 1 140 ? 6.074 -13.828 -2.027 1 98.94 140 VAL B O 1
ATOM 2827 N N . VAL B 1 141 ? 5.746 -11.625 -2.033 1 98.94 141 VAL B N 1
ATOM 2828 C CA . VAL B 1 141 ? 6.164 -11.438 -0.649 1 98.94 141 VAL B CA 1
ATOM 2829 C C . VAL B 1 141 ? 4.969 -10.984 0.193 1 98.94 141 VAL B C 1
ATOM 2831 O O . VAL B 1 141 ? 4.305 -10 -0.135 1 98.94 141 VAL B O 1
ATOM 2834 N N . ILE B 1 142 ? 4.617 -11.742 1.182 1 98.88 142 ILE B N 1
ATOM 2835 C CA . ILE B 1 142 ? 3.604 -11.383 2.168 1 98.88 142 ILE B CA 1
ATOM 2836 C C . ILE B 1 142 ? 4.277 -10.992 3.482 1 98.88 142 ILE B C 1
ATOM 2838 O O . ILE B 1 142 ? 4.938 -11.82 4.117 1 98.88 142 ILE B O 1
ATOM 2842 N N . SER B 1 143 ? 4.191 -9.766 3.881 1 98.69 143 SER B N 1
ATOM 2843 C CA . SER B 1 143 ? 4.906 -9.273 5.055 1 98.69 143 SER B CA 1
ATOM 2844 C C . SER B 1 143 ? 4.301 -7.973 5.57 1 98.69 143 SER B C 1
ATOM 2846 O O . SER B 1 143 ? 3.234 -7.555 5.113 1 98.69 143 SER B O 1
ATOM 2848 N N . ASN B 1 144 ? 4.883 -7.398 6.641 1 98.75 144 ASN B N 1
ATOM 2849 C CA . ASN B 1 144 ? 4.316 -6.203 7.258 1 98.75 144 ASN B CA 1
ATOM 2850 C C . ASN B 1 144 ? 4.734 -4.938 6.516 1 98.75 144 ASN B C 1
ATOM 2852 O O . ASN B 1 144 ? 5.629 -4.977 5.668 1 98.75 144 ASN B O 1
ATOM 2856 N N . PRO B 1 145 ? 4.105 -3.789 6.812 1 98.81 145 PRO B N 1
ATOM 2857 C CA . PRO B 1 145 ? 4.344 -2.539 6.086 1 98.81 145 PRO B CA 1
ATOM 2858 C C . PRO B 1 145 ? 5.793 -2.068 6.18 1 98.81 145 PRO B C 1
ATOM 2860 O O . PRO B 1 145 ? 6.328 -1.513 5.219 1 98.81 145 PRO B O 1
ATOM 2863 N N . LYS B 1 146 ? 6.461 -2.271 7.301 1 98.56 146 LYS B N 1
ATOM 2864 C CA . LYS B 1 146 ? 7.863 -1.873 7.395 1 98.56 146 LYS B CA 1
ATOM 2865 C C . LYS B 1 146 ? 8.719 -2.641 6.391 1 98.56 146 LYS B C 1
ATOM 2867 O O . LYS B 1 146 ? 9.57 -2.055 5.715 1 98.56 146 LYS B O 1
ATOM 2872 N N . GLN B 1 147 ? 8.523 -3.908 6.332 1 98.56 147 GLN B N 1
ATOM 2873 C CA . GLN B 1 147 ? 9.281 -4.746 5.406 1 98.56 147 GLN B CA 1
ATOM 2874 C C . GLN B 1 147 ? 8.977 -4.371 3.955 1 98.56 147 GLN B C 1
ATOM 2876 O O . GLN B 1 147 ? 9.883 -4.336 3.117 1 98.56 147 GLN B O 1
ATOM 2881 N N . ILE B 1 148 ? 7.723 -4.051 3.668 1 98.81 148 ILE B N 1
ATOM 2882 C CA . ILE B 1 148 ? 7.352 -3.611 2.328 1 98.81 148 ILE B CA 1
ATOM 2883 C C . ILE B 1 148 ? 7.977 -2.248 2.039 1 98.81 148 ILE B C 1
ATOM 2885 O O . ILE B 1 148 ? 8.367 -1.966 0.905 1 98.81 148 ILE B O 1
ATOM 2889 N N . MET B 1 149 ? 8.055 -1.389 3.041 1 98.44 149 MET B N 1
ATOM 2890 C CA . MET B 1 149 ? 8.766 -0.12 2.891 1 98.44 149 MET B CA 1
ATOM 2891 C C . MET B 1 149 ? 10.211 -0.351 2.48 1 98.44 149 MET B C 1
ATOM 2893 O O . MET B 1 149 ? 10.711 0.285 1.547 1 98.44 149 MET B O 1
ATOM 2897 N N . LEU B 1 150 ? 10.883 -1.273 3.152 1 98.12 150 LEU B N 1
ATOM 2898 C CA . LEU B 1 150 ? 12.273 -1.563 2.836 1 98.12 150 LEU B CA 1
ATOM 2899 C C . LEU B 1 150 ? 12.406 -2.102 1.416 1 98.12 150 LEU B C 1
ATOM 2901 O O . LEU B 1 150 ? 13.32 -1.712 0.684 1 98.12 150 LEU B O 1
ATOM 2905 N N . LEU B 1 151 ? 11.508 -2.947 1.032 1 98.69 151 LEU B N 1
ATOM 2906 C CA . LEU B 1 151 ? 11.516 -3.471 -0.329 1 98.69 151 LEU B CA 1
ATOM 2907 C C . LEU B 1 151 ? 11.273 -2.355 -1.342 1 98.69 151 LEU B C 1
ATOM 2909 O O . LEU B 1 151 ? 11.867 -2.355 -2.422 1 98.69 151 LEU B O 1
ATOM 2913 N N . THR B 1 152 ? 10.367 -1.45 -0.998 1 98.5 152 THR B N 1
ATOM 2914 C CA . THR B 1 152 ? 10.094 -0.295 -1.846 1 98.5 152 THR B CA 1
ATOM 2915 C C . THR B 1 152 ? 11.359 0.546 -2.033 1 98.5 152 THR B C 1
ATOM 2917 O O . THR B 1 152 ? 11.719 0.893 -3.16 1 98.5 152 THR B O 1
ATOM 2920 N N . GLN B 1 153 ? 12.008 0.823 -0.926 1 98 153 GLN B N 1
ATOM 2921 C CA . GLN B 1 153 ? 13.242 1.598 -0.978 1 98 153 GLN B CA 1
ATOM 2922 C C . GLN B 1 153 ? 14.32 0.863 -1.771 1 98 153 GLN B C 1
ATOM 2924 O O . GLN B 1 153 ? 15.055 1.478 -2.545 1 98 153 GLN B O 1
ATOM 2929 N N . ALA B 1 154 ? 14.406 -0.425 -1.594 1 98.44 154 ALA B N 1
ATOM 2930 C CA . ALA B 1 154 ? 15.352 -1.25 -2.336 1 98.44 154 ALA B CA 1
ATOM 2931 C C . ALA B 1 154 ? 15.086 -1.18 -3.836 1 98.44 154 ALA B C 1
ATOM 2933 O O . ALA B 1 154 ? 16.016 -1.104 -4.637 1 98.44 154 ALA B O 1
ATOM 2934 N N . ALA B 1 155 ? 13.836 -1.188 -4.191 1 98.44 155 ALA B N 1
ATOM 2935 C CA . ALA B 1 155 ? 13.438 -1.145 -5.594 1 98.44 155 ALA B CA 1
ATOM 2936 C C . ALA B 1 155 ? 13.852 0.175 -6.242 1 98.44 155 ALA B C 1
ATOM 2938 O O . ALA B 1 155 ? 14.078 0.236 -7.449 1 98.44 155 ALA B O 1
ATOM 2939 N N . MET B 1 156 ? 13.93 1.234 -5.434 1 97.75 156 MET B N 1
ATOM 2940 C CA . MET B 1 156 ? 14.266 2.559 -5.945 1 97.75 156 MET B CA 1
ATOM 2941 C C . MET B 1 156 ? 15.781 2.773 -5.938 1 97.75 156 MET B C 1
ATOM 2943 O O . MET B 1 156 ? 16.281 3.746 -6.508 1 97.75 156 MET B O 1
ATOM 2947 N N . TYR B 1 157 ? 16.547 1.846 -5.402 1 98.12 157 TYR B N 1
ATOM 2948 C CA . TYR B 1 157 ? 17.953 2.062 -5.113 1 98.12 157 TYR B CA 1
ATOM 2949 C C . TYR B 1 157 ? 18.734 2.334 -6.391 1 98.12 157 TYR B C 1
ATOM 2951 O O . TYR B 1 157 ? 19.531 3.275 -6.453 1 98.12 157 TYR B O 1
ATOM 2959 N N . LYS B 1 158 ? 18.484 1.559 -7.348 1 97.81 158 LYS B N 1
ATOM 2960 C CA . LYS B 1 158 ? 19.312 1.609 -8.547 1 97.81 158 LYS B CA 1
ATOM 2961 C C . LYS B 1 158 ? 18.875 2.738 -9.477 1 97.81 158 LYS B C 1
ATOM 2963 O O . LYS B 1 158 ? 19.703 3.51 -9.961 1 97.81 158 LYS B O 1
ATOM 2968 N N . THR B 1 159 ? 17.578 2.912 -9.719 1 97.69 159 THR B N 1
ATOM 2969 C CA . THR B 1 159 ? 17.125 3.799 -10.789 1 97.69 159 THR B CA 1
ATOM 2970 C C . THR B 1 159 ? 16.297 4.945 -10.227 1 97.69 159 THR B C 1
ATOM 2972 O O . THR B 1 159 ? 16.047 5.941 -10.914 1 97.69 159 THR B O 1
ATOM 2975 N N . GLY B 1 160 ? 15.922 4.855 -9.008 1 97.94 160 GLY B N 1
ATOM 2976 C CA . GLY B 1 160 ? 15.016 5.844 -8.438 1 97.94 160 GLY B CA 1
ATOM 2977 C C . GLY B 1 160 ? 13.578 5.676 -8.914 1 97.94 160 GLY B C 1
ATOM 2978 O O . GLY B 1 160 ? 13.211 4.621 -9.43 1 97.94 160 GLY B O 1
ATOM 2979 N N . GLY B 1 161 ? 12.773 6.645 -8.547 1 97.75 161 GLY B N 1
ATOM 2980 C CA . GLY B 1 161 ? 11.383 6.621 -8.969 1 97.75 161 GLY B CA 1
ATOM 2981 C C . GLY B 1 161 ? 10.414 6.414 -7.824 1 97.75 161 GLY B C 1
ATOM 2982 O O . GLY B 1 161 ? 10.641 6.91 -6.719 1 97.75 161 GLY B O 1
ATOM 2983 N N . ARG B 1 162 ? 9.281 5.871 -8.125 1 98.12 162 ARG B N 1
ATOM 2984 C CA . ARG B 1 162 ? 8.203 5.562 -7.191 1 98.12 162 ARG B CA 1
ATOM 2985 C C . ARG B 1 162 ? 7.512 4.258 -7.562 1 98.12 162 ARG B C 1
ATOM 2987 O O . ARG B 1 162 ? 7.535 3.844 -8.727 1 98.12 162 ARG B O 1
ATOM 2994 N N . ILE B 1 163 ? 6.969 3.557 -6.602 1 98.31 163 ILE B N 1
ATOM 2995 C CA . ILE B 1 163 ? 6.043 2.463 -6.871 1 98.31 163 ILE B CA 1
ATOM 2996 C C . ILE B 1 163 ? 4.645 3.023 -7.133 1 98.31 163 ILE B C 1
ATOM 2998 O O . ILE B 1 163 ? 4.148 3.85 -6.363 1 98.31 163 ILE B O 1
ATOM 3002 N N . GLU B 1 164 ? 4.074 2.588 -8.273 1 98.19 164 GLU B N 1
ATOM 3003 C CA . GLU B 1 164 ? 2.674 2.852 -8.578 1 98.19 164 GLU B CA 1
ATOM 3004 C C . GLU B 1 164 ? 1.812 1.618 -8.328 1 98.19 164 GLU B C 1
ATOM 3006 O O . GLU B 1 164 ? 1.851 0.66 -9.102 1 98.19 164 GLU B O 1
ATOM 3011 N N . ALA B 1 165 ? 1.059 1.66 -7.246 1 98 165 ALA B N 1
ATOM 3012 C CA . ALA B 1 165 ? 0.216 0.53 -6.863 1 98 165 ALA B CA 1
ATOM 3013 C C . ALA B 1 165 ? -1.245 0.791 -7.219 1 98 165 ALA B C 1
ATOM 3015 O O . ALA B 1 165 ? -1.716 1.928 -7.145 1 98 165 ALA B O 1
ATOM 3016 N N . SER B 1 166 ? -1.945 -0.223 -7.625 1 98.25 166 SER B N 1
ATOM 3017 C CA . SER B 1 166 ? -3.365 -0.178 -7.957 1 98.25 166 SER B CA 1
ATOM 3018 C C . SER B 1 166 ? -4.113 -1.362 -7.355 1 98.25 166 SER B C 1
ATOM 3020 O O . SER B 1 166 ? -3.803 -2.518 -7.656 1 98.25 166 SER B O 1
ATOM 3022 N N . PHE B 1 167 ? -5.07 -1.039 -6.457 1 98.5 167 PHE B N 1
ATOM 3023 C CA . PHE B 1 167 ? -5.785 -2.137 -5.816 1 98.5 167 PHE B CA 1
ATOM 3024 C C . PHE B 1 167 ? -7.18 -1.698 -5.387 1 98.5 167 PHE B C 1
ATOM 3026 O O . PHE B 1 167 ? -7.453 -0.501 -5.27 1 98.5 167 PHE B O 1
ATOM 3033 N N . ALA B 1 168 ? -8.078 -2.695 -5.148 1 97.75 168 ALA B N 1
ATOM 3034 C CA . ALA B 1 168 ? -9.461 -2.414 -4.766 1 97.75 168 ALA B CA 1
ATOM 3035 C C . ALA B 1 168 ? -9.844 -3.174 -3.5 1 97.75 168 ALA B C 1
ATOM 3037 O O . ALA B 1 168 ? -11 -3.121 -3.062 1 97.75 168 ALA B O 1
ATOM 3038 N N . GLY B 1 169 ? -8.867 -3.861 -2.914 1 96.88 169 GLY B N 1
ATOM 3039 C CA . GLY B 1 169 ? -9.219 -4.738 -1.807 1 96.88 169 GLY B CA 1
ATOM 3040 C C . GLY B 1 169 ? -10.008 -5.957 -2.236 1 96.88 169 GLY B C 1
ATOM 3041 O O . GLY B 1 169 ? -10.758 -6.527 -1.444 1 96.88 169 GLY B O 1
ATOM 3042 N N . LYS B 1 170 ? -10.008 -6.211 -3.475 1 95.81 170 LYS B N 1
ATOM 3043 C CA . LYS B 1 170 ? -10.633 -7.348 -4.148 1 95.81 170 LYS B CA 1
ATOM 3044 C C . LYS B 1 170 ? -9.664 -8 -5.133 1 95.81 170 LYS B C 1
ATOM 3046 O O . LYS B 1 170 ? -8.844 -7.316 -5.754 1 95.81 170 LYS B O 1
ATOM 3051 N N . GLN B 1 171 ? -9.766 -9.328 -5.25 1 96.12 171 GLN B N 1
ATOM 3052 C CA . GLN B 1 171 ? -8.891 -10.031 -6.18 1 96.12 171 GLN B CA 1
ATOM 3053 C C . GLN B 1 171 ? -7.445 -9.578 -6.02 1 96.12 171 GLN B C 1
ATOM 3055 O O . GLN B 1 171 ? -6.805 -9.18 -6.996 1 96.12 171 GLN B O 1
ATOM 3060 N N . SER B 1 172 ? -6.957 -9.742 -4.797 1 97.69 172 SER B N 1
ATOM 3061 C CA . SER B 1 172 ? -5.703 -9.094 -4.434 1 97.69 172 SER B CA 1
ATOM 3062 C C . SER B 1 172 ? -4.508 -10 -4.719 1 97.69 172 SER B C 1
ATOM 3064 O O . SER B 1 172 ? -3.686 -9.695 -5.586 1 97.69 172 SER B O 1
ATOM 3066 N N . LEU B 1 173 ? -4.418 -11.156 -4.09 1 98.5 173 LEU B N 1
ATOM 3067 C CA . LEU B 1 173 ? -3.242 -12.016 -4.227 1 98.5 173 LEU B CA 1
ATOM 3068 C C . LEU B 1 173 ? -3.129 -12.555 -5.648 1 98.5 173 LEU B C 1
ATOM 3070 O O . LEU B 1 173 ? -2.023 -12.727 -6.164 1 98.5 173 LEU B O 1
ATOM 3074 N N . CYS B 1 174 ? -4.289 -12.797 -6.285 1 98.81 174 CYS B N 1
ATOM 3075 C CA . CYS B 1 174 ? -4.301 -13.375 -7.621 1 98.81 174 CYS B CA 1
ATOM 3076 C C . CYS B 1 174 ? -4.094 -12.305 -8.688 1 98.81 174 CYS B C 1
ATOM 3078 O O . CYS B 1 174 ? -3.123 -12.352 -9.445 1 98.81 174 CYS B O 1
ATOM 3080 N N . SER B 1 175 ? -4.934 -11.281 -8.68 1 98.69 175 SER B N 1
ATOM 3081 C CA . SER B 1 175 ? -4.887 -10.281 -9.742 1 98.69 175 SER B CA 1
ATOM 3082 C C . SER B 1 175 ? -3.822 -9.227 -9.461 1 98.69 175 SER B C 1
ATOM 3084 O O . SER B 1 175 ? -2.902 -9.039 -10.266 1 98.69 175 SER B O 1
ATOM 3086 N N . ASP B 1 176 ? -3.918 -8.586 -8.336 1 98.62 176 ASP B N 1
ATOM 3087 C CA . ASP B 1 176 ? -2.998 -7.492 -8.039 1 98.62 176 ASP B CA 1
ATOM 3088 C C . ASP B 1 176 ? -1.584 -8.016 -7.797 1 98.62 176 ASP B C 1
ATOM 3090 O O . ASP B 1 176 ? -0.608 -7.418 -8.258 1 98.62 176 ASP B O 1
ATOM 3094 N N . GLY B 1 177 ? -1.47 -9.125 -7.09 1 98.62 177 GLY B N 1
ATOM 3095 C CA . GLY B 1 177 ? -0.176 -9.625 -6.656 1 98.62 177 GLY B CA 1
ATOM 3096 C C . GLY B 1 177 ? 0.543 -10.43 -7.723 1 98.62 177 GLY B C 1
ATOM 3097 O O . GLY B 1 177 ? 1.772 -10.516 -7.719 1 98.62 177 GLY B O 1
ATOM 3098 N N . VAL B 1 178 ? -0.233 -11.039 -8.672 1 98.94 178 VAL B N 1
ATOM 3099 C CA . VAL B 1 178 ? 0.412 -11.914 -9.648 1 98.94 178 VAL B CA 1
ATOM 3100 C C . VAL B 1 178 ? 0.145 -11.391 -11.062 1 98.94 178 VAL B C 1
ATOM 3102 O O . VAL B 1 178 ? 1.077 -11.039 -11.781 1 98.94 178 VAL B O 1
ATOM 3105 N N . VAL B 1 179 ? -1.099 -11.227 -11.414 1 98.94 179 VAL B N 1
ATOM 3106 C CA . VAL B 1 179 ? -1.451 -10.969 -12.812 1 98.94 179 VAL B CA 1
ATOM 3107 C C . VAL B 1 179 ? -0.942 -9.594 -13.227 1 98.94 179 VAL B C 1
ATOM 3109 O O . VAL B 1 179 ? -0.301 -9.445 -14.273 1 98.94 179 VAL B O 1
ATOM 3112 N N . ASN B 1 180 ? -1.247 -8.594 -12.422 1 98.81 180 ASN B N 1
ATOM 3113 C CA . ASN B 1 180 ? -0.8 -7.242 -12.742 1 98.81 180 ASN B CA 1
ATOM 3114 C C . ASN B 1 180 ? 0.716 -7.176 -12.898 1 98.81 180 ASN B C 1
ATOM 3116 O O . ASN B 1 180 ? 1.224 -6.551 -13.828 1 98.81 180 ASN B O 1
ATOM 3120 N N . VAL B 1 181 ? 1.422 -7.812 -12.023 1 98.88 181 VAL B N 1
ATOM 3121 C CA . VAL B 1 181 ? 2.881 -7.844 -12.016 1 98.88 181 VAL B CA 1
ATOM 3122 C C . VAL B 1 181 ? 3.395 -8.57 -13.258 1 98.88 181 VAL B C 1
ATOM 3124 O O . VAL B 1 181 ? 4.312 -8.094 -13.93 1 98.88 181 VAL B O 1
ATOM 3127 N N . TYR B 1 182 ? 2.771 -9.656 -13.547 1 98.81 182 TYR B N 1
ATOM 3128 C CA . TYR B 1 182 ? 3.113 -10.461 -14.711 1 98.81 182 TYR B CA 1
ATOM 3129 C C . TYR B 1 182 ? 2.898 -9.68 -16 1 98.81 182 TYR B C 1
ATOM 3131 O O . TYR B 1 182 ? 3.771 -9.648 -16.875 1 98.81 182 TYR B O 1
ATOM 3139 N N . LYS B 1 183 ? 1.775 -8.945 -16.109 1 98.31 183 LYS B N 1
ATOM 3140 C CA . LYS B 1 183 ? 1.382 -8.242 -17.328 1 98.31 183 LYS B CA 1
ATOM 3141 C C . LYS B 1 183 ? 2.227 -6.984 -17.531 1 98.31 183 LYS B C 1
ATOM 3143 O O . LYS B 1 183 ? 2.635 -6.684 -18.656 1 98.31 183 LYS B O 1
ATOM 3148 N N . GLU B 1 184 ? 2.502 -6.281 -16.484 1 98.19 184 GLU B N 1
ATOM 3149 C CA . GLU B 1 184 ? 3.088 -4.949 -16.594 1 98.19 184 GLU B CA 1
ATOM 3150 C C . GLU B 1 184 ? 4.605 -4.996 -16.453 1 98.19 184 GLU B C 1
ATOM 3152 O O . GLU B 1 184 ? 5.301 -4.055 -16.844 1 98.19 184 GLU B O 1
ATOM 3157 N N . GLY B 1 185 ? 5.125 -6.066 -15.883 1 98.38 185 GLY B N 1
ATOM 3158 C CA . GLY B 1 185 ? 6.551 -6.121 -15.594 1 98.38 185 GLY B CA 1
ATOM 3159 C C . GLY B 1 185 ? 6.992 -5.105 -14.562 1 98.38 185 GLY B C 1
ATOM 3160 O O . GLY B 1 185 ? 8.125 -4.617 -14.602 1 98.38 185 GLY B O 1
ATOM 3161 N N . LYS B 1 186 ? 6.102 -4.691 -13.703 1 98.56 186 LYS B N 1
ATOM 3162 C CA . LYS B 1 186 ? 6.352 -3.73 -12.633 1 98.56 186 LYS B CA 1
ATOM 3163 C C . LYS B 1 186 ? 5.941 -4.297 -11.281 1 98.56 186 LYS B C 1
ATOM 3165 O O . LYS B 1 186 ? 5.121 -5.211 -11.203 1 98.56 186 LYS B O 1
ATOM 3170 N N . ILE B 1 187 ? 6.516 -3.766 -10.281 1 98.81 187 ILE B N 1
ATOM 3171 C CA . ILE B 1 187 ? 6.195 -4.184 -8.914 1 98.81 187 ILE B CA 1
ATOM 3172 C C . ILE B 1 187 ? 4.75 -3.818 -8.594 1 98.81 187 ILE B C 1
ATOM 3174 O O . ILE B 1 187 ? 4.285 -2.73 -8.93 1 98.81 187 ILE B O 1
ATOM 3178 N N . GLY B 1 188 ? 4.039 -4.785 -8.031 1 98.56 188 GLY B N 1
ATOM 3179 C CA . GLY B 1 188 ? 2.703 -4.539 -7.516 1 98.56 188 GLY B CA 1
ATOM 3180 C C . GLY B 1 188 ? 2.625 -4.621 -6.004 1 98.56 188 GLY B C 1
ATOM 3181 O O . GLY B 1 188 ? 3.307 -5.438 -5.383 1 98.56 188 GLY B O 1
ATOM 3182 N N . VAL B 1 189 ? 1.84 -3.736 -5.414 1 98.81 189 VAL B N 1
ATOM 3183 C CA . VAL B 1 189 ? 1.584 -3.756 -3.977 1 98.81 189 VAL B CA 1
ATOM 3184 C C . VAL B 1 189 ? 0.079 -3.725 -3.721 1 98.81 189 VAL B C 1
ATOM 3186 O O . VAL B 1 189 ? -0.659 -3.012 -4.402 1 98.81 189 VAL B O 1
ATOM 3189 N N . THR B 1 190 ? -0.399 -4.539 -2.795 1 98.81 190 THR B N 1
ATOM 3190 C CA . THR B 1 190 ? -1.813 -4.562 -2.439 1 98.81 190 THR B CA 1
ATOM 3191 C C . THR B 1 190 ? -1.993 -4.879 -0.957 1 98.81 190 THR B C 1
ATOM 3193 O O . THR B 1 190 ? -1.067 -5.363 -0.303 1 98.81 190 THR B O 1
ATOM 3196 N N . VAL B 1 191 ? -3.137 -4.617 -0.47 1 98.75 191 VAL B N 1
ATOM 3197 C CA . VAL B 1 191 ? -3.416 -4.746 0.957 1 98.75 191 VAL B CA 1
ATOM 3198 C C . VAL B 1 191 ? -4.207 -6.027 1.216 1 98.75 191 VAL B C 1
ATOM 3200 O O . VAL B 1 191 ? -4.719 -6.234 2.318 1 98.75 191 VAL B O 1
ATOM 3203 N N . GLY B 1 192 ? -4.316 -6.922 0.252 1 98.12 192 GLY B N 1
ATOM 3204 C CA . GLY B 1 192 ? -5.121 -8.125 0.389 1 98.12 192 GLY B CA 1
ATOM 3205 C C . GLY B 1 192 ? -6.598 -7.887 0.135 1 98.12 192 GLY B C 1
ATOM 3206 O O . GLY B 1 192 ? -7 -6.781 -0.232 1 98.12 192 GLY B O 1
ATOM 3207 N N . CYS B 1 193 ? -7.395 -8.938 0.195 1 97.75 193 CYS B N 1
ATOM 3208 C CA . CYS B 1 193 ? -8.844 -8.852 0.045 1 97.75 193 CYS B CA 1
ATOM 3209 C C . CYS B 1 193 ? -9.547 -9.68 1.111 1 97.75 193 CYS B C 1
ATOM 3211 O O . CYS B 1 193 ? -8.906 -10.43 1.845 1 97.75 193 CYS B O 1
ATOM 3213 N N . SER B 1 194 ? -10.828 -9.516 1.219 1 95.38 194 SER B N 1
ATOM 3214 C CA . SER B 1 194 ? -11.594 -10.227 2.234 1 95.38 194 SER B CA 1
ATOM 3215 C C . SER B 1 194 ? -11.438 -11.742 2.078 1 95.38 194 SER B C 1
ATOM 3217 O O . SER B 1 194 ? -11.312 -12.461 3.068 1 95.38 194 SER B O 1
ATOM 3219 N N . GLY B 1 195 ? -11.43 -12.211 0.841 1 95.56 195 GLY B N 1
ATOM 3220 C CA . GLY B 1 195 ? -11.273 -13.633 0.592 1 95.56 195 GLY B CA 1
ATOM 3221 C C . GLY B 1 195 ? -9.93 -14.172 1.052 1 95.56 195 GLY B C 1
ATOM 3222 O O . GLY B 1 195 ? -9.867 -15.195 1.735 1 95.56 195 GLY B O 1
ATOM 3223 N N . SER B 1 196 ? -8.859 -13.477 0.68 1 96.81 196 SER B N 1
ATOM 3224 C CA . SER B 1 196 ? -7.535 -13.945 1.072 1 96.81 196 SER B CA 1
ATOM 3225 C C . SER B 1 196 ? -7.383 -13.961 2.59 1 96.81 196 SER B C 1
ATOM 3227 O O . SER B 1 196 ? -6.699 -14.828 3.139 1 96.81 196 SER B O 1
ATOM 3229 N N . ARG B 1 197 ? -7.984 -13.039 3.279 1 97.19 197 ARG B N 1
ATOM 3230 C CA . ARG B 1 197 ? -7.844 -13.008 4.73 1 97.19 197 ARG B CA 1
ATOM 3231 C C . ARG B 1 197 ? -8.773 -14.008 5.398 1 97.19 197 ARG B C 1
ATOM 3233 O O . ARG B 1 197 ? -8.453 -14.555 6.457 1 97.19 197 ARG B O 1
ATOM 3240 N N . THR B 1 198 ? -9.891 -14.312 4.801 1 97.12 198 THR B N 1
ATOM 3241 C CA . THR B 1 198 ? -10.828 -15.289 5.348 1 97.12 198 THR B CA 1
ATOM 3242 C C . THR B 1 198 ? -10.297 -16.703 5.188 1 97.12 198 THR B C 1
ATOM 3244 O O . THR B 1 198 ? -10.438 -17.531 6.09 1 97.12 198 THR B O 1
ATOM 3247 N N . TYR B 1 199 ? -9.609 -16.984 4.07 1 97.94 199 TYR B N 1
ATOM 3248 C CA . TYR B 1 199 ? -9.352 -18.359 3.705 1 97.94 199 TYR B CA 1
ATOM 3249 C C . TYR B 1 199 ? -7.887 -18.719 3.895 1 97.94 199 TYR B C 1
ATOM 3251 O O . TYR B 1 199 ? -7.48 -19.859 3.67 1 97.94 199 TYR B O 1
ATOM 3259 N N . SER B 1 200 ? -7.09 -17.797 4.242 1 98.19 200 SER B N 1
ATOM 3260 C CA . SER B 1 200 ? -5.68 -18.062 4.492 1 98.19 200 SER B CA 1
ATOM 3261 C C . SER B 1 200 ? -5.266 -17.578 5.883 1 98.19 200 SER B C 1
ATOM 3263 O O . SER B 1 200 ? -6.113 -17.203 6.695 1 98.19 200 SER B O 1
ATOM 3265 N N . LYS B 1 201 ? -3.982 -17.719 6.203 1 98.31 201 LYS B N 1
ATOM 3266 C CA . LYS B 1 201 ? -3.449 -17.281 7.492 1 98.31 201 LYS B CA 1
ATOM 3267 C C . LYS B 1 201 ? -2.756 -15.922 7.371 1 98.31 201 LYS B C 1
ATOM 3269 O O . LYS B 1 201 ? -1.876 -15.602 8.172 1 98.31 201 LYS B O 1
ATOM 3274 N N . ILE B 1 202 ? -3.096 -15.227 6.262 1 98.19 202 ILE B N 1
ATOM 3275 C CA . ILE B 1 202 ? -2.586 -13.867 6.152 1 98.19 202 ILE B CA 1
ATOM 3276 C C . ILE B 1 202 ? -3.102 -13.031 7.32 1 98.19 202 ILE B C 1
ATOM 3278 O O . ILE B 1 202 ? -4.312 -12.883 7.504 1 98.19 202 ILE B O 1
ATOM 3282 N N . ALA B 1 203 ? -2.188 -12.484 8.086 1 98.38 203 ALA B N 1
ATOM 3283 C CA . ALA B 1 203 ? -2.531 -11.758 9.305 1 98.38 203 ALA B CA 1
ATOM 3284 C C . ALA B 1 203 ? -3.031 -10.352 8.984 1 98.38 203 ALA B C 1
ATOM 3286 O O . ALA B 1 203 ? -2.838 -9.859 7.871 1 98.38 203 ALA B O 1
ATOM 3287 N N . ASP B 1 204 ? -3.684 -9.766 9.969 1 98.38 204 ASP B N 1
ATOM 3288 C CA . ASP B 1 204 ? -4.234 -8.422 9.828 1 98.38 204 ASP B CA 1
ATOM 3289 C C . ASP B 1 204 ? -3.143 -7.414 9.5 1 98.38 204 ASP B C 1
ATOM 3291 O O . ASP B 1 204 ? -3.393 -6.43 8.797 1 98.38 204 ASP B O 1
ATOM 3295 N N . GLU B 1 205 ? -1.907 -7.746 9.914 1 98.69 205 GLU B N 1
ATOM 3296 C CA . GLU B 1 205 ? -0.786 -6.816 9.836 1 98.69 205 GLU B CA 1
ATOM 3297 C C . GLU B 1 205 ? 0.038 -7.055 8.57 1 98.69 205 GLU B C 1
ATOM 3299 O O . GLU B 1 205 ? 1.052 -6.387 8.352 1 98.69 205 GLU B O 1
ATOM 3304 N N . GLU B 1 206 ? -0.441 -7.949 7.758 1 98.81 206 GLU B N 1
ATOM 3305 C CA . GLU B 1 206 ? 0.339 -8.305 6.578 1 98.81 206 GLU B CA 1
ATOM 3306 C C . GLU B 1 206 ? -0.279 -7.719 5.309 1 98.81 206 GLU B C 1
ATOM 3308 O O . GLU B 1 206 ? -1.492 -7.508 5.246 1 98.81 206 GLU B O 1
ATOM 3313 N N . MET B 1 207 ? 0.554 -7.402 4.348 1 98.81 207 MET B N 1
ATOM 3314 C CA . MET B 1 207 ? 0.201 -7 2.988 1 98.81 207 MET B CA 1
ATOM 3315 C C . MET B 1 207 ? 1.089 -7.699 1.967 1 98.81 207 MET B C 1
ATOM 3317 O O . MET B 1 207 ? 1.902 -8.555 2.326 1 98.81 207 MET B O 1
ATOM 3321 N N . ILE B 1 208 ? 0.851 -7.426 0.634 1 98.88 208 ILE B N 1
ATOM 3322 C CA . ILE B 1 208 ? 1.442 -8.25 -0.412 1 98.88 208 ILE B CA 1
ATOM 3323 C C . ILE B 1 208 ? 2.221 -7.371 -1.387 1 98.88 208 ILE B C 1
ATOM 3325 O O . ILE B 1 208 ? 1.754 -6.297 -1.77 1 98.88 208 ILE B O 1
ATOM 3329 N N . MET B 1 209 ? 3.365 -7.812 -1.744 1 98.88 209 MET B N 1
ATOM 3330 C CA . MET B 1 209 ? 4.129 -7.254 -2.854 1 98.88 209 MET B CA 1
ATOM 3331 C C . MET B 1 209 ? 4.469 -8.328 -3.881 1 98.88 209 MET B C 1
ATOM 3333 O O . MET B 1 209 ? 4.895 -9.422 -3.52 1 98.88 209 MET B O 1
ATOM 3337 N N . GLY B 1 210 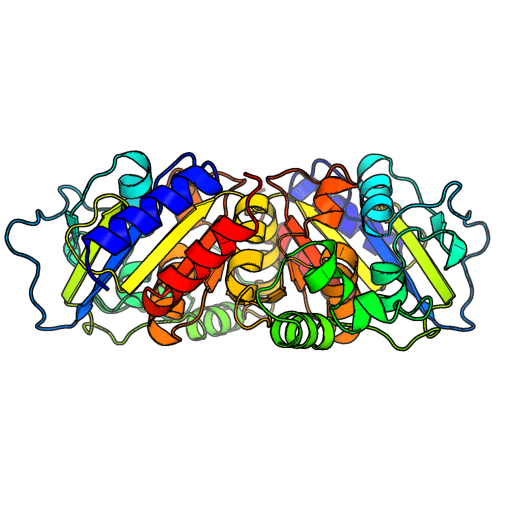? 4.164 -8.07 -5.129 1 9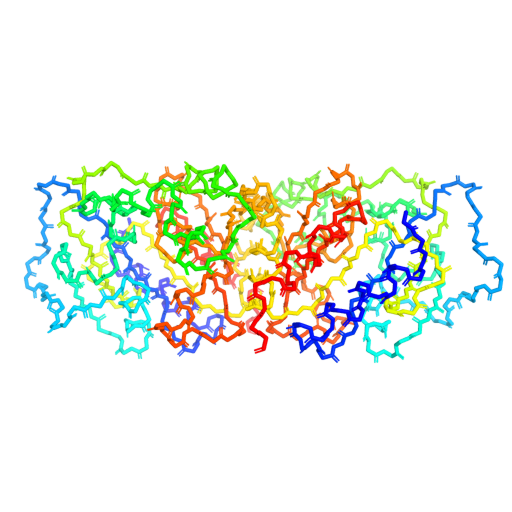8.94 210 GLY B N 1
ATOM 3338 C CA . GLY B 1 210 ? 4.641 -8.867 -6.246 1 98.94 210 GLY B CA 1
ATOM 3339 C C . GLY B 1 210 ? 5.828 -8.25 -6.957 1 98.94 210 GLY B C 1
ATOM 3340 O O . GLY B 1 210 ? 5.836 -7.051 -7.238 1 98.94 210 GLY B O 1
ATOM 3341 N N . ILE B 1 211 ? 6.824 -9.031 -7.195 1 98.94 211 ILE B N 1
ATOM 3342 C CA . ILE B 1 211 ? 8.031 -8.586 -7.875 1 98.94 211 ILE B CA 1
ATOM 3343 C C . ILE B 1 211 ? 8.242 -9.406 -9.148 1 98.94 211 ILE B C 1
ATOM 3345 O O . ILE B 1 211 ? 8.383 -10.633 -9.094 1 98.94 211 ILE B O 1
ATOM 3349 N N . PRO B 1 212 ? 8.18 -8.727 -10.344 1 98.88 212 PRO B N 1
ATOM 3350 C CA . PRO B 1 212 ? 8.547 -9.5 -11.531 1 98.88 212 PRO B CA 1
ATOM 3351 C C . PRO B 1 212 ? 9.977 -10.031 -11.477 1 98.88 212 PRO B C 1
ATOM 3353 O O . PRO B 1 212 ? 10.875 -9.344 -10.984 1 98.88 212 PRO B O 1
ATOM 3356 N N . ILE B 1 213 ? 10.195 -11.18 -11.953 1 98.75 213 ILE B N 1
ATOM 3357 C CA . ILE B 1 213 ? 11.469 -11.875 -11.797 1 98.75 213 ILE B CA 1
ATOM 3358 C C . ILE B 1 213 ? 12.594 -11.031 -12.383 1 98.75 213 ILE B C 1
ATOM 3360 O O . ILE B 1 213 ? 13.727 -11.055 -11.883 1 98.75 213 ILE B O 1
ATOM 3364 N N . GLU B 1 214 ? 12.32 -10.211 -13.406 1 98.44 214 GLU B N 1
ATOM 3365 C CA . GLU B 1 214 ? 13.312 -9.375 -14.078 1 98.44 214 GLU B CA 1
ATOM 3366 C C . GLU B 1 214 ? 13.898 -8.336 -13.117 1 98.44 214 GLU B C 1
ATOM 3368 O O . GLU B 1 214 ? 15.016 -7.863 -13.312 1 98.44 214 GLU B O 1
ATOM 3373 N N . LEU B 1 215 ? 13.18 -8.047 -12.016 1 98.69 215 LEU B N 1
ATOM 3374 C CA . LEU B 1 215 ? 13.609 -6.988 -11.109 1 98.69 215 LEU B CA 1
ATOM 3375 C C . LEU B 1 215 ? 14.203 -7.574 -9.836 1 98.69 215 LEU B C 1
ATOM 3377 O O . LEU B 1 215 ? 14.734 -6.84 -9 1 98.69 215 LEU B O 1
ATOM 3381 N N . LEU B 1 216 ? 14.156 -8.852 -9.68 1 98.81 216 LEU B N 1
ATOM 3382 C CA . LEU B 1 216 ? 14.516 -9.484 -8.422 1 98.81 216 LEU B CA 1
ATOM 3383 C C . LEU B 1 216 ? 15.961 -9.18 -8.047 1 98.81 216 LEU B C 1
ATOM 3385 O O . LEU B 1 216 ? 16.25 -8.82 -6.906 1 98.81 216 LEU B O 1
ATOM 3389 N N . ALA B 1 217 ? 16.844 -9.336 -8.977 1 98.44 217 ALA B N 1
ATOM 3390 C CA . ALA B 1 217 ? 18.266 -9.109 -8.711 1 98.44 217 ALA B CA 1
ATOM 3391 C C . ALA B 1 217 ? 18.516 -7.684 -8.227 1 98.44 217 ALA B C 1
ATOM 3393 O O . ALA B 1 217 ? 19.234 -7.469 -7.242 1 98.44 217 ALA B O 1
ATOM 3394 N N . ASP B 1 218 ? 17.953 -6.723 -8.914 1 98.31 218 ASP B N 1
ATOM 3395 C CA . ASP B 1 218 ? 18.141 -5.32 -8.555 1 98.31 218 ASP B CA 1
ATOM 3396 C C . ASP B 1 218 ? 17.531 -5.02 -7.18 1 98.31 218 ASP B C 1
ATOM 3398 O O . ASP B 1 218 ? 18.141 -4.312 -6.371 1 98.31 218 ASP B O 1
ATOM 3402 N N . VAL B 1 219 ? 16.344 -5.543 -6.918 1 98.69 219 VAL B N 1
ATOM 3403 C CA . VAL B 1 219 ? 15.688 -5.309 -5.637 1 98.69 219 VAL B CA 1
ATOM 3404 C C . VAL B 1 219 ? 16.531 -5.895 -4.508 1 98.69 219 VAL B C 1
ATOM 3406 O O . VAL B 1 219 ? 16.75 -5.242 -3.482 1 98.69 219 VAL B O 1
ATOM 3409 N N . THR B 1 220 ? 17 -7.094 -4.695 1 98.38 220 THR B N 1
ATOM 3410 C CA . THR B 1 220 ? 17.797 -7.742 -3.652 1 98.38 220 THR B CA 1
ATOM 3411 C C . THR B 1 220 ? 19.125 -7.023 -3.451 1 98.38 220 THR B C 1
ATOM 3413 O O . THR B 1 220 ? 19.609 -6.91 -2.324 1 98.38 220 THR B O 1
ATOM 3416 N N . ALA B 1 221 ? 19.75 -6.566 -4.527 1 97.44 221 ALA B N 1
ATOM 3417 C CA . ALA B 1 221 ? 20.984 -5.793 -4.414 1 97.44 221 ALA B CA 1
ATOM 3418 C C . ALA B 1 221 ? 20.75 -4.512 -3.611 1 97.44 221 ALA B C 1
ATOM 3420 O O . ALA B 1 221 ? 21.562 -4.164 -2.748 1 97.44 221 ALA B O 1
ATOM 3421 N N . GLY B 1 222 ? 19.641 -3.814 -3.965 1 98 222 GLY B N 1
ATOM 3422 C CA . GLY B 1 222 ? 19.281 -2.629 -3.201 1 98 222 GLY B CA 1
ATOM 3423 C C . GLY B 1 222 ? 19.047 -2.918 -1.731 1 98 222 GLY B C 1
ATOM 3424 O O . GLY B 1 222 ? 19.469 -2.154 -0.864 1 98 222 GLY B O 1
ATOM 3425 N N . LEU B 1 223 ? 18.344 -3.998 -1.508 1 98 223 LEU B N 1
ATOM 3426 C CA . LEU B 1 223 ? 18.031 -4.383 -0.136 1 98 223 LEU B CA 1
ATOM 3427 C C . LEU B 1 223 ? 19.297 -4.637 0.665 1 98 223 LEU B C 1
ATOM 3429 O O . LEU B 1 223 ? 19.406 -4.246 1.829 1 98 223 LEU B O 1
ATOM 3433 N N . LYS B 1 224 ? 20.219 -5.297 0.128 1 96.06 224 LYS B N 1
ATOM 3434 C CA . LYS B 1 224 ? 21.5 -5.59 0.783 1 96.06 224 LYS B CA 1
ATOM 3435 C C . LYS B 1 224 ? 22.203 -4.305 1.197 1 96.06 224 LYS B C 1
ATOM 3437 O O . LYS B 1 224 ? 22.859 -4.258 2.244 1 96.06 224 LYS B O 1
ATOM 3442 N N . GLU B 1 225 ? 22.094 -3.295 0.385 1 95.56 225 GLU B N 1
ATOM 3443 C CA . GLU B 1 225 ? 22.766 -2.027 0.643 1 95.56 225 GLU B CA 1
ATOM 3444 C C . GLU B 1 225 ? 22.078 -1.251 1.76 1 95.56 225 GLU B C 1
ATOM 3446 O O . GLU B 1 225 ? 22.734 -0.579 2.557 1 95.56 225 GLU B O 1
ATOM 3451 N N . ILE B 1 226 ? 20.75 -1.38 1.759 1 92.69 226 ILE B N 1
ATOM 3452 C CA . ILE B 1 226 ? 20.062 -0.477 2.67 1 92.69 226 ILE B CA 1
ATOM 3453 C C . ILE B 1 226 ? 19.781 -1.189 3.992 1 92.69 226 ILE B C 1
ATOM 3455 O O . ILE B 1 226 ? 19.438 -0.55 4.988 1 92.69 226 ILE B O 1
ATOM 3459 N N . CYS B 1 227 ? 19.781 -2.473 3.965 1 86.06 227 CYS B N 1
ATOM 3460 C CA . CYS B 1 227 ? 19.594 -3.227 5.199 1 86.06 227 CYS B CA 1
ATOM 3461 C C . CYS B 1 227 ? 20.766 -3.012 6.152 1 86.06 227 CYS B C 1
ATOM 3463 O O . CYS B 1 227 ? 21.922 -2.971 5.73 1 86.06 227 CYS B O 1
ATOM 3465 N N . PRO B 1 228 ? 20.391 -2.73 7.336 1 71 228 PRO B N 1
ATOM 3466 C CA . PRO B 1 228 ? 21.469 -2.521 8.289 1 71 228 PRO B CA 1
ATOM 3467 C C . PRO B 1 228 ? 22.375 -3.748 8.445 1 71 228 PRO B C 1
ATOM 3469 O O . PRO B 1 228 ? 21.875 -4.875 8.523 1 71 228 PRO B O 1
ATOM 3472 N N . LYS B 1 229 ? 23.641 -3.619 8.18 1 56.78 229 LYS B N 1
ATOM 3473 C CA . LYS B 1 229 ? 24.594 -4.703 8.367 1 56.78 229 LYS B CA 1
ATOM 3474 C C . LYS B 1 229 ? 24.781 -5.02 9.852 1 56.78 229 LYS B C 1
ATOM 3476 O O . LYS B 1 229 ? 24.625 -4.145 10.703 1 56.78 229 LYS B O 1
#

Secondary structure (DSSP, 8-state):
--HHHHHHHHHHHHHHHT-SS--EEEEEEETTPPPPTTPPBPSS-B-HHHHHHHHHHH---EEE-GGGBS-HHHHHHTTSSPPPHHHHTSHIIIIIS--SSSHHHHHHHHHTS--PPTT-EEEEEEEEGGG-SS--SEEEEEE-HHHHHHHHHHHHHTT---EEEEE-SSSIIIIIIIIHHHHHSS-EEE---HHHHHHS---TT-EEEEEEHHHHHHHHHHHHHHS--/--HHHHHHHHHHHHHHHT-SS--EEEEEEETTPPPPTTPPBPSS-B-HHHHHHHHHHH---EEE-GGGBS-HHHHHHTTSSPPPHHHHTSHIIIIIS--SSSHHHHHHHHHTS--PPTT-EEEEEEEEGGG-SS--SEEEEEE-HHHHHHHHHHHHHTT---EEEEE-SSSIIIIIIIIHHHHHSS-EEE---HHHHHHS---TT-EEEEEEHHHHHHHHHHHHHHS--

Solvent-accessible surface area (backbone atoms only — not comparable to full-atom values): 21843 Å² total; per-residue (Å²): 135,54,44,69,59,46,15,49,47,32,46,49,50,35,62,70,60,60,49,93,48,44,42,27,26,33,25,73,33,40,53,89,53,80,75,64,84,89,64,42,64,59,90,64,66,35,31,67,49,32,50,53,45,47,20,21,72,71,58,48,65,30,31,40,44,58,84,35,35,66,37,44,56,48,37,9,24,58,2,40,29,67,46,46,66,48,55,50,49,10,46,42,44,24,71,73,65,47,54,28,75,35,59,68,11,22,24,49,26,40,64,65,50,46,57,44,60,62,51,44,19,52,33,39,38,42,16,17,27,52,69,31,90,59,79,46,48,28,36,38,38,72,41,30,25,44,52,50,21,48,51,41,32,9,54,25,10,68,64,25,44,64,48,66,24,57,39,38,35,49,65,20,61,44,15,33,29,36,33,40,8,59,74,66,67,39,60,18,43,38,42,34,20,69,64,45,44,70,67,30,82,58,50,56,39,28,30,38,35,8,37,18,48,90,47,46,63,58,28,47,54,24,33,63,64,60,38,84,128,134,54,45,70,57,47,14,50,48,32,46,48,51,34,62,70,59,62,49,92,48,45,42,27,27,34,26,74,33,39,53,87,54,81,75,65,87,88,63,42,65,60,91,65,67,35,31,67,50,33,49,53,45,47,19,20,70,71,58,46,64,30,32,40,44,58,86,36,36,65,39,44,56,49,36,8,25,57,2,41,29,67,47,46,66,47,55,50,48,11,47,42,45,23,72,72,66,46,55,28,77,34,58,67,10,23,25,50,27,40,66,65,51,46,58,44,61,61,50,44,18,51,33,39,37,42,16,16,26,52,70,31,89,60,78,44,48,28,35,37,39,72,41,30,27,44,52,50,21,48,50,42,32,8,55,25,9,67,67,24,44,65,47,65,25,57,38,39,34,50,65,21,61,43,16,34,29,36,32,39,7,60,74,67,65,37,61,18,45,39,41,36,20,68,64,45,44,71,68,30,83,57,50,56,38,27,28,38,36,8,36,18,49,90,46,46,66,58,28,47,55,24,33,63,64,59,37,84,128

Foldseek 3Di:
DDLQVQLVLQVLLCVLLVDPWFWKFKAFAFQVGDDDPPAAADPAAEAPLAVQQCQRNPFDKHKYACVSHPQLQLCQQAQSAHRPPCQQQQVCCCPPVVPDPDSVVSNVQSPPFRGDHHNGTGMMIMGGRNDDPDQGFKIKDKAAPVSVVLLQQLLCQPPHDGADEDDDLPSPCRGQQPRVCNVVVGKYWDAHHPVSVVRHVRDNRITMIMHGSVSSVSSSVSSVVVRDD/DDLQVQLVLQVLLCVLLVDPWFWKFKAFAFQVGDDDPPAAADPAAEAPLAVQQCQRNPFDKHKYACVSHPQQQLCQQAQSAHRDPCQQQQVCVCPPVVPDPDSVVSNVQSPPFRGDHHNGTGMMIMGGRNDDPDQGFKIKDKAAPVSVVLLQQLLCQPPHDGADEDDDLPSPCRGQQPRVCNVVVGKYWDAHHPVSVVRHVRDNRITMIMHGSVSSVSSSVSSVVVRDD

Organism: NCBI:txid1434108

InterPro domains:
  IPR003748 Protein of unknown function DUF169 [PF02596] (13-220)
  IPR003748 Protein of unknown function DUF169 [PTHR37954] (1-228)